Protein 3Q27 (pdb70)

Organism: Homo sapiens (NCBI:txid9606)

Radius of gyration: 21.5 Å; Cα contacts (8 Å, |Δi|>4): 852; chains: 1; bounding box: 57×51×60 Å

Nearest PDB structures (foldseek):
  3q27-assembly1_A  TM=1.003E+00  e=6.210E-83  Escherichia coli
  3o3u-assembly1_N  TM=9.930E-01  e=1.406E-74  Escherichia coli
  5gpq-assembly1_A  TM=9.929E-01  e=7.192E-74  Escherichia coli O157:H7
  7wr3-assembly2_B  TM=9.881E-01  e=6.401E-74  Bolitoglossa
  6n84-assembly1_A  TM=9.738E-01  e=1.366E-73  Escherichia coli O157:H7

Foldseek 3Di:
DQADPQAFEEEDAPLFLQVLLVVLQVVLCVVPVHHYHYDHDPPQLQVLLLQLL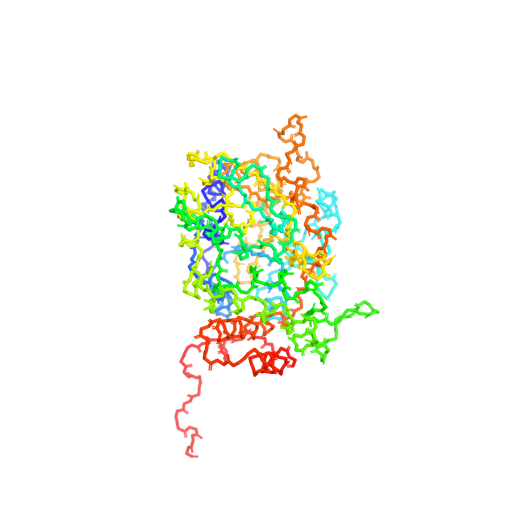VLHDGQKYKDWLQSQQLCVVSVFFDADDDDPVLVVQFDPVQQVSQAHPRGRFWAFWAKKWKWKKFFCVLPVPDAQALVCQVVVQVVVVVVQAAAEAEALLFCLQLQLQLPFQPADQFDDDPNDTDLQHGRLQDPSNLVSLVSVLVCCVVPNYPLPGHHVNRLVCVLAPRYGIYMDMQQSVVSSVVGPGPMDTAFDHHYPPGGRARAMTTTTMTGTSSDPCSVVVNCSVRPRCLDQSNQCSRCVSGNRAGTRGPPHDPDPDDDVNSVRRVVNNVSHHYRHNHSLVVQLRVLSSQLSSCCNVVVDPNNVSSVRSSVRSSNPRHCCVSPPDHDDDPVVVD

Secondary structure (DSSP, 8-state):
--SPTTSEEEE--TTS-HHHHHHHHHHHHHHH---EEEE--TTHHHHHHHHHTTT-S-SEEEEEGGGHHHHHHTT-BPPP---HHHHTTB-HHHHHHTEETTEE-SEEEEEE--EEEEETTT-SS--SBGGGHHHHHHHHHHTT-EEE---SSSGGGTHHHHHHTT-EEEEEETTEEEEEEEESSSHHHHHHHHHHHHHHHTTSS-TT--HHHHHHHHHTTSEEEEEE-GGGHHHHHHSS--EEEEPPPBBTTB---PEEEEEEEEEBTT-S-HHHHHHHIIIIISSHHHHHHHHHHS--SEESBTT---SSS--HHHHHHHHHHHHSEEPP-STTHHHHHHHHHHHHHHHHHTSS-HHHHHHHHHHHH-----HHHH-SS-SS-GGGG-

GO terms:
  GO:0035543 positive regulation of SNARE complex assembly (P, IDA)
  GO:0004860 protein kinase inhibitor activity (F, TAS)
  GO:1905606 regulation of presynapse assembly (P, IGI)
  GO:0051621 regulation of norepinephrine uptake (P, IGI)
  GO:0141108 transporter regulator activity (F, IGI)
  GO:0005515 protein binding (F, IPI)
  GO:0003779 actin binding (F, IPI)
  GO:0099512 supramolecular fiber (C, IDA)
  GO:0005543 phospholipid binding (F, IDA)
  GO:0008047 enzyme activator activity (F, IDA)
  GO:0034599 cellular response to oxidative stress (P, IDA)
  GO:0005576 extracellular region (C, IDA)
  GO:0005737 cytoplasm (C, IDA)
  GO:0005886 plasma membrane (C, IDA)
  GO:0016234 inclusion body (C, IDA)
  GO:1903285 positive regulation of hydrogen peroxide catabolic process (P, IDA)
  GO:0050729 positive regulation of inflammatory response (P, IDA)
  GO:0006749 glutathione metabolic process (P, IDA)
  GO:0140311 protein sequestering activity (F, IDA)
  GO:0001774 microglial cell activation (P, TAS)

Solvent-accessible surface area: 17148 Å² total; per-residue (Å²): 132,138,8,111,135,38,23,0,30,0,17,2,36,36,37,21,0,60,92,2,1,37,112,8,0,121,71,1,47,173,89,60,60,32,70,11,47,28,71,79,20,127,147,0,28,55,90,0,1,44,37,8,25,56,25,55,14,0,0,0,0,3,48,15,2,6,32,0,0,5,1,27,75,17,49,8,20,8,129,19,86,11,92,107,68,7,56,84,95,1,99,91,81,2,10,79,9,0,99,30,124,65,109,32,14,0,0,0,2,0,14,8,1,0,1,1,0,25,8,85,108,53,13,92,121,34,8,108,42,3,76,75,2,36,68,32,2,100,95,6,97,96,132,67,65,16,1,2,39,1,10,3,53,62,2,39,14,1,6,2,1,1,3,7,32,35,3,67,5,11,77,127,110,157,61,146,52,67,72,105,46,11,1,1,46,48,84,5,0,71,25,0,0,58,35,0,23,68,2,21,150,92,155,22,18,90,22,112,8,50,53,74,84,4,38,40,7,0,27,147,11,86,0,0,0,6,2,10,1,0,13,6,2,26,58,4,88,121,25,164,17,77,33,8,19,36,36,4,1,36,10,113,66,63,52,2,52,0,10,0,0,0,2,0,0,0,5,1,38,43,2,54,4,79,116,45,0,49,62,0,0,17,76,37,2,2,36,56,127,4,0,74,28,5,39,98,34,39,17,7,8,24,19,0,5,94,72,32,144,61,106,196,76,95,25,103,53,41,58,8,0,53,76,0,12,150,75,11,87,67,9,5,18,26,10,54,0,22,41,0,15,161,2,1,57,53,0,2,54,18,3,8,64,61,187,43,89,18,81,87,1,1,106,53,2,38,93,88,3,78,88,66,37,59,22,76,140,33,79,184,55,140,80,135,45,131,79,100,128,126

Structure (mmCIF, N/CA/C/O backbone):
data_3Q27
#
_entry.id   3Q27
#
_cell.length_a   57.511
_cell.length_b   49.951
_cell.length_c   59.342
_cell.angle_alpha   90.00
_cell.angle_beta   92.19
_cell.angle_gamma   90.00
#
_symmetry.space_group_name_H-M   'P 1 21 1'
#
loop_
_entity.id
_entity.type
_entity.pdbx_description
1 polymer 'Maltose-binding periplasmic protein/alpha-synuclein chimeric protein'
2 branched alpha-D-glucopyranose-(1-4)-alpha-D-glucopyranose
3 non-polymer 'SULFATE ION'
4 non-polymer GLYCEROL
5 water water
#
loop_
_atom_site.group_PDB
_atom_site.id
_atom_site.type_symbol
_atom_site.label_atom_id
_atom_site.label_alt_id
_atom_site.label_comp_id
_atom_site.label_asym_id
_atom_site.label_entity_id
_atom_site.label_seq_id
_atom_site.pdbx_PDB_ins_code
_atom_site.Cartn_x
_atom_site.Cartn_y
_atom_site.Cartn_z
_atom_site.occupancy
_atom_site.B_iso_or_eq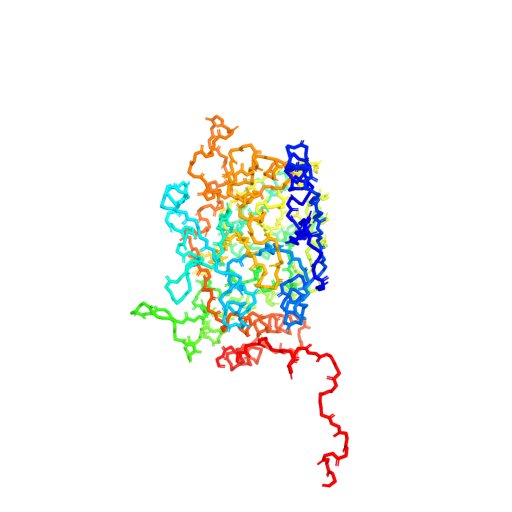uiv
_atom_site.auth_seq_id
_atom_site.auth_comp_id
_atom_site.auth_asym_id
_atom_site.auth_atom_id
_atom_site.pdbx_PDB_model_num
ATOM 1 N N . MET A 1 1 ? 22.517 9.577 -11.208 0.60 23.78 1 MET A N 1
ATOM 2 C CA . MET A 1 1 ? 21.162 9.560 -10.680 1.00 25.00 1 MET A CA 1
ATOM 3 C C . MET A 1 1 ? 20.490 8.257 -11.075 0.60 22.19 1 MET A C 1
ATOM 4 O O . MET A 1 1 ? 20.946 7.573 -11.992 0.60 19.92 1 MET A O 1
ATOM 6 N N . LYS A 1 2 ? 19.416 7.907 -10.376 1.00 22.93 2 LYS A N 1
ATOM 7 C CA . LYS A 1 2 ? 18.691 6.680 -10.683 1.00 22.44 2 LYS A CA 1
ATOM 8 C C . LYS A 1 2 ? 17.891 6.813 -11.972 1.00 21.89 2 LYS A C 1
ATOM 9 O O . LYS A 1 2 ? 17.865 5.875 -12.769 1.00 24.24 2 LYS A O 1
ATOM 15 N N . ILE A 1 3 ? 17.250 7.971 -12.173 1.00 19.24 3 ILE A N 1
ATOM 16 C CA . ILE A 1 3 ? 16.485 8.255 -13.399 1.00 16.14 3 ILE A CA 1
ATOM 17 C C . ILE A 1 3 ? 17.426 8.831 -14.453 1.00 16.29 3 ILE A C 1
ATOM 18 O O . ILE A 1 3 ? 18.147 9.798 -14.187 1.00 19.14 3 ILE A O 1
ATOM 23 N N . GLU A 1 4 ? 17.427 8.221 -15.638 0.80 13.96 4 GLU A N 1
ATOM 24 C CA . GLU A 1 4 ? 18.384 8.569 -16.688 0.80 14.98 4 GLU A CA 1
ATOM 25 C C . GLU A 1 4 ? 18.156 9.970 -17.244 0.80 13.62 4 GLU A C 1
ATOM 26 O O . GLU A 1 4 ? 17.054 10.307 -17.654 0.80 13.10 4 GLU A O 1
ATOM 32 N N . GLU A 1 5 ? 19.203 10.785 -17.258 1.00 15.73 5 GLU A N 1
ATOM 33 C CA . GLU A 1 5 ? 19.115 12.118 -17.817 1.00 15.24 5 GLU A CA 1
ATOM 34 C C . GLU A 1 5 ? 19.128 12.087 -19.344 1.00 15.31 5 GLU A C 1
ATOM 35 O O . GLU A 1 5 ? 19.885 11.333 -19.957 1.00 18.56 5 GLU A O 1
ATOM 41 N N . GLY A 1 6 ? 18.292 12.912 -19.960 1.00 15.50 6 GLY A N 1
ATOM 42 C CA . GLY A 1 6 ? 18.332 13.060 -21.404 1.00 15.40 6 GLY A CA 1
ATOM 43 C C . GLY A 1 6 ? 17.351 12.184 -22.176 1.00 14.73 6 GLY A C 1
ATOM 44 O O . GLY A 1 6 ? 17.438 12.081 -23.400 1.00 15.70 6 GLY A O 1
ATOM 45 N N . LYS A 1 7 ? 16.431 11.537 -21.464 1.00 14.04 7 LYS A N 1
ATOM 46 C CA A LYS A 1 7 ? 15.330 10.825 -22.107 0.38 14.05 7 LYS A CA 1
ATOM 47 C CA C LYS A 1 7 ? 15.339 10.798 -22.093 0.62 14.86 7 LYS A CA 1
ATOM 48 C C . LYS A 1 7 ? 14.115 10.924 -21.212 1.00 12.79 7 LYS A C 1
ATOM 49 O O . LYS A 1 7 ? 14.204 11.453 -20.109 1.00 14.66 7 LYS A O 1
ATOM 60 N N . LEU A 1 8 ? 12.986 10.432 -21.703 1.00 11.69 8 LEU A N 1
ATOM 61 C CA . LEU A 1 8 ? 11.779 10.390 -20.886 1.00 11.09 8 LEU A CA 1
ATOM 62 C C . LEU A 1 8 ? 11.269 8.975 -20.757 1.00 10.36 8 LEU A C 1
ATOM 63 O O . LEU A 1 8 ? 11.154 8.266 -21.754 1.00 13.35 8 LEU A O 1
ATOM 68 N N . VAL A 1 9 ? 10.951 8.576 -19.531 1.00 9.65 9 VAL A N 1
ATOM 69 C CA . VAL A 1 9 ? 10.211 7.355 -19.278 1.00 8.96 9 VAL A CA 1
ATOM 70 C C . VAL A 1 9 ? 8.832 7.754 -18.756 1.00 8.59 9 VAL A C 1
ATOM 71 O O . VAL A 1 9 ? 8.713 8.582 -17.849 1.00 9.13 9 VAL A O 1
ATOM 75 N N . ILE A 1 10 ? 7.790 7.189 -19.354 1.00 9.38 10 ILE A N 1
ATOM 76 C CA . ILE A 1 10 ? 6.419 7.557 -19.014 1.00 9.32 10 ILE A CA 1
ATOM 77 C C . ILE A 1 10 ? 5.674 6.305 -18.612 1.00 9.64 10 ILE A C 1
ATOM 78 O O . ILE A 1 10 ? 5.761 5.299 -19.304 1.00 11.26 10 ILE A O 1
ATOM 83 N N . TRP A 1 11 ? 4.932 6.367 -17.507 1.00 9.72 11 TRP A N 1
ATOM 84 C CA . TRP A 1 11 ? 4.078 5.263 -17.076 1.00 10.18 11 TRP A CA 1
ATOM 85 C C . TRP A 1 11 ? 2.612 5.639 -17.202 1.00 9.95 11 TRP A C 1
ATOM 86 O O . TRP A 1 11 ? 2.206 6.719 -16.776 1.00 10.40 11 TRP A O 1
ATOM 97 N N . ILE A 1 12 ? 1.823 4.717 -17.753 1.00 10.22 12 ILE A N 1
ATOM 98 C CA . ILE A 1 12 ? 0.395 4.920 -17.901 1.00 11.00 12 ILE A CA 1
ATOM 99 C C . ILE A 1 12 ? -0.284 3.571 -17.720 1.00 10.86 12 ILE A C 1
ATOM 100 O O . ILE A 1 12 ? 0.319 2.537 -17.968 1.00 11.97 12 ILE A O 1
ATOM 105 N N . ASN A 1 13 ? -1.535 3.570 -17.279 1.00 11.56 13 ASN A N 1
ATOM 106 C CA . ASN A 1 13 ? -2.208 2.309 -17.028 1.00 13.73 13 ASN A CA 1
ATOM 107 C C . ASN A 1 13 ? -2.428 1.523 -18.314 1.00 13.75 13 ASN A C 1
ATOM 108 O O . ASN A 1 13 ? -2.670 2.091 -19.382 1.00 12.95 13 ASN A O 1
ATOM 113 N N . GLY A 1 14 ? -2.410 0.202 -18.187 1.00 13.95 14 GLY A N 1
ATOM 114 C CA . GLY A 1 14 ? -2.470 -0.666 -19.342 1.00 15.38 14 GLY A CA 1
ATOM 115 C C . GLY A 1 14 ? -3.815 -0.698 -20.045 1.00 16.50 14 GLY A C 1
ATOM 116 O O . GLY A 1 14 ? -3.900 -1.261 -21.129 1.00 19.71 14 GLY A O 1
ATOM 117 N N . ASP A 1 15 ? -4.845 -0.092 -19.449 0.80 13.91 15 ASP A N 1
ATOM 118 C CA . ASP A 1 15 ? -6.151 0.027 -20.111 0.80 15.32 15 ASP A CA 1
ATOM 119 C C . ASP A 1 15 ? -6.247 1.226 -21.068 0.80 13.75 15 ASP A C 1
ATOM 120 O O . ASP A 1 15 ? -7.199 1.328 -21.853 0.80 14.39 15 ASP A O 1
ATOM 125 N N . LYS A 1 16 ? -5.250 2.111 -21.023 1.00 13.16 16 LYS A N 1
ATOM 126 C CA . LYS A 1 16 ? -5.302 3.371 -21.775 1.00 12.87 16 LYS A CA 1
ATOM 127 C C . LYS A 1 16 ? -4.502 3.269 -23.075 1.00 11.58 16 LYS A C 1
ATOM 128 O O . LYS A 1 16 ? -3.853 2.252 -23.339 1.00 12.35 16 LYS A O 1
ATOM 134 N N . GLY A 1 17 ? -4.519 4.337 -23.865 1.00 11.10 17 GLY A N 1
ATOM 135 C CA . GLY A 1 17 ? -3.908 4.319 -25.184 1.00 12.37 17 GLY A CA 1
ATOM 136 C C . GLY A 1 17 ? -2.398 4.503 -25.160 1.00 11.99 17 GLY A C 1
ATOM 137 O O . GLY A 1 17 ? -1.873 5.480 -25.696 1.00 12.17 17 GLY A O 1
ATOM 138 N N . TYR A 1 18 ? -1.684 3.555 -24.561 1.00 11.90 18 TYR A N 1
ATOM 139 C CA . TYR A 1 18 ? -0.235 3.670 -24.456 1.00 12.91 18 TYR A CA 1
ATOM 140 C C . TYR A 1 18 ? 0.475 3.565 -25.800 1.00 12.96 18 TYR A C 1
ATOM 141 O O . TYR A 1 18 ? 1.535 4.144 -25.981 1.00 13.42 18 TYR A O 1
ATOM 150 N N . ASN A 1 19 ? -0.107 2.851 -26.754 1.00 13.06 19 ASN A N 1
ATOM 151 C CA A ASN A 1 19 ? 0.467 2.786 -28.091 0.52 14.14 19 ASN A CA 1
ATOM 152 C CA B ASN A 1 19 ? 0.481 2.799 -28.079 0.48 13.95 19 ASN A CA 1
ATOM 153 C C . ASN A 1 19 ? 0.384 4.148 -28.793 1.00 13.40 19 ASN A C 1
ATOM 154 O O . ASN A 1 19 ? 1.340 4.608 -29.409 1.00 13.95 19 ASN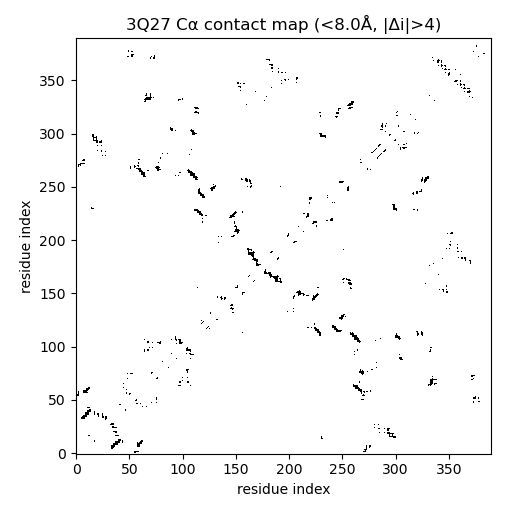 A O 1
ATOM 163 N N . GLY A 1 20 ? -0.766 4.802 -28.687 1.00 12.32 20 GLY A N 1
ATOM 164 C CA . GLY A 1 20 ? -0.906 6.145 -29.226 1.00 13.28 20 GLY A CA 1
ATOM 165 C C . GLY A 1 20 ? 0.015 7.125 -28.515 1.00 12.81 20 GLY A C 1
ATOM 166 O O . GLY A 1 20 ? 0.632 7.983 -29.145 1.00 13.52 20 GLY A O 1
ATOM 167 N N . LEU A 1 21 ? 0.122 7.005 -27.195 1.00 12.26 21 LEU A N 1
ATOM 168 C CA . LEU A 1 21 ? 1.053 7.853 -26.464 1.00 11.31 21 LEU A CA 1
ATOM 169 C C . LEU A 1 21 ? 2.493 7.635 -26.944 1.00 11.61 21 LEU A C 1
ATOM 170 O O . LEU A 1 21 ? 3.269 8.593 -27.077 1.00 11.80 21 LEU A O 1
ATOM 175 N N . ALA A 1 22 ? 2.855 6.382 -27.207 1.00 11.71 22 ALA A N 1
ATOM 176 C CA . ALA A 1 22 ? 4.192 6.110 -27.729 1.00 12.13 22 ALA A CA 1
ATOM 177 C C . ALA A 1 22 ? 4.401 6.765 -29.085 1.00 12.10 22 ALA A C 1
ATOM 178 O O . ALA A 1 22 ? 5.506 7.190 -29.395 1.00 13.29 22 ALA A O 1
ATOM 180 N N . GLU A 1 23 ? 3.358 6.841 -29.908 0.80 10.15 23 GLU A N 1
ATOM 181 C CA . GLU A 1 23 ? 3.476 7.547 -31.180 0.80 10.41 23 GLU A CA 1
ATOM 182 C C . GLU A 1 23 ? 3.817 9.026 -30.979 0.80 10.65 23 GLU A C 1
ATOM 183 O O . GLU A 1 23 ? 4.654 9.586 -31.694 0.80 10.90 23 GLU A O 1
ATOM 189 N N . VAL A 1 24 ? 3.176 9.665 -30.005 1.00 12.14 24 VAL A N 1
ATOM 190 C CA . VAL A 1 24 ? 3.507 11.041 -29.670 1.00 12.65 24 VAL A CA 1
ATOM 191 C C . VAL A 1 24 ? 4.964 11.135 -29.215 1.00 12.14 24 VAL A C 1
ATOM 192 O O . VAL A 1 24 ? 5.691 12.049 -29.603 1.00 12.21 24 VAL A O 1
ATOM 196 N N . GLY A 1 25 ? 5.387 10.157 -28.416 1.00 11.37 25 GLY A N 1
ATOM 197 C CA . GLY A 1 25 ? 6.771 10.059 -27.976 1.00 12.41 25 GLY A CA 1
ATOM 198 C C . GLY A 1 25 ? 7.752 9.940 -29.137 1.00 12.23 25 GLY A C 1
ATOM 199 O O . GLY A 1 25 ? 8.821 10.548 -29.124 1.00 12.49 25 GLY A O 1
ATOM 200 N N . LYS A 1 26 ? 7.393 9.174 -30.164 1.00 12.59 26 LYS A N 1
ATOM 201 C CA . LYS A 1 26 ? 8.260 9.027 -31.331 1.00 13.64 26 LYS A CA 1
ATOM 202 C C . LYS A 1 26 ? 8.338 10.307 -32.153 1.00 14.03 26 LYS A C 1
ATOM 203 O O . LYS A 1 26 ? 9.386 10.623 -32.717 1.00 15.12 26 LYS A O 1
ATOM 209 N N . LYS A 1 27 ? 7.244 11.057 -32.204 1.00 14.36 27 LYS A N 1
ATOM 210 C CA . LYS A 1 27 ? 7.278 12.355 -32.867 1.00 14.82 27 LYS A CA 1
ATOM 211 C C . LYS A 1 27 ? 8.203 13.308 -32.116 1.00 14.10 27 LYS A C 1
ATOM 212 O O . LYS A 1 27 ? 9.008 14.014 -32.725 1.00 15.32 27 LYS A O 1
ATOM 216 N N . PHE A 1 28 ? 8.093 13.334 -30.791 1.00 13.12 28 PHE A N 1
ATOM 217 C CA . PHE A 1 28 ? 8.988 14.139 -29.967 1.00 11.55 28 PHE A CA 1
ATOM 218 C C . PHE A 1 28 ? 10.438 13.784 -30.271 1.00 12.24 28 PHE A C 1
ATOM 219 O O . PHE A 1 28 ? 11.279 14.670 -30.459 1.00 12.88 28 PHE A O 1
ATOM 227 N N . GLU A 1 29 ? 10.731 12.491 -30.346 1.00 12.56 29 GLU A N 1
ATOM 228 C CA . GLU A 1 29 ? 12.092 12.055 -30.636 1.00 13.54 29 GLU A CA 1
ATOM 229 C C . GLU A 1 29 ? 12.544 12.464 -32.035 1.00 13.93 29 GLU A C 1
ATOM 230 O O . GLU A 1 29 ? 13.700 12.842 -32.243 1.00 15.42 29 GLU A O 1
ATOM 236 N N . LYS A 1 30 ? 11.645 12.387 -33.008 0.80 12.74 30 LYS A N 1
ATOM 237 C CA . LYS A 1 30 ? 12.006 12.758 -34.376 0.80 15.15 30 LYS A CA 1
ATOM 238 C C . LYS A 1 30 ? 12.379 14.243 -34.459 0.80 13.73 30 LYS A C 1
ATOM 239 O O . LYS A 1 30 ? 13.296 14.638 -35.185 0.80 14.85 30 LYS A O 1
ATOM 245 N N . ASP A 1 31 ? 11.684 15.071 -33.689 1.00 14.91 31 ASP A N 1
ATOM 246 C CA . ASP A 1 31 ? 11.936 16.506 -33.705 1.00 14.67 31 ASP A CA 1
ATOM 247 C C . ASP A 1 31 ? 13.130 16.933 -32.862 1.00 13.56 31 ASP A C 1
ATOM 248 O O . ASP A 1 31 ? 13.824 17.875 -33.223 1.00 13.53 31 ASP A O 1
ATOM 253 N N . THR A 1 32 ? 13.332 16.276 -31.720 1.00 15.05 32 THR A N 1
ATOM 254 C CA . THR A 1 32 ? 14.262 16.761 -30.698 1.00 14.61 32 THR A CA 1
ATOM 255 C C . THR A 1 32 ? 15.411 15.809 -30.373 1.00 14.80 32 THR A C 1
ATOM 256 O O . THR A 1 32 ? 16.316 16.160 -29.612 1.00 16.09 32 THR A O 1
ATOM 260 N N . GLY A 1 33 ? 15.339 14.592 -30.893 1.00 15.06 33 GLY A N 1
ATOM 261 C CA . GLY A 1 33 ? 16.314 13.564 -30.575 1.00 16.11 33 GLY A CA 1
ATOM 262 C C . GLY A 1 33 ? 16.142 12.904 -29.214 1.00 15.70 33 GLY A C 1
ATOM 263 O O . GLY A 1 33 ? 16.887 11.985 -28.882 1.00 16.97 33 GLY A O 1
ATOM 264 N N . ILE A 1 34 ? 15.180 13.365 -28.417 1.00 14.30 34 ILE A N 1
ATOM 265 C CA . ILE A 1 34 ? 14.972 12.815 -27.082 1.00 14.11 34 ILE A CA 1
ATOM 266 C C . ILE A 1 34 ? 14.109 11.550 -27.144 1.00 14.80 34 ILE A C 1
ATOM 267 O O . ILE A 1 34 ? 12.967 11.586 -27.586 1.00 14.91 34 ILE A O 1
ATOM 272 N N 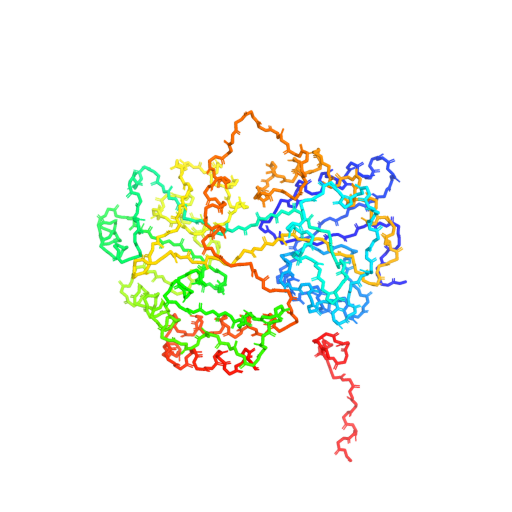. LYS A 1 35 ? 14.676 10.434 -26.710 1.00 13.59 35 LYS A N 1
ATOM 273 C CA . LYS A 1 35 ? 13.948 9.174 -26.655 1.00 14.27 35 LYS A CA 1
ATOM 274 C C . LYS A 1 35 ? 12.867 9.194 -25.589 1.00 13.01 35 LYS A C 1
ATOM 275 O O . LYS A 1 35 ? 13.099 9.647 -24.466 1.00 13.48 35 LYS A O 1
ATOM 279 N N . VAL A 1 36 ? 11.693 8.684 -25.951 1.00 12.65 36 VAL A N 1
ATOM 280 C CA . VAL A 1 36 ? 10.573 8.563 -25.037 1.00 12.63 36 VAL A CA 1
ATOM 281 C C . VAL A 1 36 ? 10.170 7.104 -24.970 1.00 14.33 36 VAL A C 1
ATOM 282 O O . VAL A 1 36 ? 9.900 6.478 -26.002 1.00 17.39 36 VAL A O 1
ATOM 286 N N . THR A 1 37 ? 10.158 6.546 -23.769 1.00 11.75 37 THR A N 1
ATOM 287 C CA . THR A 1 37 ? 9.771 5.158 -23.577 1.00 13.32 37 THR A CA 1
ATOM 288 C C . THR A 1 37 ? 8.514 5.124 -22.721 1.00 12.15 37 THR A C 1
ATOM 289 O O . THR A 1 37 ? 8.491 5.676 -21.623 1.00 13.95 37 THR A O 1
ATOM 293 N N . VAL A 1 38 ? 7.468 4.488 -23.237 1.00 12.01 38 VAL A N 1
ATOM 294 C CA . VAL A 1 38 ? 6.204 4.378 -22.520 1.00 11.23 38 VAL A CA 1
ATOM 295 C C . VAL A 1 38 ? 6.082 2.964 -21.974 1.00 11.67 38 VAL A C 1
ATOM 296 O O . VAL A 1 38 ? 6.284 1.990 -22.708 1.00 13.88 38 VAL A O 1
ATOM 300 N N . GLU A 1 39 ? 5.732 2.856 -20.698 0.80 8.59 39 GLU A N 1
ATOM 301 C CA . GLU A 1 39 ? 5.516 1.571 -20.056 0.80 8.76 39 GLU A CA 1
ATOM 302 C C . GLU A 1 39 ? 4.174 1.563 -19.351 0.80 8.19 39 GLU A C 1
ATOM 303 O O . GLU A 1 39 ? 3.628 2.610 -19.014 0.80 8.49 39 GLU A O 1
ATOM 309 N N . HIS A 1 40 ? 3.637 0.368 -19.150 1.00 11.73 40 HIS A N 1
ATOM 310 C CA . HIS A 1 40 ? 2.364 0.204 -18.465 1.00 12.94 40 HIS A CA 1
ATOM 311 C C . HIS A 1 40 ? 2.456 -0.875 -17.403 1.00 13.22 40 HIS A C 1
ATOM 312 O O . HIS A 1 40 ? 1.896 -1.951 -17.554 1.00 14.61 40 HIS A O 1
ATOM 319 N N . PRO A 1 41 ? 3.172 -0.594 -16.305 1.00 14.66 41 PRO A N 1
ATOM 320 C CA A PRO A 1 41 ? 3.372 -1.575 -15.230 0.50 15.65 41 PRO A CA 1
ATOM 321 C CA B PRO A 1 41 ? 3.350 -1.655 -15.309 0.50 15.72 41 PRO A CA 1
ATOM 322 C C . PRO A 1 41 ? 2.061 -1.970 -14.567 1.00 16.63 41 PRO A C 1
ATOM 323 O O . PRO A 1 41 ? 1.122 -1.178 -14.564 1.00 16.62 41 PRO A O 1
ATOM 330 N N . ASP A 1 42 ? 2.024 -3.153 -13.972 1.00 19.58 42 ASP A N 1
ATOM 331 C CA . ASP A 1 42 ? 0.876 -3.558 -13.177 1.00 22.30 42 ASP A CA 1
ATOM 332 C C . ASP A 1 42 ? 0.861 -2.760 -11.871 1.00 21.93 42 ASP A C 1
ATOM 333 O O . ASP A 1 42 ? 1.905 -2.279 -11.422 1.00 22.48 42 ASP A O 1
ATOM 338 N N . LYS A 1 43 ? -0.325 -2.617 -11.280 1.00 22.19 43 LYS A N 1
ATOM 339 C CA . LYS A 1 43 ? -0.503 -1.944 -9.991 1.00 22.61 43 LYS A CA 1
ATOM 340 C C . LYS A 1 43 ? 0.156 -0.576 -9.982 1.00 20.65 43 LYS A C 1
ATOM 341 O O . LYS A 1 43 ? 0.789 -0.176 -9.009 1.00 21.49 43 LYS A O 1
ATOM 346 N N . LEU A 1 44 ? -0.022 0.147 -11.074 1.00 19.40 44 LEU A N 1
ATOM 347 C CA . LEU A 1 44 ? 0.658 1.404 -11.289 1.00 18.58 44 LEU A CA 1
ATOM 348 C C . LEU A 1 44 ? 0.461 2.417 -10.156 1.00 18.10 44 LEU A C 1
ATOM 349 O O . LEU A 1 44 ? 1.408 3.082 -9.740 1.00 19.03 44 LEU A O 1
ATOM 354 N N . GLU A 1 45 ? -0.765 2.539 -9.660 1.00 19.86 45 GLU A N 1
ATOM 355 C CA . GLU A 1 45 ? -1.080 3.568 -8.676 1.00 19.26 45 GLU A CA 1
ATOM 356 C C . GLU A 1 45 ? -0.320 3.350 -7.366 1.00 20.22 45 GLU A C 1
ATOM 357 O O . GLU A 1 45 ? -0.151 4.283 -6.570 1.00 19.97 45 GLU A O 1
ATOM 363 N N . GLU A 1 46 ? 0.130 2.112 -7.160 1.00 19.45 46 GLU A N 1
ATOM 364 C CA . GLU A 1 46 ? 0.962 1.744 -6.013 1.00 19.74 46 GLU A CA 1
ATOM 365 C C . GLU A 1 46 ? 2.458 1.650 -6.344 1.00 19.10 46 GLU A C 1
ATOM 366 O O . GLU A 1 46 ? 3.304 1.984 -5.516 1.00 20.11 46 GLU A O 1
ATOM 368 N N . LYS A 1 47 ? 2.788 1.180 -7.544 1.00 18.41 47 LYS A N 1
ATOM 369 C CA . LYS A 1 47 ? 4.181 1.049 -7.931 1.00 17.84 47 LYS A CA 1
ATOM 370 C C . LYS A 1 47 ? 4.830 2.413 -8.004 1.00 15.83 47 LYS A C 1
ATOM 371 O O . LYS A 1 47 ? 5.962 2.586 -7.556 1.00 16.50 47 LYS A O 1
ATOM 377 N N . PHE A 1 48 ? 4.118 3.391 -8.560 1.00 14.73 48 PHE A N 1
ATOM 378 C CA . PHE A 1 48 ? 4.711 4.716 -8.695 1.00 13.95 48 PHE A CA 1
ATOM 379 C C . PHE A 1 48 ? 5.199 5.277 -7.350 1.00 14.21 48 PHE A C 1
ATOM 380 O O . PHE A 1 48 ? 6.347 5.690 -7.246 1.00 14.30 48 PHE A O 1
ATOM 388 N N . PRO A 1 49 ? 4.319 5.349 -6.335 1.00 14.90 49 PRO A N 1
ATOM 389 C CA . PRO A 1 49 ? 4.833 5.974 -5.109 1.00 15.63 49 PRO A CA 1
ATOM 390 C C . PRO A 1 49 ? 5.936 5.147 -4.437 1.00 15.81 49 PRO A C 1
ATOM 391 O O . PRO A 1 49 ? 6.830 5.728 -3.815 1.00 16.63 49 PRO A O 1
ATOM 395 N N . GLN A 1 50 ? 5.886 3.823 -4.559 0.80 14.58 50 GLN A N 1
ATOM 396 C CA . GLN A 1 50 ? 6.943 2.980 -3.998 1.00 17.25 50 GLN A CA 1
ATOM 397 C C . GLN A 1 50 ? 8.312 3.334 -4.601 0.80 15.97 50 GLN A C 1
ATOM 398 O O . GLN A 1 50 ? 9.284 3.535 -3.879 0.80 17.22 50 GLN A O 1
ATOM 400 N N . VAL A 1 51 ? 8.390 3.438 -5.924 1.00 16.06 51 VAL A N 1
ATOM 401 C CA . VAL A 1 51 ? 9.679 3.707 -6.559 1.00 16.43 51 VAL A CA 1
ATOM 402 C C . VAL A 1 51 ? 10.060 5.185 -6.478 1.00 15.56 51 VAL A C 1
ATOM 403 O O . VAL A 1 51 ? 11.236 5.514 -6.301 1.00 15.97 51 VAL A O 1
ATOM 407 N N . ALA A 1 52 ? 9.078 6.078 -6.578 1.00 14.18 52 ALA A N 1
ATOM 408 C CA . ALA A 1 52 ? 9.382 7.497 -6.509 1.00 14.15 52 ALA A CA 1
ATOM 409 C C . ALA A 1 52 ? 9.895 7.891 -5.125 1.00 14.19 52 ALA A C 1
ATOM 410 O O . ALA A 1 52 ? 10.679 8.827 -5.002 1.00 16.04 52 ALA A O 1
ATOM 412 N N . ALA A 1 53 ? 9.460 7.187 -4.083 1.00 15.63 53 ALA A N 1
ATOM 413 C CA . ALA A 1 53 ? 9.893 7.528 -2.733 1.00 17.94 53 ALA A CA 1
ATOM 414 C C . ALA A 1 53 ? 11.397 7.331 -2.571 1.00 20.85 53 ALA A C 1
ATOM 415 O O . ALA A 1 53 ? 12.012 7.942 -1.696 1.00 25.63 53 ALA A O 1
ATOM 417 N N . THR A 1 54 ? 11.979 6.474 -3.407 1.00 20.30 54 THR A N 1
ATOM 418 C CA . THR A 1 54 ? 13.416 6.229 -3.368 1.00 22.81 54 THR A CA 1
ATOM 419 C C . THR A 1 54 ? 14.161 7.015 -4.440 1.00 22.39 54 THR A C 1
ATOM 420 O O . THR A 1 54 ? 15.344 6.791 -4.661 1.00 25.15 54 THR A O 1
ATOM 424 N N . GLY A 1 55 ? 13.464 7.930 -5.105 1.00 18.71 55 GLY A N 1
ATOM 425 C CA . GLY A 1 55 ? 14.073 8.752 -6.132 1.00 18.67 55 GLY A CA 1
ATOM 426 C C . GLY A 1 55 ? 14.243 8.034 -7.459 1.00 15.77 55 GLY A C 1
ATOM 427 O O . GLY A 1 55 ? 15.101 8.394 -8.259 1.00 17.57 55 GLY A O 1
ATOM 428 N N . ASP A 1 56 ? 13.412 7.025 -7.701 0.80 11.70 56 ASP A N 1
ATOM 429 C CA A ASP A 1 56 ? 13.478 6.278 -8.950 0.50 11.70 56 ASP A CA 1
ATOM 430 C CA B ASP A 1 56 ? 13.451 6.255 -8.938 0.50 13.21 56 ASP A CA 1
ATOM 431 C C . ASP A 1 56 ? 12.134 6.405 -9.667 0.80 11.25 56 ASP A C 1
ATOM 432 O O . ASP A 1 56 ? 11.276 7.180 -9.262 0.80 11.35 56 ASP A O 1
ATOM 441 N N . GLY A 1 57 ? 11.971 5.643 -10.739 1.00 12.68 57 GLY A N 1
ATOM 442 C CA . GLY A 1 57 ? 10.707 5.583 -11.444 1.00 12.81 57 GLY A CA 1
ATOM 443 C C . GLY A 1 57 ? 10.682 6.372 -12.729 1.00 10.24 57 GLY A C 1
ATOM 444 O O . GLY A 1 57 ? 11.720 6.763 -13.258 1.00 12.06 57 GLY A O 1
ATOM 445 N N . PRO A 1 58 ? 9.475 6.626 -13.244 1.00 9.98 58 PRO A N 1
ATOM 446 C CA . PRO A 1 58 ? 9.323 7.327 -14.511 1.00 9.66 58 PRO A CA 1
ATOM 447 C C . PRO A 1 58 ? 9.515 8.819 -14.331 1.00 8.89 58 PRO A C 1
ATOM 448 O O . PRO A 1 58 ? 9.359 9.344 -13.219 1.00 10.47 58 PRO A O 1
ATOM 452 N N . ASP A 1 59 ? 9.808 9.511 -15.422 1.00 8.65 59 ASP A N 1
ATOM 453 C CA . ASP A 1 59 ? 9.759 10.968 -15.412 1.00 9.24 59 ASP A CA 1
ATOM 454 C C . ASP A 1 59 ? 8.342 11.501 -15.310 1.00 8.76 59 ASP A C 1
ATOM 455 O O . ASP A 1 59 ? 8.109 12.514 -14.677 1.00 9.06 59 ASP A O 1
ATOM 460 N N . ILE A 1 60 ? 7.406 10.797 -15.944 1.00 9.04 60 ILE A N 1
ATOM 461 C CA . ILE A 1 60 ? 6.017 11.236 -16.025 1.00 8.43 60 ILE A CA 1
ATOM 462 C C . ILE A 1 60 ? 5.124 10.068 -15.634 1.00 8.69 60 ILE A C 1
ATOM 463 O O . ILE A 1 60 ? 5.303 8.943 -16.122 1.00 8.54 60 ILE A O 1
ATOM 468 N N . ILE A 1 61 ? 4.147 10.359 -14.783 1.00 8.52 61 ILE A N 1
ATOM 469 C CA . ILE A 1 61 ? 3.175 9.372 -14.329 1.00 8.88 61 ILE A CA 1
ATOM 470 C C . ILE A 1 61 ? 1.769 9.817 -14.715 1.00 7.87 61 ILE A C 1
ATOM 471 O O . ILE A 1 61 ? 1.382 10.950 -14.434 1.00 9.08 61 ILE A O 1
ATOM 476 N N . PHE A 1 62 ? 1.015 8.935 -15.370 1.00 8.34 62 PHE A N 1
ATOM 477 C CA . PHE A 1 62 ? -0.389 9.197 -15.689 1.00 8.80 62 PHE A CA 1
ATOM 478 C C . PHE A 1 62 ? -1.286 8.387 -14.767 1.00 9.48 62 PHE A C 1
ATOM 479 O O . PHE A 1 62 ? -1.120 7.167 -14.653 1.00 11.77 62 PHE A O 1
ATOM 487 N N . TRP A 1 63 ? -2.247 9.053 -14.146 1.00 9.18 63 TRP A N 1
ATOM 488 C CA . TRP A 1 63 ? -3.301 8.374 -13.389 1.00 8.59 63 TRP A CA 1
ATOM 489 C C . TRP A 1 63 ? -4.438 9.360 -13.229 1.00 8.18 63 TRP A C 1
ATOM 490 O O . TRP A 1 63 ? -4.266 10.562 -13.437 1.00 9.52 63 TRP A O 1
ATOM 501 N N . ALA A 1 64 ? -5.602 8.884 -12.806 1.00 8.78 64 ALA A N 1
ATOM 502 C CA . ALA A 1 64 ? -6.657 9.802 -12.449 1.00 8.30 64 ALA A CA 1
ATOM 503 C C . ALA A 1 64 ? -6.205 10.705 -11.294 1.00 8.80 64 ALA A C 1
ATOM 504 O O . ALA A 1 64 ? -5.352 10.344 -10.472 1.00 8.65 64 ALA A O 1
ATOM 506 N N . HIS A 1 65 ? -6.819 11.871 -11.205 1.00 8.76 65 HIS A N 1
ATOM 507 C CA . HIS A 1 65 ? -6.351 12.914 -10.312 1.00 8.98 65 HIS A CA 1
ATOM 508 C C . HIS A 1 65 ? -6.476 12.552 -8.830 1.00 9.07 65 HIS A C 1
ATOM 509 O O . HIS A 1 65 ? -5.824 13.183 -7.989 1.00 10.40 65 HIS A O 1
ATOM 516 N N . ASP A 1 66 ? -7.288 11.552 -8.481 1.00 8.78 66 ASP A N 1
ATOM 517 C CA . ASP A 1 66 ? -7.575 11.305 -7.071 1.00 9.93 66 ASP A CA 1
ATOM 518 C C . ASP A 1 66 ? -6.338 10.885 -6.292 1.00 9.41 66 ASP A C 1
ATOM 519 O O . ASP A 1 66 ? -6.284 11.100 -5.089 1.00 12.00 66 ASP A O 1
ATOM 524 N N . ARG A 1 67 ? -5.364 10.261 -6.954 1.00 8.82 67 ARG A N 1
ATOM 525 C CA . ARG A 1 67 ? -4.147 9.812 -6.267 1.00 9.82 67 ARG A CA 1
ATOM 526 C C . ARG A 1 67 ? -3.116 10.927 -6.081 1.00 9.31 67 ARG A C 1
ATOM 527 O O . ARG A 1 67 ? -2.149 10.772 -5.336 1.00 10.11 67 ARG A O 1
ATOM 535 N N . PHE A 1 68 ? -3.289 12.044 -6.773 1.00 9.45 68 PHE A N 1
ATOM 536 C CA . PHE A 1 68 ? -2.192 13.008 -6.851 1.00 9.81 68 PHE A CA 1
ATOM 537 C C . PHE A 1 68 ? -1.963 13.846 -5.599 1.00 10.23 68 PHE A C 1
ATOM 538 O O . PHE A 1 68 ? -0.837 14.247 -5.355 1.00 10.27 68 PHE A O 1
ATOM 546 N N . GLY A 1 69 ? -2.993 14.107 -4.797 1.00 9.84 69 GLY A N 1
ATOM 547 C CA . GLY A 1 69 ? -2.755 14.829 -3.559 1.00 10.25 69 GLY A CA 1
ATOM 548 C C . GLY A 1 69 ? -1.847 14.049 -2.626 1.00 10.70 69 GLY A C 1
ATOM 549 O O . GLY A 1 69 ? -0.964 14.619 -1.983 1.00 11.19 69 GLY A O 1
ATOM 550 N N . GLY A 1 70 ? -2.073 12.743 -2.537 1.00 9.65 70 GLY A N 1
ATOM 551 C CA . GLY A 1 70 ? -1.212 11.884 -1.744 1.00 9.75 70 GLY A CA 1
ATOM 552 C C . GLY A 1 70 ? 0.225 11.923 -2.258 1.00 9.96 70 GLY A C 1
ATOM 553 O O . GLY A 1 70 ? 1.179 11.993 -1.487 1.00 11.82 70 GLY A O 1
ATOM 554 N N . TYR A 1 71 ? 0.400 11.878 -3.579 1.00 10.07 71 TYR A N 1
ATOM 555 C CA . TYR A 1 71 ? 1.743 11.942 -4.154 1.00 9.72 71 TYR A CA 1
ATOM 556 C C . TYR A 1 71 ? 2.388 13.292 -3.818 1.00 9.72 71 TYR A C 1
ATOM 557 O O . TYR A 1 71 ? 3.558 13.347 -3.446 1.00 11.40 71 TYR A O 1
ATOM 566 N N . ALA A 1 72 ? 1.625 14.381 -3.956 1.00 10.15 72 ALA A N 1
ATOM 567 C CA . ALA A 1 72 ? 2.159 15.720 -3.701 1.00 11.37 72 ALA A CA 1
ATOM 568 C C . ALA A 1 72 ? 2.552 15.886 -2.240 1.00 11.42 72 ALA A C 1
ATOM 569 O O . ALA A 1 72 ? 3.611 16.430 -1.930 1.00 12.73 72 ALA A O 1
ATOM 571 N N . GLN A 1 73 ? 1.691 15.428 -1.345 1.00 11.63 73 GLN A N 1
ATOM 572 C CA . GLN A 1 73 ? 1.945 15.583 0.072 1.00 12.63 73 GLN A CA 1
ATOM 573 C C . GLN A 1 73 ? 3.221 14.856 0.463 1.00 12.91 73 GLN A C 1
ATOM 574 O O . GLN A 1 73 ? 3.951 15.296 1.355 1.00 15.27 73 GLN A O 1
ATOM 580 N N . SER A 1 74 ? 3.498 13.745 -0.206 1.00 12.52 74 SER A N 1
ATOM 581 C CA . SER A 1 74 ? 4.687 12.951 0.063 1.00 13.35 74 SER A CA 1
ATOM 582 C C . SER A 1 74 ? 5.934 13.439 -0.673 1.00 12.66 74 SER A C 1
ATOM 583 O O . SER A 1 74 ? 6.990 12.817 -0.567 1.00 15.62 74 SER A O 1
ATOM 586 N N . GLY A 1 75 ? 5.825 14.546 -1.408 1.00 11.85 75 GLY A N 1
ATOM 587 C CA . GLY A 1 75 ? 6.965 15.114 -2.114 1.00 13.25 75 GLY A CA 1
ATOM 588 C C . GLY A 1 75 ? 7.389 14.339 -3.350 1.00 12.16 75 GLY A C 1
ATOM 589 O O . GLY A 1 75 ? 8.545 14.426 -3.780 1.00 14.39 75 GLY A O 1
ATOM 590 N N . LEU A 1 76 ? 6.466 13.606 -3.963 1.00 11.00 76 LEU A N 1
ATOM 591 C CA . LEU A 1 76 ? 6.829 12.787 -5.110 1.00 11.13 76 LEU A CA 1
ATOM 592 C C . LEU A 1 76 ? 6.684 13.503 -6.437 1.00 11.23 76 LEU A C 1
ATOM 593 O O . LEU A 1 76 ? 7.112 12.963 -7.459 1.00 11.79 76 LEU A O 1
ATOM 598 N N . LEU A 1 77 ? 6.069 14.689 -6.424 1.00 11.59 77 LEU A N 1
ATOM 599 C CA . LEU A 1 77 ? 5.761 15.428 -7.653 1.00 11.95 77 LEU A CA 1
ATOM 600 C C . LEU A 1 77 ? 6.520 16.739 -7.761 1.00 12.43 77 LEU A C 1
ATOM 601 O O . LEU A 1 77 ? 6.630 17.502 -6.797 1.00 15.25 77 LEU A O 1
ATOM 606 N N . ALA A 1 78 ? 7.011 17.017 -8.957 1.00 12.21 78 ALA A N 1
ATOM 607 C CA . ALA A 1 78 ? 7.646 18.289 -9.260 1.00 12.96 78 ALA A CA 1
ATOM 608 C C . ALA A 1 78 ? 6.594 19.373 -9.305 1.00 14.53 78 ALA A C 1
ATOM 609 O O . ALA A 1 78 ? 5.427 19.113 -9.619 1.00 13.56 78 ALA A O 1
ATOM 611 N N . GLU A 1 79 ? 7.013 20.600 -9.022 0.80 13.28 79 GLU A N 1
ATOM 612 C CA . GLU A 1 79 ? 6.137 21.738 -9.252 0.80 13.29 79 GLU A CA 1
ATOM 613 C C . GLU A 1 79 ? 6.051 21.940 -10.748 0.80 12.73 79 GLU A C 1
ATOM 614 O O . GLU A 1 79 ? 7.070 21.948 -11.440 0.80 16.78 79 GLU A O 1
ATOM 620 N N . ILE A 1 80 ? 4.839 22.091 -11.264 1.00 15.35 80 ILE A N 1
ATOM 621 C CA . ILE A 1 80 ? 4.694 22.360 -12.687 1.00 13.26 80 ILE A CA 1
ATOM 622 C C . ILE A 1 80 ? 4.537 23.852 -12.919 1.00 13.10 80 ILE A C 1
ATOM 623 O O . ILE A 1 80 ? 4.067 24.595 -12.046 1.00 14.48 80 ILE A O 1
ATOM 628 N N . THR A 1 81 ? 4.970 24.303 -14.089 1.00 13.94 81 THR A N 1
ATOM 629 C CA . THR A 1 81 ? 5.017 25.738 -14.358 1.00 16.99 81 THR A CA 1
ATOM 630 C C . THR A 1 81 ? 4.360 26.156 -15.667 1.00 16.01 81 THR A C 1
ATOM 631 O O . THR A 1 81 ? 4.943 26.929 -16.431 1.00 17.23 81 THR A O 1
ATOM 635 N N . PRO A 1 82 ? 3.140 25.667 -15.931 1.00 14.14 82 PRO A N 1
ATOM 636 C CA . PRO A 1 82 ? 2.470 26.165 -17.136 1.00 14.39 82 PRO A CA 1
ATOM 637 C C . PRO A 1 82 ? 2.210 27.664 -17.018 1.00 16.48 82 PRO A C 1
ATOM 638 O O . PRO A 1 82 ? 1.751 28.125 -15.969 1.00 17.62 82 PRO A O 1
ATOM 642 N N . ASP A 1 83 ? 2.491 28.427 -18.069 1.00 15.97 83 ASP A N 1
ATOM 643 C CA . ASP A 1 83 ? 2.182 29.846 -18.001 1.00 17.92 83 ASP A CA 1
ATOM 644 C C . ASP A 1 83 ? 0.697 30.098 -18.220 1.00 17.30 83 ASP A C 1
ATOM 645 O O . ASP A 1 83 ? -0.064 29.171 -18.518 1.00 16.76 83 ASP A O 1
ATOM 650 N N . LYS A 1 84 ? 0.279 31.341 -18.028 1.00 20.20 84 LYS A N 1
ATOM 651 C CA . LYS A 1 84 ? -1.126 31.683 -18.143 1.00 21.04 84 LYS A CA 1
ATOM 652 C C . LYS A 1 84 ? -1.690 31.308 -19.509 1.00 19.73 84 LYS A C 1
ATOM 653 O O . LYS A 1 84 ? -2.812 30.798 -19.600 1.00 18.60 84 LYS A O 1
ATOM 657 N N . ALA A 1 85 ? -0.910 31.548 -20.562 1.00 19.20 85 ALA A N 1
ATOM 658 C CA . ALA A 1 85 ? -1.346 31.236 -21.919 1.00 17.85 85 ALA A CA 1
ATOM 659 C C . ALA A 1 85 ? -1.592 29.737 -22.056 1.00 17.29 85 ALA A C 1
ATOM 660 O O . ALA A 1 85 ? -2.566 29.320 -22.685 1.00 18.06 85 ALA A O 1
ATOM 662 N N . PHE A 1 86 ? -0.732 28.915 -21.462 1.00 16.50 86 PHE A N 1
ATOM 663 C CA . PHE A 1 86 ? -0.997 27.485 -21.511 1.00 15.76 86 PHE A CA 1
ATOM 664 C C . PHE A 1 86 ? -2.228 27.106 -20.688 1.00 15.92 86 PHE A C 1
ATOM 665 O O . PHE A 1 86 ? -3.042 26.287 -21.120 1.00 15.38 86 PHE A O 1
ATOM 673 N N . GLN A 1 87 ? -2.358 27.691 -19.503 1.00 15.79 87 GLN A N 1
ATOM 674 C CA . GLN A 1 87 ? -3.481 27.363 -18.645 1.00 16.49 87 GLN A CA 1
ATOM 675 C C . GLN A 1 87 ? -4.798 27.660 -19.337 1.00 16.44 87 GLN A C 1
ATOM 676 O O . GLN A 1 87 ? -5.762 26.901 -19.210 1.00 17.59 87 GLN A O 1
ATOM 682 N N . ASP A 1 88 ? -4.824 28.745 -20.105 0.80 15.24 88 ASP A N 1
ATOM 683 C CA . ASP A 1 88 ? -6.026 29.126 -20.833 0.80 15.33 88 ASP A CA 1
ATOM 684 C C . ASP A 1 88 ? -6.474 28.085 -21.850 0.80 16.15 88 ASP A C 1
ATOM 685 O O . ASP A 1 88 ? -7.629 28.094 -22.274 0.80 17.52 88 ASP A O 1
ATOM 690 N N . LYS A 1 89 ? -5.565 27.212 -22.271 1.00 15.73 89 LYS A N 1
ATOM 691 C CA . LYS A 1 89 ? -5.909 26.203 -23.270 1.00 15.86 89 LYS A CA 1
ATOM 692 C C . LYS A 1 89 ? -6.767 25.051 -22.748 1.00 14.84 89 LYS A C 1
ATOM 693 O O . LYS A 1 89 ? -7.382 24.338 -23.535 1.00 17.64 89 LYS A O 1
ATOM 699 N N . LEU A 1 90 ? -6.778 24.846 -21.432 1.00 16.02 90 LEU A N 1
ATOM 700 C CA . LEU A 1 90 ? -7.529 23.736 -20.844 1.00 15.34 90 LEU A CA 1
ATOM 701 C C . LEU A 1 90 ? -8.708 24.250 -20.026 1.00 16.05 90 LEU A C 1
ATOM 702 O O . LEU A 1 90 ? -8.659 25.360 -19.501 1.00 17.22 90 LEU A O 1
ATOM 707 N N . TYR A 1 91 ? -9.762 23.447 -19.901 1.00 16.02 91 TYR A N 1
ATOM 708 C CA . TYR A 1 91 ? -10.951 23.871 -19.148 1.00 16.61 91 TYR A CA 1
ATOM 709 C C . TYR A 1 91 ? -10.623 24.099 -17.679 1.00 16.08 91 TYR A C 1
ATOM 710 O O . TYR A 1 91 ? -9.944 23.278 -17.065 1.00 15.68 91 TYR A O 1
ATOM 719 N N . PRO A 1 92 ? -11.124 25.201 -17.100 1.00 17.13 92 PRO A N 1
ATOM 720 C CA . PRO A 1 92 ? -10.918 25.468 -15.671 1.00 17.75 92 PRO A CA 1
ATOM 721 C C . PRO A 1 92 ? -11.287 24.286 -14.770 1.00 16.01 92 PRO A C 1
ATOM 722 O O . PRO A 1 92 ? -10.577 24.030 -13.797 1.00 15.89 92 PRO A O 1
ATOM 726 N N . PHE A 1 93 ? -12.359 23.567 -15.098 1.00 16.23 93 PHE A N 1
ATOM 727 C CA . PHE A 1 93 ? -12.771 22.393 -14.331 1.00 16.32 93 PHE A CA 1
ATOM 728 C C . PHE A 1 93 ? -11.623 21.402 -14.180 1.00 15.35 93 PHE A C 1
ATOM 729 O O . PHE A 1 93 ? -11.410 20.818 -13.108 1.00 15.13 93 PHE A O 1
ATOM 737 N N . THR A 1 94 ? -10.880 21.205 -15.261 1.00 14.47 94 THR A N 1
ATOM 738 C CA . THR A 1 94 ? -9.836 20.191 -15.234 1.00 14.06 94 THR A CA 1
ATOM 739 C C . THR A 1 94 ? -8.630 20.652 -14.404 1.00 12.97 94 THR A C 1
ATOM 740 O O . THR A 1 94 ? -8.033 19.848 -13.692 1.00 13.47 94 THR A O 1
ATOM 744 N N . TRP A 1 95 ? -8.291 21.940 -14.461 1.00 12.45 95 TRP A N 1
ATOM 745 C CA . TRP A 1 95 ? -7.264 22.464 -13.564 1.00 12.82 95 TRP A CA 1
ATOM 746 C C . TRP A 1 95 ? -7.692 22.341 -12.092 1.00 13.41 95 TRP A C 1
ATOM 747 O O . TRP A 1 95 ? -6.864 22.033 -11.233 1.00 13.64 95 TRP A O 1
ATOM 758 N N . ASP A 1 96 ? -8.976 22.585 -11.802 1.00 14.00 96 ASP A N 1
ATOM 759 C CA . ASP A 1 96 ? -9.474 22.478 -10.433 1.00 16.33 96 ASP A CA 1
ATOM 760 C C . ASP A 1 96 ? -9.175 21.088 -9.883 1.00 14.87 96 ASP A C 1
ATOM 761 O O . ASP A 1 96 ? -8.832 20.937 -8.709 1.00 16.23 96 ASP A O 1
ATOM 766 N N . ALA A 1 97 ? -9.342 20.068 -10.723 1.00 13.70 97 ALA A N 1
ATOM 767 C CA . ALA A 1 97 ? -9.180 18.684 -10.281 1.00 14.42 97 ALA A CA 1
ATOM 768 C C . ALA A 1 97 ? -7.749 18.401 -9.847 1.00 13.11 97 ALA A C 1
ATOM 769 O O . ALA A 1 97 ? -7.509 17.514 -9.028 1.00 14.17 97 ALA A O 1
ATOM 771 N N . VAL A 1 98 ? -6.796 19.136 -10.415 1.00 12.41 98 VAL A N 1
ATOM 772 C CA . VAL A 1 98 ? -5.389 18.907 -10.119 1.00 12.81 98 VAL A CA 1
ATOM 773 C C . VAL A 1 98 ? -4.801 20.027 -9.270 1.00 13.08 98 VAL A C 1
ATOM 774 O O . VAL A 1 98 ? -3.586 20.198 -9.240 1.00 14.33 98 VAL A O 1
ATOM 778 N N . ARG A 1 99 ? -5.658 20.792 -8.595 0.80 11.88 99 ARG A N 1
ATOM 779 C CA A ARG A 1 99 ? -5.202 21.820 -7.678 0.50 14.39 99 ARG A CA 1
ATOM 780 C CA B ARG A 1 99 ? -5.168 21.803 -7.682 0.50 14.74 99 ARG A CA 1
ATOM 781 C C . ARG A 1 99 ? -5.223 21.231 -6.275 0.80 13.94 99 ARG A C 1
ATOM 782 O O . ARG A 1 99 ? -6.250 20.712 -5.834 0.80 14.45 99 ARG A O 1
ATOM 797 N N . TYR A 1 100 ? -4.084 21.286 -5.597 1.00 15.17 100 TYR A N 1
ATOM 798 C CA . TYR A 1 100 ? -3.963 20.747 -4.245 1.00 14.64 100 TYR A CA 1
ATOM 799 C C . TYR A 1 100 ? -3.205 21.745 -3.384 1.00 15.60 100 TYR A C 1
ATOM 800 O O . TYR A 1 100 ? -2.129 22.203 -3.761 1.00 16.29 100 TYR A O 1
ATOM 809 N N . ASN A 1 101 ? -3.782 22.096 -2.239 1.00 17.38 101 ASN A N 1
ATOM 810 C CA . ASN A 1 101 ? -3.208 23.123 -1.380 1.00 19.86 101 ASN A CA 1
ATOM 811 C C . ASN A 1 101 ? -2.824 24.368 -2.164 1.00 19.76 101 ASN A C 1
ATOM 812 O O . ASN A 1 101 ? -1.786 24.989 -1.913 1.00 22.45 101 ASN A O 1
ATOM 817 N N . GLY A 1 102 ? -3.676 24.725 -3.117 1.00 19.62 102 GLY A N 1
ATOM 818 C CA . GLY A 1 102 ? -3.510 25.947 -3.879 1.00 21.18 102 GLY A CA 1
ATOM 819 C C . GLY A 1 102 ? -2.628 25.865 -5.111 1.00 21.79 102 GLY A C 1
ATOM 820 O O . GLY A 1 102 ? -2.587 26.804 -5.902 1.00 25.78 102 GLY A O 1
ATOM 821 N N . LYS A 1 103 ? -1.922 24.754 -5.288 1.00 19.33 103 LYS A N 1
ATOM 822 C CA . LYS A 1 103 ? -0.977 24.633 -6.388 1.00 20.25 103 LYS A CA 1
ATOM 823 C C . LYS A 1 103 ? -1.481 23.650 -7.425 1.00 17.71 103 LYS A C 1
ATOM 824 O O . LYS A 1 103 ? -2.101 22.640 -7.089 1.00 18.07 103 LYS A O 1
ATOM 830 N N . LEU A 1 104 ? -1.192 23.935 -8.690 1.00 17.94 104 LEU A N 1
ATOM 831 C CA . LEU A 1 104 ? -1.462 22.964 -9.741 1.00 18.13 104 LEU A CA 1
ATOM 832 C C . LEU A 1 104 ? -0.366 21.918 -9.681 1.00 17.92 104 LEU A C 1
ATOM 833 O O . LEU A 1 104 ? 0.810 22.242 -9.804 1.00 20.89 104 LEU A O 1
ATOM 838 N N . ILE A 1 105 ? -0.737 20.654 -9.509 1.00 14.29 105 ILE A N 1
ATOM 839 C CA . ILE A 1 105 ? 0.257 19.614 -9.257 1.00 13.72 105 ILE A CA 1
ATOM 840 C C . ILE A 1 105 ? 0.425 18.587 -10.391 1.00 11.89 105 ILE A C 1
ATOM 841 O O . ILE A 1 105 ? 1.259 17.677 -10.301 1.00 14.65 105 ILE A O 1
ATOM 846 N N . ALA A 1 106 ? -0.347 18.738 -11.462 1.00 10.83 106 ALA A N 1
ATOM 847 C CA . ALA A 1 106 ? -0.269 17.829 -12.600 1.00 10.42 106 ALA A CA 1
ATOM 848 C C . ALA A 1 106 ? -0.956 18.495 -13.769 1.00 9.85 106 ALA A C 1
ATOM 849 O O . ALA A 1 106 ? -1.687 19.465 -13.583 1.00 10.87 106 ALA A O 1
ATOM 851 N N . TYR A 1 107 ? -0.702 17.981 -14.972 1.00 9.26 107 TYR A N 1
ATOM 852 C CA . TYR A 1 107 ? -1.400 18.430 -16.175 1.00 9.35 107 TYR A CA 1
ATOM 853 C C . TYR A 1 107 ? -2.640 17.574 -16.412 1.00 9.75 107 TYR A C 1
ATOM 854 O O . TYR A 1 107 ? -2.542 16.373 -16.564 1.00 10.94 107 TYR A O 1
ATOM 863 N N . PRO A 1 108 ? -3.822 18.190 -16.477 1.00 10.12 108 PRO A N 1
ATOM 864 C CA . PRO A 1 108 ? -5.013 17.383 -16.761 1.00 10.48 108 PRO A CA 1
ATOM 865 C C . PRO A 1 108 ? -5.106 17.021 -18.237 1.00 10.17 108 PRO A C 1
ATOM 866 O O . PRO A 1 108 ? -4.687 17.803 -19.104 1.00 11.96 108 PRO A O 1
ATOM 870 N N . ILE A 1 109 ? -5.643 15.834 -18.516 1.00 10.17 109 ILE A N 1
ATOM 871 C CA . ILE A 1 109 ? -5.696 15.301 -19.870 1.00 10.77 109 ILE A CA 1
ATOM 872 C C . ILE A 1 109 ? -7.129 15.101 -20.346 1.00 10.93 109 ILE A C 1
ATOM 873 O O . ILE A 1 109 ? -7.478 15.545 -21.439 1.00 11.02 109 ILE A O 1
ATOM 878 N N . ALA A 1 110 ? -7.958 14.439 -19.539 1.00 10.32 110 ALA A N 1
ATOM 879 C CA . ALA A 1 110 ? -9.304 14.082 -19.974 1.00 10.66 110 ALA A CA 1
ATOM 880 C C . ALA A 1 110 ? -10.184 13.690 -18.811 1.00 9.54 110 ALA A C 1
ATOM 881 O O . ALA A 1 110 ? -9.706 13.185 -17.796 1.00 11.60 110 ALA A O 1
ATOM 883 N N . VAL A 1 111 ? -11.479 13.906 -18.984 1.00 10.63 111 VAL A N 1
ATOM 884 C CA . VAL A 1 111 ? -12.484 13.551 -17.987 1.00 10.06 111 VAL A CA 1
ATOM 885 C C . VAL A 1 111 ? -13.103 12.188 -18.290 1.00 10.40 111 VAL A C 1
ATOM 886 O O . VAL A 1 111 ? -13.538 11.935 -19.426 1.00 11.89 111 VAL A O 1
ATOM 890 N N . GLU A 1 112 ? -13.110 11.325 -17.272 1.00 10.70 112 GLU A N 1
ATOM 891 C CA . GLU A 1 112 ? -13.585 9.946 -17.371 1.00 12.23 112 GLU A CA 1
ATOM 892 C C . GLU A 1 112 ? -14.764 9.716 -16.444 1.00 10.92 112 GLU A C 1
ATOM 893 O O . GLU A 1 112 ? -14.751 10.153 -15.297 1.00 13.51 112 GLU A O 1
ATOM 899 N N . ALA A 1 113 ? -15.744 8.960 -16.916 1.00 10.25 113 ALA A N 1
ATOM 900 C CA . ALA A 1 113 ? -16.791 8.451 -16.045 1.00 10.59 113 ALA A CA 1
ATOM 901 C C . ALA A 1 113 ? -17.276 7.142 -16.616 1.00 9.14 113 ALA A C 1
ATOM 902 O O . ALA A 1 113 ? -17.222 6.931 -17.827 1.00 10.26 113 ALA A O 1
ATOM 904 N N . LEU A 1 114 ? -17.731 6.256 -15.742 1.00 7.95 114 LEU A N 1
ATOM 905 C CA . LEU A 1 114 ? -18.332 5.000 -16.172 1.00 8.11 114 LEU A CA 1
ATOM 906 C C . LEU A 1 114 ? -19.709 5.201 -16.775 1.00 8.16 114 LEU A C 1
ATOM 907 O O . LEU A 1 114 ? -20.469 6.075 -16.343 1.00 9.69 114 LEU A O 1
ATOM 912 N N . SER A 1 115 ? -20.042 4.355 -17.743 1.00 8.18 115 SER A N 1
ATOM 913 C CA . SER A 1 115 ? -21.388 4.269 -18.305 1.00 8.64 115 SER A CA 1
ATOM 914 C C . SER A 1 115 ? -21.825 2.820 -18.397 1.00 7.86 115 SER A C 1
ATOM 915 O O . SER A 1 115 ? -21.030 1.896 -18.236 1.00 8.50 115 SER A O 1
ATOM 918 N N . LEU A 1 116 ? -23.124 2.632 -18.636 1.00 8.46 116 LEU A N 1
ATOM 919 C CA . LEU A 1 116 ? -23.662 1.328 -18.991 1.00 8.57 116 LEU A CA 1
ATOM 920 C C . LEU A 1 116 ? -23.423 1.087 -20.472 1.00 9.32 116 LEU A C 1
ATOM 921 O O . LEU A 1 116 ? -23.749 1.926 -21.302 1.00 11.06 116 LEU A O 1
ATOM 926 N N . ILE A 1 117 ? -22.825 -0.052 -20.796 1.00 8.64 117 ILE A N 1
ATOM 927 C CA . ILE A 1 117 ? -22.596 -0.420 -22.179 1.00 9.23 117 ILE A CA 1
ATOM 928 C C . ILE A 1 117 ? -23.444 -1.657 -22.440 1.00 8.38 117 ILE A C 1
ATOM 929 O O . ILE A 1 117 ? -23.438 -2.591 -21.644 1.00 9.55 117 ILE A O 1
ATOM 934 N N . TYR A 1 118 ? -24.192 -1.671 -23.541 1.00 10.01 118 TYR A N 1
ATOM 935 C CA . TYR A 1 118 ? -25.102 -2.797 -23.779 1.00 10.31 118 TYR A CA 1
ATOM 936 C C . TYR A 1 118 ? -25.074 -3.265 -25.226 1.00 10.97 118 TYR A C 1
ATOM 937 O O . TYR A 1 118 ? -24.738 -2.510 -26.141 1.00 11.35 118 TYR A O 1
ATOM 946 N N . ASN A 1 119 ? -25.395 -4.537 -25.406 1.00 10.42 119 ASN A N 1
ATOM 947 C CA . ASN A 1 119 ? -25.420 -5.176 -26.712 1.00 11.84 119 ASN A CA 1
ATOM 948 C C . ASN A 1 119 ? -26.804 -5.011 -27.315 1.00 11.79 119 ASN A C 1
ATOM 949 O O . ASN A 1 119 ? -27.763 -5.604 -26.830 1.00 12.51 119 ASN A O 1
ATOM 954 N N . LYS A 1 120 ? -26.907 -4.175 -28.345 1.00 12.98 120 LYS A N 1
ATOM 955 C CA . LYS A 1 120 ? -28.184 -3.826 -28.957 1.00 13.57 120 LYS A CA 1
ATOM 956 C C . LYS A 1 120 ? -28.873 -5.002 -29.640 1.00 16.16 120 LYS A C 1
ATOM 957 O O . LYS A 1 120 ? -30.080 -4.980 -29.828 1.00 17.99 120 LYS A O 1
ATOM 963 N N . ASP A 1 121 ? -28.114 -6.022 -30.008 1.00 15.48 121 ASP A N 1
ATOM 964 C CA . ASP A 1 121 ? -28.710 -7.196 -30.637 1.00 17.67 121 ASP A CA 1
ATOM 965 C C . ASP A 1 121 ? -29.303 -8.177 -29.632 1.00 18.99 121 ASP A C 1
ATOM 966 O O . ASP A 1 121 ? -30.211 -8.931 -29.966 1.00 21.31 121 ASP A O 1
ATOM 971 N N . LEU A 1 122 ? -28.785 -8.171 -28.408 1.00 19.65 122 LEU A N 1
ATOM 972 C CA . LEU A 1 122 ? -29.322 -9.013 -27.345 1.00 19.49 122 LEU A CA 1
ATOM 973 C C . LEU A 1 122 ? -30.397 -8.267 -26.591 1.00 18.35 122 LEU A C 1
ATOM 974 O O . LEU A 1 122 ? -31.343 -8.858 -26.061 1.00 19.34 122 LEU A O 1
ATOM 979 N N . LEU A 1 123 ? -30.260 -6.952 -26.579 1.00 18.93 123 LEU A N 1
ATOM 980 C CA . LEU A 1 123 ? -30.980 -6.149 -25.643 1.00 19.28 123 LEU A CA 1
ATOM 981 C C . LEU A 1 123 ? -31.206 -4.789 -26.268 1.00 19.46 123 LEU A C 1
ATOM 982 O O . LEU A 1 123 ? -30.521 -3.829 -25.934 1.00 18.50 123 LEU A O 1
ATOM 987 N N . PRO A 1 124 ? -32.141 -4.708 -27.214 1.00 18.25 124 PRO A N 1
ATOM 988 C CA . PRO A 1 124 ? -32.412 -3.428 -27.872 1.00 21.96 124 PRO A CA 1
ATOM 989 C C . PRO A 1 124 ? -32.968 -2.389 -26.901 1.00 22.84 124 PRO A C 1
ATOM 990 O O . PRO A 1 124 ? -32.859 -1.198 -27.178 1.00 24.78 124 PRO A O 1
ATOM 994 N N . ASN A 1 125 ? -33.537 -2.827 -25.782 0.80 19.27 125 ASN A N 1
ATOM 995 C CA . ASN A 1 125 ? -34.042 -1.905 -24.779 0.80 20.94 125 ASN A CA 1
ATOM 996 C C . ASN A 1 125 ? -33.418 -2.154 -23.415 0.80 21.26 125 ASN A C 1
ATOM 997 O O . ASN A 1 125 ? -33.926 -2.955 -22.633 0.80 22.97 125 ASN A O 1
ATOM 1002 N N . PRO A 1 126 ? -32.330 -1.441 -23.114 1.00 20.88 126 PRO A N 1
ATOM 1003 C CA . PRO A 1 126 ? -31.597 -1.680 -21.866 1.00 21.34 126 PRO A CA 1
ATOM 1004 C C . PRO A 1 126 ? -32.376 -1.208 -20.655 1.00 18.90 126 PRO A C 1
ATOM 1005 O O . PRO A 1 126 ? -33.189 -0.281 -20.738 1.00 17.86 126 PRO A O 1
ATOM 1009 N N . PRO A 1 127 ? -32.126 -1.855 -19.518 1.00 18.39 127 PRO A N 1
ATOM 1010 C CA . PRO A 1 127 ? -32.887 -1.555 -18.306 1.00 15.48 127 PRO A CA 1
ATOM 1011 C C . PRO A 1 127 ? -32.606 -0.165 -17.768 1.00 13.61 127 PRO A C 1
ATOM 1012 O O . PRO A 1 127 ? -31.459 0.298 -17.744 1.00 15.87 127 PRO A O 1
ATOM 1016 N N . LYS A 1 128 ? -33.669 0.496 -17.332 1.00 12.10 128 LYS A N 1
ATOM 1017 C CA . LYS A 1 128 ? -33.528 1.781 -16.684 1.00 12.94 128 LYS A CA 1
ATOM 1018 C C . LYS A 1 128 ? -33.197 1.650 -15.206 1.00 11.69 128 LYS A C 1
ATOM 1019 O O . LYS A 1 128 ? -32.722 2.609 -14.611 1.00 13.15 128 LYS A O 1
ATOM 1023 N N . THR A 1 129 ? -33.450 0.477 -14.611 1.00 11.34 129 THR A N 1
ATOM 1024 C CA . THR A 1 129 ? -33.242 0.280 -13.166 1.00 10.28 129 THR A CA 1
ATOM 1025 C C . THR A 1 129 ? -32.356 -0.933 -12.876 1.00 9.77 129 THR A C 1
ATOM 1026 O O . THR A 1 129 ? -32.361 -1.921 -13.620 1.00 11.03 129 THR A O 1
ATOM 1030 N N . TRP A 1 130 ? -31.619 -0.859 -11.771 1.00 8.95 130 TRP A N 1
ATOM 1031 C CA . TRP A 1 130 ? -30.901 -2.019 -11.253 1.00 9.16 130 TRP A CA 1
ATOM 1032 C C . TRP A 1 130 ? -31.876 -3.134 -10.892 1.00 9.66 130 TRP A C 1
ATOM 1033 O O . TRP A 1 130 ? -31.586 -4.322 -11.076 1.00 10.19 130 TRP A O 1
ATOM 1044 N N . GLU A 1 131 ? -33.023 -2.746 -10.345 1.00 9.96 131 GLU A N 1
ATOM 1045 C CA . GLU A 1 131 ? -33.983 -3.713 -9.824 1.00 10.50 131 GLU A CA 1
ATOM 1046 C C . GLU A 1 131 ? -34.510 -4.674 -10.884 1.00 10.25 131 GLU A C 1
ATOM 1047 O O . GLU A 1 131 ? -34.921 -5.788 -10.565 1.00 11.87 131 GLU A O 1
ATOM 1053 N N . GLU A 1 132 ? -34.515 -4.267 -12.150 1.00 10.62 132 GLU A N 1
ATOM 1054 C CA . GLU A 1 132 ? -35.055 -5.154 -13.169 1.00 12.52 132 GLU A CA 1
ATOM 1055 C C . GLU A 1 132 ? -34.007 -6.130 -13.708 1.00 11.77 132 GLU A C 1
ATOM 1056 O O . GLU A 1 132 ? -34.307 -7.017 -14.503 1.00 12.24 132 GLU A O 1
ATOM 1062 N N . ILE A 1 133 ? -32.773 -6.003 -13.240 1.00 11.31 133 ILE A N 1
ATOM 1063 C CA . ILE A 1 133 ? -31.713 -6.868 -13.756 1.00 11.29 133 ILE A CA 1
ATOM 1064 C C . ILE A 1 133 ? -31.865 -8.372 -13.443 1.00 11.06 133 ILE A C 1
ATOM 1065 O O . ILE A 1 133 ? -31.663 -9.194 -14.327 1.00 11.73 133 ILE A O 1
ATOM 1070 N N . PRO A 1 134 ? -32.269 -8.741 -12.211 1.00 10.27 134 PRO A N 1
ATOM 1071 C CA . PRO A 1 134 ? -32.492 -10.180 -11.970 1.00 11.62 134 PRO A CA 1
ATOM 1072 C C . PRO A 1 134 ? -33.478 -10.830 -12.951 1.00 11.17 134 PRO A C 1
ATOM 1073 O O . PRO A 1 134 ? -33.189 -11.913 -13.460 1.00 12.04 134 PRO A O 1
ATOM 1077 N N . ALA A 1 135 ? -34.607 -10.185 -13.233 1.00 11.67 135 ALA A N 1
ATOM 1078 C CA . ALA A 1 135 ? -35.577 -10.778 -14.165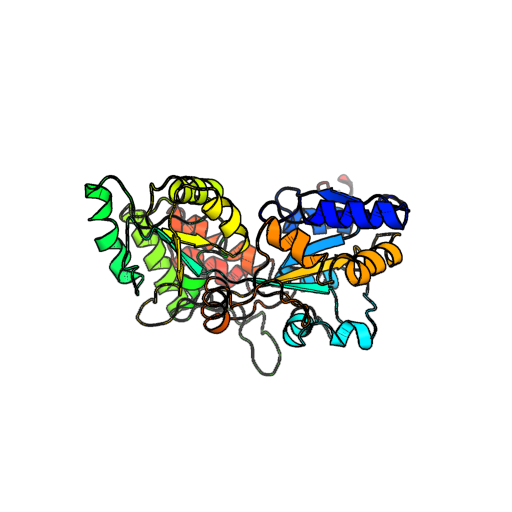 1.00 11.39 135 ALA A CA 1
ATOM 1079 C C . ALA A 1 135 ? -35.009 -10.865 -15.580 1.00 11.53 135 ALA A C 1
ATOM 1080 O O . ALA A 1 135 ? -35.250 -11.829 -16.317 1.00 12.70 135 ALA A O 1
ATOM 1082 N N . LEU A 1 136 ? -34.257 -9.846 -15.965 1.00 11.76 136 LEU A N 1
ATOM 1083 C CA . LEU A 1 136 ? -33.611 -9.847 -17.265 1.00 11.79 136 LEU A CA 1
ATOM 1084 C C . LEU A 1 136 ? -32.593 -10.981 -17.360 1.00 11.28 136 LEU A C 1
ATOM 1085 O O . LEU A 1 136 ? -32.529 -11.684 -18.374 1.00 11.87 136 LEU A O 1
ATOM 1090 N N . ASP A 1 137 ? -31.793 -11.164 -16.312 1.00 10.45 137 ASP A N 1
ATOM 1091 C CA . ASP A 1 137 ? -30.848 -12.265 -16.292 1.00 10.73 137 ASP A CA 1
ATOM 1092 C C . ASP A 1 137 ? -31.535 -13.630 -16.394 1.00 10.68 137 ASP A C 1
ATOM 1093 O O . ASP A 1 137 ? -31.046 -14.524 -17.093 1.00 11.92 137 ASP A O 1
ATOM 1098 N N . LYS A 1 138 ? -32.642 -13.817 -15.686 0.80 9.81 138 LYS A N 1
ATOM 1099 C CA A LYS A 1 138 ? -33.348 -15.084 -15.760 0.50 12.11 138 LYS A CA 1
ATOM 1100 C CA B LYS A 1 138 ? -33.343 -15.088 -15.760 0.50 12.21 138 LYS A CA 1
ATOM 1101 C C . LYS A 1 138 ? -33.795 -15.385 -17.190 0.80 11.21 138 LYS A C 1
ATOM 1102 O O . LYS A 1 138 ? -33.654 -16.511 -17.677 0.80 12.74 138 LYS A O 1
ATOM 1109 N N . GLU A 1 139 ? -34.333 -14.379 -17.872 0.80 10.04 139 GLU A N 1
ATOM 1110 C CA . GLU A 1 139 ? -34.736 -14.570 -19.259 0.80 11.13 139 GLU A CA 1
ATOM 1111 C C . GLU A 1 139 ? -33.529 -14.887 -20.149 0.80 11.86 139 GLU A C 1
ATOM 1112 O O . GLU A 1 139 ? -33.581 -15.786 -21.000 0.80 12.75 139 GLU A O 1
ATOM 1118 N N . LEU A 1 140 ? -32.445 -14.137 -19.969 1.00 13.25 140 LEU A N 1
ATOM 1119 C CA . LEU A 1 140 ? -31.248 -14.367 -20.773 1.00 13.46 140 LEU A CA 1
ATOM 1120 C C . LEU A 1 140 ? -30.599 -15.723 -20.515 1.00 14.83 140 LEU A C 1
ATOM 1121 O O . LEU A 1 140 ? -30.100 -16.361 -21.445 1.00 15.54 140 LEU A O 1
ATOM 1126 N N . LYS A 1 141 ? -30.608 -16.170 -19.264 1.00 13.77 141 LYS A N 1
ATOM 1127 C CA . LYS A 1 141 ? -30.021 -17.467 -18.939 1.00 14.71 141 LYS A CA 1
ATOM 1128 C C . LYS A 1 141 ? -30.717 -18.590 -19.702 1.00 16.79 141 LYS A C 1
ATOM 1129 O O . LYS A 1 141 ? -30.073 -19.553 -20.097 1.00 18.98 141 LYS A O 1
ATOM 1135 N N . ALA A 1 142 ? -32.025 -18.464 -19.905 1.00 17.62 142 ALA A N 1
ATOM 1136 C CA . ALA A 1 142 ? -32.772 -19.461 -20.673 1.00 21.04 142 ALA A CA 1
ATOM 1137 C C . ALA A 1 142 ? -32.401 -19.40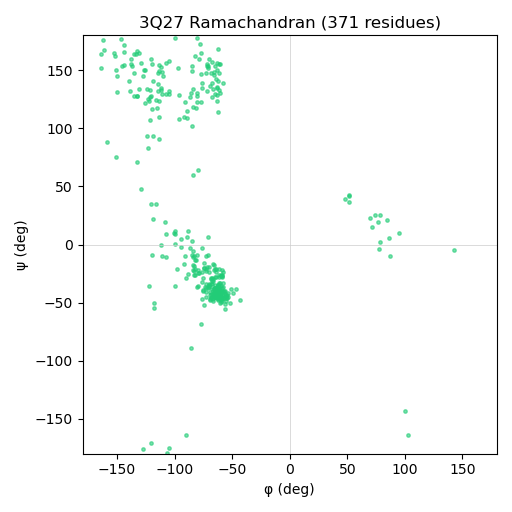7 -22.156 1.00 23.41 142 ALA A C 1
ATOM 1138 O O . ALA A 1 142 ? -32.624 -20.371 -22.892 1.00 26.00 142 ALA A O 1
ATOM 1140 N N . LYS A 1 143 ? -31.829 -18.281 -22.578 1.00 22.71 143 LYS A N 1
ATOM 1141 C CA . LYS A 1 143 ? -31.381 -18.081 -23.959 1.00 23.61 143 LYS A CA 1
ATOM 1142 C C . LYS A 1 143 ? -29.873 -18.303 -24.081 1.00 24.16 143 LYS A C 1
ATOM 1143 O O . LYS A 1 143 ? -29.276 -17.968 -25.102 1.00 28.15 143 LYS A O 1
ATOM 1149 N N . GLY A 1 144 ? -29.259 -18.862 -23.038 1.00 24.03 144 GLY A N 1
ATOM 1150 C CA . GLY A 1 144 ? -27.834 -19.163 -23.050 1.00 24.10 144 GLY A CA 1
ATOM 1151 C C . GLY A 1 144 ? -26.890 -17.981 -22.862 1.00 24.08 144 GLY A C 1
ATOM 1152 O O . GLY A 1 144 ? -25.708 -18.062 -23.198 1.00 26.68 144 GLY A O 1
ATOM 1153 N N . LYS A 1 145 ? -27.407 -16.884 -22.321 1.00 19.79 145 LYS A N 1
ATOM 1154 C CA . LYS A 1 145 ? -26.627 -15.673 -22.103 1.00 16.92 145 LYS A CA 1
ATOM 1155 C C . LYS A 1 145 ? -26.758 -15.215 -20.644 1.00 15.05 145 LYS A C 1
ATOM 1156 O O . LYS A 1 145 ? -27.380 -15.877 -19.819 1.00 18.89 145 LYS A O 1
ATOM 1162 N N . SER A 1 146 ? -26.161 -14.080 -20.312 1.00 13.29 146 SER A N 1
ATOM 1163 C CA . SER A 1 146 ? -26.404 -13.458 -19.012 1.00 11.86 146 SER A CA 1
ATOM 1164 C C . SER A 1 146 ? -26.655 -11.972 -19.191 1.00 11.40 146 SER A C 1
ATOM 1165 O O . SER A 1 146 ? -26.341 -11.414 -20.234 1.00 11.03 146 SER A O 1
ATOM 1168 N N . ALA A 1 147 ? -27.205 -11.331 -18.165 1.00 10.39 147 ALA A N 1
ATOM 1169 C CA . ALA A 1 147 ? -27.528 -9.912 -18.260 1.00 10.34 147 ALA A CA 1
ATOM 1170 C C . ALA A 1 147 ? -26.330 -8.985 -18.139 1.00 9.99 147 ALA A C 1
ATOM 1171 O O . ALA A 1 147 ? -26.200 -8.058 -18.931 1.00 11.05 147 ALA A O 1
ATOM 1173 N N . LEU A 1 148 ? -25.467 -9.215 -17.149 1.00 9.34 148 LEU A N 1
ATOM 1174 C CA . LEU A 1 148 ? -24.502 -8.185 -16.765 1.00 10.36 148 LEU A CA 1
ATOM 1175 C C . LEU A 1 148 ? -23.215 -8.763 -16.223 1.00 10.07 148 LEU A C 1
ATOM 1176 O O . LEU A 1 148 ? -23.247 -9.628 -15.337 1.00 11.04 148 LEU A O 1
ATOM 1181 N N . MET A 1 149 ? -22.082 -8.275 -16.735 1.00 8.86 149 MET A N 1
ATOM 1182 C CA . MET A 1 149 ? -20.787 -8.613 -16.154 1.00 9.82 149 MET A CA 1
ATOM 1183 C C . MET A 1 149 ? -19.920 -7.374 -16.127 1.00 9.00 149 MET A C 1
ATOM 1184 O O . MET A 1 149 ? -19.797 -6.660 -17.130 1.00 10.36 149 MET A O 1
ATOM 1189 N N . PHE A 1 150 ? -19.296 -7.122 -14.983 1.00 9.29 150 PHE A N 1
ATOM 1190 C CA . PHE A 1 150 ? -18.363 -6.006 -14.855 1.00 9.00 150 PHE A CA 1
ATOM 1191 C C . PHE A 1 150 ? -17.346 -6.342 -13.766 1.00 9.12 150 PHE A C 1
ATOM 1192 O O . PHE A 1 150 ? -17.556 -7.258 -12.967 1.00 10.47 150 PHE A O 1
ATOM 1200 N N . ASN A 1 151 ? -16.260 -5.584 -13.731 1.00 9.26 151 ASN A N 1
ATOM 1201 C CA . ASN A 1 151 ? -15.176 -5.831 -12.791 1.00 8.84 151 ASN A CA 1
ATOM 1202 C C . ASN A 1 151 ? -15.609 -5.688 -11.334 1.00 9.43 151 ASN A C 1
ATOM 1203 O O . ASN A 1 151 ? -15.960 -4.601 -10.912 1.00 11.17 151 ASN A O 1
ATOM 1208 N N . LEU A 1 152 ? -15.593 -6.783 -10.576 1.00 9.86 152 LEU A N 1
ATOM 1209 C CA . LEU A 1 152 ? -15.972 -6.754 -9.167 1.00 11.13 152 LEU A CA 1
ATOM 1210 C C . LEU A 1 152 ? -14.755 -6.729 -8.249 1.00 11.82 152 LEU A C 1
ATOM 1211 O O . LEU A 1 152 ? -14.886 -6.878 -7.029 1.00 14.27 152 LEU A O 1
ATOM 1216 N N . GLN A 1 153 ? -13.567 -6.530 -8.824 1.00 10.48 153 GLN A N 1
ATOM 1217 C CA . GLN A 1 153 ? -12.344 -6.506 -8.018 1.00 11.02 153 GLN A CA 1
ATOM 1218 C C . GLN A 1 153 ? -11.895 -5.098 -7.679 1.00 11.05 153 GLN A C 1
ATOM 1219 O O . GLN A 1 153 ? -11.122 -4.905 -6.741 1.00 16.07 153 GLN A O 1
ATOM 1225 N N . GLU A 1 154 ? -12.351 -4.120 -8.455 1.00 10.10 154 GLU A N 1
ATOM 1226 C CA . GLU A 1 154 ? -11.998 -2.725 -8.212 1.00 9.50 154 GLU A CA 1
ATOM 1227 C C . GLU A 1 154 ? -13.248 -1.978 -7.796 1.00 9.25 154 GLU A C 1
ATOM 1228 O O . GLU A 1 154 ? -14.230 -1.948 -8.549 1.00 9.76 154 GLU A O 1
ATOM 1234 N N . PRO A 1 155 ? -13.224 -1.339 -6.622 1.00 8.35 155 PRO A N 1
ATOM 1235 C CA . PRO A 1 155 ? -14.448 -0.705 -6.113 1.00 9.65 155 PRO A CA 1
ATOM 1236 C C . PRO A 1 155 ? -14.926 0.479 -6.944 1.00 8.86 155 PRO A C 1
ATOM 1237 O O . PRO A 1 155 ? -16.081 0.871 -6.822 1.00 10.27 155 PRO A O 1
ATOM 1241 N N . TYR A 1 156 ? -14.068 1.026 -7.795 1.00 8.26 156 TYR A N 1
ATOM 1242 C CA . TYR A 1 156 ? -14.486 2.039 -8.750 1.00 9.10 156 TYR A CA 1
ATOM 1243 C C . TYR A 1 156 ? -15.763 1.647 -9.483 1.00 8.17 156 TYR A C 1
ATOM 1244 O O . TYR A 1 156 ? -16.617 2.493 -9.743 1.00 9.04 156 TYR A O 1
ATOM 1253 N N . PHE A 1 157 ? -15.903 0.363 -9.825 1.00 7.99 157 PHE A N 1
ATOM 1254 C CA . PHE A 1 157 ? -17.008 -0.075 -10.665 1.00 8.28 157 PHE A CA 1
ATOM 1255 C C . PHE A 1 157 ? -18.302 -0.315 -9.882 1.00 8.88 157 PHE A C 1
ATOM 1256 O O . PHE A 1 157 ? -19.375 -0.298 -10.471 1.00 9.31 157 PHE A O 1
ATOM 1264 N N . THR A 1 158 ? -18.189 -0.557 -8.575 1.00 8.39 158 THR A N 1
ATOM 1265 C CA A THR A 1 158 ? -19.341 -0.799 -7.715 0.71 9.34 158 THR A CA 1
ATOM 1266 C CA B THR A 1 158 ? -19.354 -0.789 -7.726 0.29 8.87 158 THR A CA 1
ATOM 1267 C C . THR A 1 158 ? -19.788 0.476 -6.990 1.00 8.99 158 THR A C 1
ATOM 1268 O O . THR A 1 158 ? -20.945 0.598 -6.559 1.00 9.68 158 THR A O 1
ATOM 1275 N N . TRP A 1 159 ? -18.872 1.432 -6.863 1.00 8.48 159 TRP A N 1
ATOM 1276 C CA . TRP A 1 159 ? -19.180 2.710 -6.222 1.00 9.58 159 TRP A CA 1
ATOM 1277 C C . TRP A 1 159 ? -20.465 3.393 -6.753 1.00 9.08 159 TRP A C 1
ATOM 1278 O O . TRP A 1 159 ? -21.230 3.933 -5.963 1.00 10.12 159 TRP A O 1
ATOM 1289 N N . PRO A 1 160 ? -20.709 3.379 -8.078 1.00 9.42 160 PRO A N 1
ATOM 1290 C CA . PRO A 1 160 ? -21.897 4.107 -8.537 1.00 9.65 160 PRO A CA 1
ATOM 1291 C C . PRO A 1 160 ? -23.188 3.602 -7.879 1.00 10.17 160 PRO A C 1
ATOM 1292 O O . PRO A 1 160 ? -24.090 4.394 -7.595 1.00 10.21 160 PRO A O 1
ATOM 1296 N N . LEU A 1 161 ? -23.268 2.301 -7.654 1.00 10.08 161 LEU A N 1
ATOM 1297 C CA . LEU A 1 161 ? -24.420 1.690 -6.994 1.00 9.03 161 LEU A CA 1
ATOM 1298 C C . LEU A 1 161 ? -24.424 1.954 -5.481 1.00 9.21 161 LEU A C 1
ATOM 1299 O O . LEU A 1 161 ? -25.474 2.223 -4.904 1.00 10.58 161 LEU A O 1
ATOM 1304 N N . ILE A 1 162 ? -23.258 1.894 -4.839 1.00 9.35 162 ILE A N 1
ATOM 1305 C CA . ILE A 1 162 ? -23.162 2.188 -3.405 1.00 9.36 162 ILE A CA 1
ATOM 1306 C C . ILE A 1 162 ? -23.574 3.631 -3.102 1.00 10.30 162 ILE A C 1
ATOM 1307 O O . ILE A 1 162 ? -24.258 3.908 -2.104 1.00 11.16 162 ILE A O 1
ATOM 1312 N N . ALA A 1 163 ? -23.188 4.550 -3.979 1.00 9.62 163 ALA A N 1
ATOM 1313 C CA . ALA A 1 163 ? -23.507 5.958 -3.793 1.00 10.71 163 ALA A CA 1
ATOM 1314 C C . ALA A 1 163 ? -24.965 6.309 -4.127 1.00 10.80 163 ALA A C 1
ATOM 1315 O O . ALA A 1 163 ? -25.486 7.296 -3.628 1.00 11.87 163 ALA A O 1
ATOM 1317 N N . ALA A 1 164 ? -25.630 5.513 -4.968 1.00 9.92 164 ALA A N 1
ATOM 1318 C CA . ALA A 1 164 ? -26.934 5.894 -5.512 1.00 10.10 164 ALA A CA 1
ATOM 1319 C C . ALA A 1 164 ? -27.942 6.310 -4.427 1.00 10.73 164 ALA A C 1
ATOM 1320 O O . ALA A 1 164 ? -28.590 7.354 -4.540 1.00 11.66 164 ALA A O 1
ATOM 1322 N N . ASP A 1 165 ? -28.102 5.485 -3.394 1.00 10.69 165 ASP A N 1
ATOM 1323 C CA . ASP A 1 165 ? -29.117 5.720 -2.359 1.00 11.84 165 ASP A CA 1
ATOM 1324 C C . ASP A 1 165 ? -28.564 6.464 -1.145 1.00 11.99 165 ASP A C 1
ATOM 1325 O O . ASP A 1 165 ? -29.277 6.645 -0.174 1.00 13.12 165 ASP A O 1
ATOM 1330 N N . GLY A 1 166 ? -27.305 6.896 -1.189 1.00 11.02 166 GLY A N 1
ATOM 1331 C CA . GLY A 1 166 ? -26.828 7.825 -0.178 1.00 11.48 166 GLY A CA 1
ATOM 1332 C C . GLY A 1 166 ? -25.400 7.629 0.292 1.00 10.75 166 GLY A C 1
ATOM 1333 O O . GLY A 1 166 ? -24.909 8.428 1.072 1.00 11.51 166 GLY A O 1
ATOM 1334 N N . GLY A 1 167 ? -24.722 6.586 -0.172 1.00 11.05 167 GLY A N 1
ATOM 1335 C CA . GLY A 1 167 ? -23.330 6.404 0.201 1.00 11.22 167 GLY A CA 1
ATOM 1336 C C . GLY A 1 167 ? -22.501 7.580 -0.288 1.00 9.76 167 GLY A C 1
ATOM 1337 O O . GLY A 1 167 ? -22.800 8.173 -1.323 1.00 11.20 167 GLY A O 1
ATOM 1338 N N . TYR A 1 168 ? -21.461 7.930 0.461 1.00 9.79 168 TYR A N 1
ATOM 1339 C CA . TYR A 1 168 ? -20.530 8.970 0.029 1.00 10.60 168 TYR A CA 1
ATOM 1340 C C . TYR A 1 168 ? -19.169 8.703 0.642 1.00 10.02 168 TYR A C 1
ATOM 1341 O O . TYR A 1 168 ? -19.056 7.920 1.580 1.00 10.59 168 TYR A O 1
ATOM 1350 N N . ALA A 1 169 ? -18.137 9.324 0.081 1.00 10.89 169 ALA A N 1
ATOM 1351 C CA . ALA A 1 169 ? -16.784 9.126 0.579 1.00 11.86 169 ALA A CA 1
ATOM 1352 C C . ALA A 1 169 ? -16.521 10.088 1.736 1.00 11.31 169 ALA A C 1
ATOM 1353 O O . ALA A 1 169 ? -16.793 9.758 2.881 1.00 14.47 169 ALA A O 1
ATOM 1355 N N . PHE A 1 170 ? -16.036 11.285 1.434 1.00 11.10 170 PHE A N 1
ATOM 1356 C CA . PHE A 1 170 ? -15.791 12.298 2.460 1.00 12.13 170 PHE A CA 1
ATOM 1357 C C . PHE A 1 170 ? -16.762 13.445 2.294 1.00 12.14 170 PHE A C 1
ATOM 1358 O O . PHE A 1 170 ? -16.963 13.930 1.188 1.00 13.42 170 PHE A O 1
ATOM 1366 N N . LYS A 1 171 ? -17.367 13.874 3.399 1.00 12.64 171 LYS A N 1
ATOM 1367 C CA . LYS A 1 171 ? -18.269 15.007 3.380 1.00 13.69 171 LYS A CA 1
ATOM 1368 C C . LYS A 1 171 ? -17.540 16.264 2.926 1.00 13.22 171 LYS A C 1
ATOM 1369 O O . LYS A 1 171 ? -16.467 16.579 3.413 1.00 14.38 171 LYS A O 1
ATOM 1375 N N . TYR A 1 172 ? -18.150 16.992 2.011 1.00 13.13 172 TYR A N 1
ATOM 1376 C CA . TYR A 1 172 ? -17.586 18.247 1.526 1.00 12.65 172 TYR A CA 1
ATOM 1377 C C . TYR A 1 172 ? -18.470 19.431 1.887 1.00 13.04 172 TYR A C 1
ATOM 1378 O O . TYR A 1 172 ? -19.617 19.518 1.440 1.00 13.85 172 TYR A O 1
ATOM 1387 N N . GLU A 1 173 ? -17.937 20.343 2.693 1.00 14.03 173 GLU A N 1
ATOM 1388 C CA . GLU A 1 173 ? -18.698 21.502 3.154 1.00 15.71 173 GLU A CA 1
ATOM 1389 C C . GLU A 1 173 ? -17.750 22.651 3.382 1.00 17.28 173 GLU A C 1
ATOM 1390 O O . GLU A 1 173 ? -16.618 22.446 3.832 1.00 17.56 173 GLU A O 1
ATOM 1396 N N . ASN A 1 174 ? -18.213 23.866 3.099 1.00 19.54 174 ASN A N 1
ATOM 1397 C CA . ASN A 1 174 ? -17.403 25.050 3.349 1.00 22.31 174 ASN A CA 1
ATOM 1398 C C . ASN A 1 174 ? -16.005 24.922 2.743 1.00 21.81 174 ASN A C 1
ATOM 1399 O O . ASN A 1 174 ? -15.006 25.286 3.367 1.00 25.38 174 ASN A O 1
ATOM 1404 N N . GLY A 1 175 ? -15.940 24.380 1.529 1.00 20.37 175 GLY A N 1
ATOM 1405 C CA . GLY A 1 175 ? -14.693 24.319 0.788 1.00 19.42 175 GLY A CA 1
ATOM 1406 C C . GLY A 1 175 ? -13.670 23.329 1.309 1.00 18.42 175 GLY A C 1
ATOM 1407 O O . GLY A 1 175 ? -12.501 23.383 0.922 1.00 19.89 175 GLY A O 1
ATOM 1408 N N . LYS A 1 176 ? -14.097 22.411 2.164 1.00 16.28 176 LYS A N 1
ATOM 1409 C CA . LYS A 1 176 ? -13.172 21.475 2.782 1.00 17.16 176 LYS A CA 1
ATOM 1410 C C . LYS A 1 176 ? -13.785 20.081 2.845 1.00 15.42 176 LYS A C 1
ATOM 1411 O O . LYS A 1 176 ? -14.965 19.942 3.135 1.00 14.95 176 LYS A O 1
ATOM 1417 N N . TYR A 1 177 ? -12.985 19.048 2.597 1.00 14.29 177 TYR A N 1
ATOM 1418 C CA . TYR A 1 177 ? -13.396 17.675 2.898 1.00 14.58 177 TYR A CA 1
ATOM 1419 C C . TYR A 1 177 ? -13.114 17.378 4.365 1.00 16.52 177 TYR A C 1
ATOM 1420 O O . TYR A 1 177 ? -12.034 17.670 4.865 1.00 19.80 177 TYR A O 1
ATOM 1429 N N . ASP A 1 178 ? -14.083 16.788 5.052 1.00 15.50 178 ASP A N 1
ATOM 1430 C CA . ASP A 1 178 ? -13.889 16.406 6.445 1.00 16.40 178 ASP A CA 1
ATOM 1431 C C . ASP A 1 178 ? -13.491 14.947 6.470 1.00 15.26 178 ASP A C 1
ATOM 1432 O O . ASP A 1 178 ? -14.304 14.065 6.187 1.00 15.95 178 ASP A O 1
ATOM 1437 N N . ILE A 1 179 ? -12.228 14.695 6.781 1.00 16.74 179 ILE A N 1
ATOM 1438 C CA . ILE A 1 179 ? -11.698 13.345 6.722 1.00 19.10 179 ILE A CA 1
ATOM 1439 C C . ILE A 1 179 ? -12.216 12.471 7.858 1.00 18.21 179 ILE A C 1
ATOM 1440 O O . ILE A 1 179 ? -12.014 11.265 7.850 1.00 20.65 179 ILE A O 1
ATOM 1445 N N . LYS A 1 180 ? -12.889 13.082 8.827 1.00 17.93 180 LYS A N 1
ATOM 1446 C CA . LYS A 1 180 ? -13.506 12.326 9.913 1.00 20.58 180 LYS A CA 1
ATOM 1447 C C . LYS A 1 180 ? -14.981 12.008 9.638 1.00 19.38 180 LYS A C 1
ATOM 1448 O O . LYS A 1 180 ? -15.634 11.343 10.446 1.00 22.11 180 LYS A O 1
ATOM 1451 N N . ASP A 1 181 ? -15.500 12.486 8.508 1.00 16.58 181 ASP A N 1
ATOM 1452 C CA . ASP A 1 181 ? -16.917 12.334 8.156 1.00 15.26 181 ASP A CA 1
ATOM 1453 C C . ASP A 1 181 ? -17.074 11.546 6.861 1.00 13.96 181 ASP A C 1
ATOM 1454 O O . ASP A 1 181 ? -17.037 12.104 5.758 1.00 14.23 181 ASP A O 1
ATOM 1459 N N . VAL A 1 182 ? -17.247 10.244 7.013 1.00 14.23 182 VAL A N 1
ATOM 1460 C CA . VAL A 1 182 ? -17.257 9.312 5.903 1.00 12.58 182 VAL A CA 1
ATOM 1461 C C . VAL A 1 182 ? -18.653 8.705 5.774 1.00 11.79 182 VAL A C 1
ATOM 1462 O O . VAL A 1 182 ? -19.375 8.561 6.771 1.00 13.26 182 VAL A O 1
ATOM 1466 N N . GLY A 1 183 ? -19.052 8.402 4.544 1.00 10.94 183 GLY A N 1
ATOM 1467 C CA . GLY A 1 183 ? -20.404 7.940 4.264 1.00 11.45 183 GLY A CA 1
ATOM 1468 C C . GLY A 1 183 ? -20.471 6.522 3.727 1.00 10.38 183 GLY A C 1
ATOM 1469 O O . GLY A 1 183 ? -21.331 6.198 2.904 1.00 11.84 183 GLY A O 1
ATOM 1470 N N . VAL A 1 184 ? -19.582 5.661 4.209 1.00 10.64 184 VAL A N 1
ATOM 1471 C CA A VAL A 1 184 ? -19.495 4.330 3.622 0.42 11.43 184 VAL A CA 1
ATOM 1472 C CA B VAL A 1 184 ? -19.404 4.311 3.682 0.58 11.75 184 VAL A CA 1
ATOM 1473 C C . VAL A 1 184 ? -20.287 3.262 4.367 1.00 11.81 184 VAL A C 1
ATOM 1474 O O . VAL A 1 184 ? -20.555 2.199 3.802 1.00 13.55 184 VAL A O 1
ATOM 1481 N N . ASP A 1 185 ? -20.735 3.555 5.589 1.00 12.55 185 ASP A N 1
ATOM 1482 C CA . ASP A 1 185 ? -21.580 2.598 6.303 1.00 13.42 185 ASP A CA 1
ATOM 1483 C C . ASP A 1 185 ? -22.965 3.154 6.637 1.00 12.86 185 ASP A C 1
ATOM 1484 O O . ASP A 1 185 ? -23.641 2.652 7.531 1.00 15.00 185 ASP A O 1
ATOM 1489 N N . ASN A 1 186 ? -23.408 4.166 5.902 1.00 12.90 186 ASN A N 1
ATOM 1490 C CA . ASN A 1 186 ? -24.748 4.687 6.123 1.00 12.19 186 ASN A CA 1
ATOM 1491 C C . ASN A 1 186 ? -25.805 3.829 5.426 1.00 12.30 186 ASN A C 1
ATOM 1492 O O . ASN A 1 186 ? -25.490 2.841 4.763 1.00 11.66 186 ASN A O 1
ATOM 1497 N N . ALA A 1 187 ? -27.067 4.189 5.609 1.00 12.54 187 ALA A N 1
ATOM 1498 C CA . ALA A 1 187 ? -28.145 3.368 5.087 1.00 12.82 187 ALA A CA 1
ATOM 1499 C C . ALA A 1 187 ? -28.072 3.223 3.569 1.00 10.95 187 ALA A C 1
ATOM 1500 O O . ALA A 1 187 ? -28.344 2.150 3.037 1.00 12.06 187 ALA A O 1
ATOM 1502 N N . GLY A 1 188 ? -27.741 4.310 2.875 1.00 11.78 188 GLY A N 1
ATOM 1503 C CA . GLY A 1 188 ? -27.661 4.285 1.418 1.00 11.70 188 GLY A CA 1
ATOM 1504 C C . GLY A 1 188 ? -26.581 3.336 0.921 1.00 11.33 188 GLY A C 1
ATOM 1505 O O . GLY A 1 188 ? -26.792 2.540 0.003 1.00 11.22 188 GLY A O 1
ATOM 1506 N N . ALA A 1 189 ? -25.406 3.413 1.532 1.00 9.89 189 ALA A N 1
ATOM 1507 C CA . ALA A 1 189 ? -24.297 2.542 1.149 1.00 9.57 189 ALA A CA 1
ATOM 1508 C C . ALA A 1 189 ? -24.660 1.083 1.393 1.00 9.94 189 ALA A C 1
ATOM 1509 O O . ALA A 1 189 ? -24.393 0.206 0.563 1.00 10.15 189 ALA A O 1
ATOM 1511 N N . LYS A 1 190 ? -25.274 0.818 2.539 1.00 10.20 190 LYS A N 1
ATOM 1512 C CA . LYS A 1 190 ? -25.673 -0.539 2.868 1.00 11.80 190 LYS A CA 1
ATOM 1513 C C . LYS A 1 190 ? -26.692 -1.074 1.870 1.00 10.84 190 LYS A C 1
ATOM 1514 O O . LYS A 1 190 ? -26.595 -2.219 1.453 1.00 10.83 190 LYS A O 1
ATOM 1520 N N . ALA A 1 191 ? -27.651 -0.243 1.459 1.00 10.09 191 ALA A N 1
ATOM 1521 C CA . ALA A 1 191 ? -28.671 -0.697 0.514 1.00 11.07 191 ALA A CA 1
ATOM 1522 C C . ALA A 1 191 ? -28.023 -1.082 -0.825 1.00 10.32 191 ALA A C 1
ATOM 1523 O O . ALA A 1 191 ? -28.351 -2.117 -1.417 1.00 10.34 191 ALA A O 1
ATOM 1525 N N . GLY A 1 192 ? -27.103 -0.256 -1.305 1.00 10.04 192 GLY A N 1
ATOM 1526 C CA . GLY A 1 192 ? -26.492 -0.524 -2.590 1.00 10.70 192 GLY A CA 1
ATOM 1527 C C . GLY A 1 192 ? -25.631 -1.776 -2.560 1.00 8.85 192 GLY A C 1
ATOM 1528 O O . GLY A 1 192 ? -25.703 -2.616 -3.456 1.00 9.34 192 GLY A O 1
ATOM 1529 N N . LEU A 1 193 ? -24.802 -1.915 -1.527 1.00 9.31 193 LEU A N 1
ATOM 1530 C CA . LEU A 1 193 ? -23.933 -3.095 -1.458 1.00 9.09 193 LEU A CA 1
ATOM 1531 C C . LEU A 1 193 ? -24.743 -4.370 -1.223 1.00 9.32 193 LEU A C 1
ATOM 1532 O O . LEU A 1 193 ? -24.427 -5.417 -1.774 1.00 10.25 193 LEU A O 1
ATOM 1537 N N . THR A 1 194 ? -25.827 -4.269 -0.463 1.00 9.49 194 THR A N 1
ATOM 1538 C CA . THR A 1 194 ? -26.696 -5.414 -0.283 1.00 10.41 194 THR A CA 1
ATOM 1539 C C . THR A 1 194 ? -27.294 -5.853 -1.618 1.00 10.38 194 THR A C 1
ATOM 1540 O O . THR A 1 194 ? -27.375 -7.047 -1.906 1.00 10.52 194 THR A O 1
ATOM 1544 N N . PHE A 1 195 ? -27.702 -4.896 -2.445 1.00 9.49 195 PHE A N 1
ATOM 1545 C CA . PHE A 1 195 ? -28.242 -5.246 -3.752 1.00 9.69 195 PHE A CA 1
ATOM 1546 C C . PHE A 1 195 ? -27.198 -6.017 -4.573 1.00 9.76 195 PHE A C 1
ATOM 1547 O O . PHE A 1 195 ? -27.499 -7.022 -5.209 1.00 9.91 195 PHE A O 1
ATOM 1555 N N . LEU A 1 196 ? -25.966 -5.526 -4.570 1.00 9.71 196 LEU A N 1
ATOM 1556 C CA . LEU A 1 196 ? -24.887 -6.188 -5.285 1.00 10.25 196 LEU A CA 1
ATOM 1557 C C . LEU A 1 196 ? -24.666 -7.615 -4.783 1.00 10.94 196 LEU A C 1
ATOM 1558 O O . LEU A 1 196 ? -24.547 -8.560 -5.572 1.00 10.47 196 LEU A O 1
ATOM 1563 N N . VAL A 1 197 ? -24.613 -7.771 -3.464 1.00 9.53 197 VAL A N 1
ATOM 1564 C CA . VAL A 1 197 ? -24.369 -9.080 -2.880 1.00 10.70 197 VAL A CA 1
ATOM 1565 C C . VAL A 1 197 ? -25.506 -10.041 -3.226 1.00 10.37 197 VAL A C 1
ATOM 1566 O O . VAL A 1 197 ? -25.257 -11.209 -3.519 1.00 10.84 197 VAL A O 1
ATOM 1570 N N . ASP A 1 198 ? -26.748 -9.554 -3.214 0.80 8.34 198 ASP A N 1
ATOM 1571 C CA . ASP A 1 198 ? -27.876 -10.397 -3.620 0.80 8.54 198 ASP A CA 1
ATOM 1572 C C . ASP A 1 198 ? -27.743 -10.858 -5.072 0.80 7.68 198 ASP A C 1
ATOM 1573 O O . ASP A 1 198 ? -28.070 -12.002 -5.390 0.80 8.64 198 ASP A O 1
ATOM 1578 N N . LEU A 1 199 ? -27.269 -9.985 -5.965 1.00 10.40 199 LEU A N 1
ATOM 1579 C CA . LEU A 1 199 ? -27.067 -10.405 -7.355 1.00 10.32 199 LEU A CA 1
ATOM 1580 C C . LEU A 1 199 ? -26.129 -11.597 -7.413 1.00 10.43 199 LEU A C 1
ATOM 1581 O O . LEU A 1 199 ? -26.332 -12.520 -8.193 1.00 12.24 199 LEU A O 1
ATOM 1586 N N . ILE A 1 200 ? -25.091 -11.578 -6.582 1.00 10.25 200 ILE A N 1
ATOM 1587 C CA . ILE A 1 200 ? -24.111 -12.659 -6.565 1.00 11.84 200 ILE A CA 1
ATOM 1588 C C . ILE A 1 200 ? -24.702 -13.921 -5.918 1.00 11.82 200 ILE A C 1
ATOM 1589 O O . ILE A 1 200 ? -24.556 -15.017 -6.457 1.00 12.11 200 ILE A O 1
ATOM 1594 N N . LYS A 1 201 ? -25.381 -13.767 -4.781 0.80 8.83 201 LYS A N 1
ATOM 1595 C CA . LYS A 1 201 ? -25.995 -14.910 -4.105 0.80 10.99 201 LYS A CA 1
ATOM 1596 C C . LYS A 1 201 ? -27.034 -15.602 -4.983 0.80 10.28 201 LYS A C 1
ATOM 1597 O O . LYS A 1 201 ? -27.222 -16.821 -4.909 0.80 11.08 201 LYS A O 1
ATOM 1603 N N . ASN A 1 202 ? -27.715 -14.816 -5.811 1.00 10.78 202 ASN A N 1
ATOM 1604 C CA . ASN A 1 202 ? -28.745 -15.341 -6.703 1.00 10.98 202 ASN A CA 1
ATOM 1605 C C . ASN A 1 202 ? -28.187 -15.786 -8.059 1.00 11.55 202 ASN A C 1
ATOM 1606 O O . ASN A 1 202 ? -28.942 -16.125 -8.970 1.00 13.47 202 ASN A O 1
ATOM 1611 N N . LYS A 1 203 ? -26.857 -15.764 -8.186 1.00 11.69 203 LYS A N 1
ATOM 1612 C CA . LYS A 1 203 ? -26.125 -16.296 -9.347 1.00 12.62 203 LYS A CA 1
ATOM 1613 C C . LYS A 1 203 ? -26.317 -15.469 -10.610 1.00 12.56 203 LYS A C 1
ATOM 1614 O O . LYS A 1 203 ? -26.107 -15.964 -11.723 1.00 14.81 203 LYS A O 1
ATOM 1620 N N . HIS A 1 204 ? -26.687 -14.201 -10.443 1.00 10.18 204 HIS A N 1
ATOM 1621 C CA . HIS A 1 204 ? -26.704 -13.269 -11.576 1.00 10.13 204 HIS A CA 1
ATOM 1622 C C . HIS A 1 204 ? -25.326 -12.690 -11.882 1.00 10.90 204 HIS A C 1
ATOM 1623 O O . HIS A 1 204 ? -25.089 -12.208 -12.980 1.00 12.95 204 HIS A O 1
ATOM 1630 N N . MET A 1 205 ? -24.429 -12.727 -10.901 1.00 10.68 205 MET A N 1
ATOM 1631 C CA . MET A 1 205 ? -23.027 -12.346 -11.101 1.00 10.64 205 MET A CA 1
ATOM 1632 C C . MET A 1 205 ? -22.155 -13.254 -10.254 1.00 10.31 205 MET A C 1
ATOM 1633 O O . MET A 1 205 ? -22.657 -13.961 -9.372 1.00 11.07 205 MET A O 1
ATOM 1638 N N . ASN A 1 206 ? -20.858 -13.241 -10.539 0.80 8.98 206 ASN A N 1
ATOM 1639 C CA . ASN A 1 206 ? -19.890 -14.104 -9.886 0.80 9.68 206 ASN A CA 1
ATOM 1640 C C . ASN A 1 206 ? -18.858 -13.202 -9.220 0.80 8.77 206 ASN A C 1
ATOM 1641 O O . ASN A 1 206 ? -18.287 -12.342 -9.879 0.80 9.55 206 ASN A O 1
ATOM 1646 N N . ALA A 1 207 ? -18.616 -13.391 -7.922 1.00 10.92 207 ALA A N 1
ATOM 1647 C CA . ALA A 1 207 ? -17.698 -12.528 -7.182 1.00 11.32 207 ALA A CA 1
ATOM 1648 C C . ALA A 1 207 ? -16.287 -12.515 -7.755 1.00 12.02 207 ALA A C 1
ATOM 1649 O O . ALA A 1 207 ? -15.535 -11.581 -7.487 1.00 14.48 207 ALA A O 1
ATOM 1651 N N . ASP A 1 208 ? -15.908 -13.542 -8.518 1.00 11.86 208 ASP A N 1
ATOM 1652 C CA . ASP A 1 208 ? -14.548 -13.606 -9.057 1.00 13.58 208 ASP A CA 1
ATOM 1653 C C . ASP A 1 208 ? -14.355 -12.821 -10.351 1.00 12.87 208 ASP A C 1
ATOM 1654 O O . ASP A 1 208 ? -13.240 -12.706 -10.849 1.00 15.04 208 ASP A O 1
ATOM 1659 N N . THR A 1 209 ? -15.425 -12.268 -10.905 1.00 11.22 209 THR A N 1
ATOM 1660 C CA . THR A 1 209 ? -15.303 -11.571 -12.190 1.00 11.57 209 THR A CA 1
ATOM 1661 C C . THR A 1 209 ? -14.417 -10.342 -12.058 1.00 10.47 209 THR A C 1
ATOM 1662 O O . THR A 1 209 ? -14.603 -9.509 -11.159 1.00 11.18 209 THR A O 1
ATOM 1666 N N . ASP A 1 210 ? -13.449 -10.234 -12.957 1.00 11.18 210 ASP A N 1
ATOM 1667 C CA . ASP A 1 210 ? -12.528 -9.102 -12.976 1.00 11.74 210 ASP A CA 1
ATOM 1668 C C . ASP A 1 210 ? -12.633 -8.364 -14.314 1.00 10.46 210 ASP A C 1
ATOM 1669 O O . ASP A 1 210 ? -13.539 -8.636 -15.110 1.00 10.71 210 ASP A O 1
ATOM 1674 N N . TYR A 1 211 ? -11.726 -7.432 -14.562 1.00 10.13 211 TYR A N 1
ATOM 1675 C CA . TYR A 1 211 ? -11.817 -6.616 -15.757 1.00 9.33 211 TYR A CA 1
ATOM 1676 C C . TYR A 1 211 ? -11.755 -7.467 -17.017 1.00 9.59 211 TYR A C 1
ATOM 1677 O O . TYR A 1 211 ? -12.573 -7.322 -17.924 1.00 10.13 211 TYR A O 1
ATOM 1686 N N . SER A 1 212 ? -10.754 -8.334 -17.091 1.00 10.62 212 SER A N 1
ATOM 1687 C CA . SER A 1 212 ? -10.546 -9.121 -18.295 1.00 12.18 212 SER A CA 1
ATOM 1688 C C . SER A 1 212 ? -11.690 -10.085 -18.563 1.00 11.60 212 SER A C 1
ATOM 1689 O O . SER A 1 212 ? -12.112 -10.241 -19.702 1.00 12.83 212 SER A O 1
ATOM 1692 N N . ILE A 1 213 ? -12.205 -10.712 -17.511 1.00 11.06 213 ILE A N 1
ATOM 1693 C CA . ILE A 1 213 ? -13.280 -11.681 -17.676 1.00 11.03 213 ILE A CA 1
ATOM 1694 C C . ILE A 1 213 ? -14.541 -10.977 -18.194 1.00 9.79 213 ILE A C 1
ATOM 1695 O O . ILE A 1 213 ? -15.209 -11.476 -19.104 1.00 10.79 213 ILE A O 1
ATOM 1700 N N . ALA A 1 214 ? -14.860 -9.809 -17.635 1.00 10.12 214 ALA A N 1
ATOM 1701 C CA . ALA A 1 214 ? -16.055 -9.075 -18.057 1.00 9.27 214 ALA A CA 1
ATOM 1702 C C . ALA A 1 214 ? -15.917 -8.584 -19.501 1.00 9.18 214 ALA A C 1
ATOM 1703 O O . ALA A 1 214 ? -16.859 -8.671 -20.295 1.00 9.54 214 ALA A O 1
ATOM 1705 N N . GLU A 1 215 ? -14.740 -8.064 -19.837 1.00 9.25 215 GLU A N 1
ATOM 1706 C CA . GLU A 1 215 ? -14.507 -7.573 -21.184 1.00 9.87 215 GLU A CA 1
ATOM 1707 C C . GLU A 1 215 ? -14.596 -8.697 -22.210 1.00 10.15 215 GLU A C 1
ATOM 1708 O O . GLU A 1 215 ? -15.206 -8.520 -23.273 1.00 11.04 215 GLU A O 1
ATOM 1714 N N . ALA A 1 216 ? -13.971 -9.832 -21.906 1.00 11.31 216 ALA A N 1
ATOM 1715 C CA . ALA A 1 216 ? -14.009 -10.981 -22.818 1.00 12.45 216 ALA A CA 1
ATOM 1716 C C . ALA A 1 216 ? -15.444 -11.441 -23.041 1.00 11.38 216 ALA A C 1
ATOM 1717 O O . ALA A 1 216 ? -15.852 -11.707 -24.163 1.00 13.07 216 ALA A O 1
ATOM 1719 N N . ALA A 1 217 ? -16.230 -11.499 -21.978 1.00 10.71 217 ALA A N 1
ATOM 1720 C CA . ALA A 1 217 ? -17.595 -11.989 -22.097 1.00 11.18 217 ALA A CA 1
ATOM 1721 C C . ALA A 1 217 ? -18.458 -11.014 -22.890 1.00 10.57 217 ALA A C 1
ATOM 1722 O O . ALA A 1 217 ? -19.246 -11.421 -23.740 1.00 12.10 217 ALA A O 1
ATOM 1724 N N . PHE A 1 218 ? -18.352 -9.724 -22.591 1.00 9.51 218 PHE A N 1
ATOM 1725 C CA . PHE A 1 218 ? -19.170 -8.763 -23.316 1.00 9.82 218 PHE A CA 1
ATOM 1726 C C . PHE A 1 218 ? -18.767 -8.718 -24.794 1.00 10.34 218 PHE A C 1
ATOM 1727 O O . PHE A 1 218 ? -19.622 -8.730 -25.697 1.00 11.22 218 PHE A O 1
ATOM 1735 N N . ASN A 1 219 ? -17.467 -8.689 -25.060 1.00 10.71 219 ASN A N 1
ATOM 1736 C CA . ASN A 1 219 ? -17.027 -8.509 -26.435 1.00 10.81 219 ASN A CA 1
ATOM 1737 C C . ASN A 1 219 ? -17.250 -9.760 -27.279 1.00 11.70 219 ASN A C 1
ATOM 1738 O O . ASN A 1 219 ? -17.317 -9.667 -28.501 1.00 12.85 219 ASN A O 1
ATOM 1743 N N . LYS A 1 220 ? -17.387 -10.918 -26.630 1.00 11.98 220 LYS A N 1
ATOM 1744 C CA . LYS A 1 220 ? -17.763 -12.156 -27.310 1.00 14.16 220 LYS A CA 1
ATOM 1745 C C . LYS A 1 220 ? -19.269 -12.308 -27.504 1.00 14.44 220 LYS A C 1
ATOM 1746 O O . LYS A 1 220 ? -19.723 -13.235 -28.170 1.00 17.08 220 LYS A O 1
ATOM 1752 N N . GLY A 1 221 ? -20.057 -11.438 -26.887 1.00 12.84 221 GLY A N 1
ATOM 1753 C CA . GLY A 1 221 ? -21.502 -11.523 -27.015 1.00 15.22 221 GLY A CA 1
ATOM 1754 C C . GLY A 1 221 ? -22.170 -12.484 -26.046 1.00 13.80 221 GLY A C 1
ATOM 1755 O O . GLY A 1 221 ? -23.301 -12.910 -26.276 1.00 15.73 221 GLY A O 1
ATOM 1756 N N . GLU A 1 222 ? -21.491 -12.807 -24.947 0.80 10.53 222 GLU A N 1
ATOM 1757 C CA . GLU A 1 222 ? -22.015 -13.762 -23.975 0.80 11.75 222 GLU A CA 1
ATOM 1758 C C . GLU A 1 222 ? -22.881 -13.108 -22.897 0.80 11.94 222 GLU A C 1
ATOM 1759 O O . GLU A 1 222 ? -23.730 -13.760 -22.299 0.80 12.18 222 GLU A O 1
ATOM 1765 N N . THR A 1 223 ? -22.644 -11.823 -22.647 1.00 13.34 223 THR A N 1
ATOM 1766 C CA . THR A 1 223 ? -23.405 -11.075 -21.653 1.00 11.81 223 THR A CA 1
ATOM 1767 C C . THR A 1 223 ? -23.951 -9.806 -22.303 1.00 11.15 223 THR A C 1
ATOM 1768 O O . THR A 1 223 ? -23.299 -9.229 -23.175 1.00 13.09 223 THR A O 1
ATOM 1772 N N . ALA A 1 224 ? -25.146 -9.382 -21.902 1.00 10.67 224 ALA A N 1
ATOM 1773 C CA . ALA A 1 224 ? -25.838 -8.298 -22.589 1.00 10.57 224 ALA A CA 1
ATOM 1774 C C . ALA A 1 224 ? -25.345 -6.909 -22.207 1.00 9.63 224 ALA A C 1
ATOM 1775 O O . ALA A 1 224 ? -25.565 -5.958 -22.960 1.00 10.31 224 ALA A O 1
ATOM 1777 N N . MET A 1 225 ? -24.718 -6.791 -21.036 1.00 9.69 225 MET A N 1
ATOM 1778 C CA . MET A 1 225 ? -24.303 -5.493 -20.527 1.00 9.43 225 MET A CA 1
ATOM 1779 C C . MET A 1 225 ? -22.991 -5.574 -19.789 1.00 8.54 225 MET A C 1
ATOM 1780 O O . MET A 1 225 ? -22.634 -6.606 -19.206 1.00 9.83 225 MET A O 1
ATOM 1785 N N . THR A 1 226 ? -22.306 -4.438 -19.767 1.00 8.92 226 THR A N 1
ATOM 1786 C CA . THR A 1 226 ? -21.141 -4.280 -18.926 1.00 8.45 226 THR A CA 1
ATOM 1787 C C . THR A 1 226 ? -21.108 -2.836 -18.410 1.00 8.07 226 THR A C 1
ATOM 1788 O O . THR A 1 226 ? -21.935 -2.017 -18.794 1.00 8.84 226 THR A O 1
ATOM 1792 N N . ILE A 1 227 ? -20.200 -2.544 -17.494 1.00 8.65 227 ILE A N 1
ATOM 1793 C CA . ILE A 1 227 ? -20.018 -1.189 -16.972 1.00 8.42 227 ILE A CA 1
ATOM 1794 C C . ILE A 1 227 ? -18.551 -0.881 -17.190 1.00 8.41 227 ILE A C 1
ATOM 1795 O O . ILE A 1 227 ? -17.680 -1.635 -16.762 1.00 8.82 227 ILE A O 1
ATOM 1800 N N . ASN A 1 228 ? -18.266 0.181 -17.928 1.00 7.49 228 ASN A N 1
ATOM 1801 C CA . ASN A 1 228 ? -16.885 0.512 -18.230 1.00 7.97 228 ASN A CA 1
ATOM 1802 C C . ASN A 1 228 ? -16.759 1.951 -18.682 1.00 8.01 228 ASN A C 1
ATOM 1803 O O . ASN A 1 228 ? -17.760 2.659 -18.805 1.00 8.26 228 ASN A O 1
ATOM 1808 N N . GLY A 1 229 ? -15.518 2.382 -18.911 1.00 8.89 229 GLY A N 1
ATOM 1809 C CA . GLY A 1 229 ? -15.213 3.746 -19.277 1.00 9.39 229 GLY A CA 1
ATOM 1810 C C . GLY A 1 229 ? -14.830 3.861 -20.731 1.00 9.01 229 GLY A C 1
ATOM 1811 O O . GLY A 1 229 ? -14.786 2.857 -21.466 1.00 9.11 229 GLY A O 1
ATOM 1812 N N . PRO A 1 230 ? -14.509 5.090 -21.164 1.00 8.74 230 PRO A N 1
ATOM 1813 C CA . PRO A 1 230 ? -14.261 5.340 -22.592 1.00 9.80 230 PRO A CA 1
ATOM 1814 C C . PRO A 1 230 ? -13.131 4.486 -23.180 1.00 9.79 230 PRO A C 1
ATOM 1815 O O . PRO A 1 230 ? -13.190 4.125 -24.351 1.00 10.14 230 PRO A O 1
ATOM 1819 N N . TRP A 1 231 ? -12.114 4.175 -22.381 1.00 9.58 231 TRP A N 1
ATOM 1820 C CA . TRP A 1 231 ? -10.964 3.425 -22.858 1.00 9.85 231 TRP A CA 1
ATOM 1821 C C . TRP A 1 231 ? -11.395 2.066 -23.416 1.00 10.01 231 TRP A C 1
ATOM 1822 O O . TRP A 1 231 ? -10.731 1.502 -24.280 1.00 12.18 231 TRP A O 1
ATOM 1833 N N . ALA A 1 232 ? -12.499 1.530 -22.908 1.00 9.23 232 ALA A N 1
ATOM 1834 C CA . ALA A 1 232 ? -12.966 0.209 -23.309 1.00 9.27 232 ALA A CA 1
ATOM 1835 C C . ALA A 1 232 ? -13.599 0.170 -24.702 1.00 9.05 232 ALA A C 1
ATOM 1836 O O . ALA A 1 232 ? -13.793 -0.922 -25.263 1.00 9.85 232 ALA A O 1
ATOM 1838 N N . TRP A 1 233 ? -13.958 1.333 -25.258 1.00 9.13 233 TRP A N 1
ATOM 1839 C CA . TRP A 1 233 ? -14.760 1.318 -26.486 1.00 9.84 233 TRP A CA 1
ATOM 1840 C C . TRP A 1 233 ? -13.989 0.774 -27.679 1.00 10.34 233 TRP A C 1
ATOM 1841 O O . TRP A 1 233 ? -14.581 0.195 -28.583 1.00 10.88 233 TRP A O 1
ATOM 1852 N N . SER A 1 234 ? -12.672 0.984 -27.711 0.90 9.66 234 SER A N 1
ATOM 1853 C CA . SER A 1 234 ? -11.875 0.543 -28.854 0.90 11.89 234 SER A CA 1
ATOM 1854 C C . SER A 1 234 ? -11.998 -0.966 -29.078 0.90 9.87 234 SER A C 1
ATOM 1855 O O . SER A 1 234 ? -12.205 -1.428 -30.209 0.90 10.28 234 SER A O 1
ATOM 1858 N N . ASN A 1 235 ? -11.865 -1.752 -28.015 1.00 10.43 235 ASN A N 1
ATOM 1859 C CA . ASN A 1 235 ? -11.956 -3.188 -28.191 1.00 10.91 235 ASN A CA 1
ATOM 1860 C C . ASN A 1 235 ? -13.359 -3.632 -28.569 1.00 9.99 235 ASN A C 1
ATOM 1861 O O . ASN A 1 235 ? -13.522 -4.621 -29.280 1.00 10.70 235 ASN A O 1
ATOM 1866 N N . ILE A 1 236 ? -14.380 -2.901 -28.120 1.00 9.72 236 ILE A N 1
ATOM 1867 C CA . ILE A 1 236 ? -15.738 -3.230 -28.538 1.00 10.48 236 ILE A CA 1
ATOM 1868 C C . ILE A 1 236 ? -15.938 -2.889 -30.016 1.00 10.17 236 ILE A C 1
ATOM 1869 O O . ILE A 1 236 ? -16.627 -3.603 -30.734 1.00 10.97 236 ILE A O 1
ATOM 1874 N N . ASP A 1 237 ? -15.306 -1.816 -30.487 1.00 10.90 237 ASP A N 1
ATOM 1875 C CA . ASP A 1 237 ? -15.350 -1.497 -31.918 1.00 12.61 237 ASP A CA 1
ATOM 1876 C C . ASP A 1 237 ? -14.802 -2.661 -32.734 1.00 12.06 237 ASP A C 1
ATOM 1877 O O . ASP A 1 237 ? -15.370 -3.029 -33.754 1.00 13.04 237 ASP A O 1
ATOM 1882 N N . THR A 1 238 ? -13.701 -3.241 -32.273 1.00 11.19 238 THR A N 1
ATOM 1883 C CA . THR A 1 238 ? -13.084 -4.371 -32.964 1.00 11.81 238 THR A CA 1
ATOM 1884 C C . THR A 1 238 ? -13.987 -5.597 -32.927 1.00 11.81 238 THR A C 1
ATOM 1885 O O . THR A 1 238 ? -14.071 -6.341 -33.902 1.00 12.29 238 THR A O 1
ATOM 1889 N N . SER A 1 239 ? -14.677 -5.788 -31.808 1.00 11.10 239 SER A N 1
ATOM 1890 C CA . SER A 1 239 ? -15.577 -6.916 -31.634 1.00 11.70 239 SER A CA 1
ATOM 1891 C C . SER A 1 239 ? -16.731 -6.897 -32.627 1.00 12.06 239 SER A C 1
ATOM 1892 O O . SER A 1 239 ? -16.997 -5.891 -33.292 1.00 13.16 239 SER A O 1
ATOM 1895 N N . LYS A 1 240 ? -17.451 -8.011 -32.684 1.00 12.25 240 LYS A N 1
ATOM 1896 C CA . LYS A 1 240 ? -18.648 -8.116 -33.512 1.00 16.04 240 LYS A CA 1
ATOM 1897 C C . LYS A 1 240 ? -19.862 -7.398 -32.898 1.00 15.81 240 LYS A C 1
ATOM 1898 O O . LYS A 1 240 ? -20.922 -7.340 -33.519 1.00 19.29 240 LYS A O 1
ATOM 1902 N N . VAL A 1 241 ? -19.725 -6.833 -31.698 1.00 14.40 241 VAL A N 1
ATOM 1903 C CA . VAL A 1 241 ? -20.897 -6.316 -30.994 1.00 13.23 241 VAL A CA 1
ATOM 1904 C C . VAL A 1 241 ? -21.362 -4.932 -31.459 1.00 13.29 241 VAL A C 1
ATOM 1905 O O . VAL A 1 241 ? -20.572 -3.995 -31.567 1.00 15.37 241 VAL A O 1
ATOM 1909 N N . ASN A 1 242 ? -22.659 -4.836 -31.736 1.00 13.68 242 ASN A N 1
ATOM 1910 C CA . ASN A 1 242 ? -23.343 -3.572 -31.981 1.00 15.40 242 ASN A CA 1
ATOM 1911 C C . ASN A 1 242 ? -23.741 -3.018 -30.620 1.00 14.08 242 ASN A C 1
ATOM 1912 O O . ASN A 1 242 ? -24.701 -3.493 -30.012 1.00 15.61 242 ASN A O 1
ATOM 1917 N N . TYR A 1 243 ? -22.987 -2.045 -30.117 1.00 13.79 243 TYR A N 1
ATOM 1918 C CA . TYR A 1 243 ? -23.151 -1.626 -28.729 1.00 12.95 243 TYR A CA 1
ATOM 1919 C C . TYR A 1 243 ? -23.681 -0.216 -28.597 1.00 12.33 243 TYR A C 1
ATOM 1920 O O . TYR A 1 243 ? -23.511 0.622 -29.494 1.00 14.38 243 TYR A O 1
ATOM 1929 N N . GLY A 1 244 ? -24.331 0.034 -27.467 1.00 11.93 244 GLY A N 1
ATOM 1930 C CA . GLY A 1 244 ? -24.725 1.370 -27.079 1.00 12.68 244 GLY A CA 1
ATOM 1931 C C . GLY A 1 244 ? -24.063 1.716 -25.758 1.00 10.90 244 GLY A C 1
ATOM 1932 O O . GLY A 1 244 ? -23.691 0.835 -24.976 1.00 11.73 244 GLY A O 1
ATOM 1933 N N . VAL A 1 245 ? -23.903 3.012 -25.525 1.00 11.41 245 VAL A N 1
ATOM 1934 C CA . VAL A 1 245 ? -23.342 3.532 -24.285 1.00 10.46 245 VAL A CA 1
ATOM 1935 C C . VAL A 1 245 ? -24.400 4.473 -23.727 1.00 10.98 245 VAL A C 1
ATOM 1936 O O . VAL A 1 245 ? -24.864 5.366 -24.432 1.00 12.01 245 VAL A O 1
ATOM 1940 N N . THR A 1 246 ? -24.823 4.260 -22.488 1.00 10.53 246 THR A N 1
ATOM 1941 C CA . THR A 1 246 ? -25.990 4.967 -21.982 1.00 11.60 246 THR A CA 1
ATOM 1942 C C . THR A 1 246 ? -25.885 5.274 -20.492 1.00 10.37 246 THR A C 1
ATOM 1943 O O . THR A 1 246 ? -24.913 4.910 -19.816 1.00 10.31 246 THR A O 1
ATOM 1947 N N . VAL A 1 247 ? -26.890 5.971 -19.984 1.00 11.42 247 VAL A N 1
ATOM 1948 C CA A VAL A 1 247 ? -26.976 6.290 -18.566 0.50 11.10 247 VAL A CA 1
ATOM 1949 C CA B VAL A 1 247 ? -26.941 6.289 -18.567 0.50 11.88 247 VAL A CA 1
ATOM 1950 C C . VAL A 1 247 ? -27.006 5.003 -17.734 1.00 10.19 247 VAL A C 1
ATOM 1951 O O . VAL A 1 247 ? -27.665 4.024 -18.100 1.00 11.46 247 VAL A O 1
ATOM 1958 N N . LEU A 1 248 ? -26.281 4.985 -16.624 1.00 9.46 248 LEU A N 1
ATOM 1959 C CA . LEU A 1 248 ? -26.338 3.837 -15.722 1.00 9.35 248 LEU A CA 1
ATOM 1960 C C . LEU A 1 248 ? -27.771 3.641 -15.177 1.00 9.91 248 LEU A C 1
ATOM 1961 O O . LEU A 1 248 ? -28.551 4.595 -15.102 1.00 10.83 248 LEU A O 1
ATOM 1966 N N . PRO A 1 249 ? -28.127 2.410 -14.778 1.00 10.84 249 PRO A N 1
ATOM 1967 C CA . PRO A 1 249 ? -29.465 2.193 -14.210 1.00 11.08 249 PRO A CA 1
ATOM 1968 C C . PRO A 1 249 ? -29.640 2.950 -12.895 1.00 10.66 249 PRO A C 1
ATOM 1969 O O . PRO A 1 249 ? -28.665 3.229 -12.186 1.00 11.24 249 PRO A O 1
ATOM 1973 N N . THR A 1 250 ? -30.880 3.286 -12.555 1.00 10.81 250 THR A N 1
ATOM 1974 C CA . THR A 1 250 ? -31.155 3.877 -11.251 1.00 10.35 250 THR A CA 1
ATOM 1975 C C . THR A 1 250 ? -31.271 2.786 -10.189 1.00 9.48 250 THR A C 1
ATOM 1976 O O . THR A 1 250 ? -31.486 1.614 -10.500 1.00 10.33 250 THR A O 1
ATOM 1980 N N . PHE A 1 251 ? -31.153 3.189 -8.931 1.00 10.01 251 PHE A N 1
ATOM 1981 C CA . PHE A 1 251 ? -31.363 2.287 -7.810 1.00 10.89 251 PHE A CA 1
ATOM 1982 C C . PHE A 1 251 ? -32.280 2.989 -6.816 1.00 11.57 251 PHE A C 1
ATOM 1983 O O . PHE A 1 251 ? -32.007 4.132 -6.419 1.00 11.55 251 PHE A O 1
ATOM 1991 N N . LYS A 1 252 ? -33.364 2.317 -6.428 1.00 12.03 252 LYS A N 1
ATOM 1992 C CA . LYS A 1 252 ? -34.376 2.921 -5.576 1.00 13.86 252 LYS A CA 1
ATOM 1993 C C . LYS A 1 252 ? -34.803 4.259 -6.168 1.00 13.86 252 LYS A C 1
ATOM 1994 O O . LYS A 1 252 ? -35.067 5.226 -5.449 1.00 17.01 252 LYS A O 1
ATOM 2000 N N . GLY A 1 253 ? -34.862 4.293 -7.498 1.00 12.81 253 GLY A N 1
ATOM 2001 C CA . GLY A 1 253 ? -35.307 5.462 -8.234 1.00 13.98 253 GLY A CA 1
ATOM 2002 C C . GLY A 1 253 ? -34.295 6.592 -8.376 1.00 14.65 253 GLY A C 1
ATOM 2003 O O . GLY A 1 253 ? -34.613 7.630 -8.962 1.00 19.37 253 GLY A O 1
ATOM 2004 N N . GLN A 1 254 ? -33.084 6.408 -7.855 1.00 11.84 254 GLN A N 1
ATOM 2005 C CA . GLN A 1 254 ? -32.087 7.466 -7.851 1.00 11.74 254 GLN A CA 1
ATOM 2006 C C . GLN A 1 254 ? -30.956 7.116 -8.806 1.00 11.26 254 GLN A C 1
ATOM 2007 O O . GLN A 1 254 ? -30.617 5.951 -8.975 1.00 11.40 254 GLN A O 1
ATOM 2013 N N . PRO A 1 255 ? -30.336 8.122 -9.430 1.00 10.91 255 PRO A N 1
ATOM 2014 C CA A PRO A 1 255 ? -29.256 7.808 -10.379 0.50 11.18 255 PRO A CA 1
ATOM 2015 C CA B PRO A 1 255 ? -29.260 7.805 -10.381 0.50 11.20 255 PRO A CA 1
ATOM 2016 C C . PRO A 1 255 ? -28.072 7.102 -9.738 1.00 10.43 255 PRO A C 1
ATOM 2017 O O . PRO A 1 255 ? -27.720 7.377 -8.599 1.00 10.87 255 PRO A O 1
ATOM 2024 N N . SER A 1 256 ? -27.448 6.196 -10.483 1.00 10.26 256 SER A N 1
ATOM 2025 C CA . SER A 1 256 ? -26.148 5.716 -10.063 1.00 10.01 256 SER A CA 1
ATOM 2026 C C . SER A 1 256 ? -25.190 6.902 -10.139 1.00 9.82 256 SER A C 1
ATOM 2027 O O . SER A 1 256 ? -25.338 7.760 -11.007 1.00 11.40 256 SER A O 1
ATOM 2030 N N . LYS A 1 257 ? -24.222 6.957 -9.224 1.00 9.47 257 LYS A N 1
ATOM 2031 C CA . LYS A 1 257 ? -23.366 8.126 -9.087 1.00 9.99 257 LYS A CA 1
ATOM 2032 C C . LYS A 1 257 ? -21.899 7.726 -9.244 1.00 9.59 257 LYS A C 1
ATOM 2033 O O . LYS A 1 257 ? -21.191 7.520 -8.255 1.00 11.06 257 LYS A O 1
ATOM 2039 N N . PRO A 1 258 ? -21.431 7.617 -10.490 1.00 10.45 258 PRO A N 1
ATOM 2040 C CA . PRO A 1 258 ? -20.025 7.217 -10.650 1.00 10.48 258 PRO A CA 1
ATOM 2041 C C . PRO A 1 258 ? -19.091 8.314 -10.161 1.00 10.20 258 PRO A C 1
ATOM 2042 O O . PRO A 1 258 ? -19.426 9.496 -10.252 1.00 12.47 258 PRO A O 1
ATOM 2046 N N . PHE A 1 259 ? -17.940 7.919 -9.632 1.00 10.77 259 PHE A N 1
ATOM 2047 C CA . PHE A 1 259 ? -16.921 8.874 -9.207 1.00 12.32 259 PHE A CA 1
ATOM 2048 C C . PHE A 1 259 ? -16.162 9.308 -10.456 1.00 14.57 259 PHE A C 1
ATOM 2049 O O . PHE A 1 259 ? -15.623 8.459 -11.166 1.00 18.36 259 PHE A O 1
ATOM 2057 N N . VAL A 1 260 ? -16.133 10.616 -10.721 1.00 12.14 260 VAL A N 1
ATOM 2058 C CA . VAL A 1 260 ? -15.541 11.170 -11.931 1.00 12.02 260 VAL A CA 1
ATOM 2059 C C . VAL A 1 260 ? -14.040 11.388 -11.739 1.00 9.87 260 VAL A C 1
ATOM 2060 O O . VAL A 1 260 ? -13.606 11.974 -10.752 1.00 10.47 260 VAL A O 1
ATOM 2064 N N . GLY A 1 261 ? -13.252 10.898 -12.691 1.00 11.69 261 GLY A N 1
ATOM 2065 C CA . GLY A 1 261 ? -11.817 11.085 -12.675 1.00 10.30 261 GLY A CA 1
ATOM 2066 C C . GLY A 1 261 ? -11.326 11.961 -13.804 1.00 10.00 261 GLY A C 1
ATOM 2067 O O . GLY A 1 261 ? -11.925 12.011 -14.883 1.00 12.47 261 GLY A O 1
ATOM 2068 N N . VAL A 1 262 ? -10.245 12.684 -13.539 1.00 9.29 262 VAL A N 1
ATOM 2069 C CA . VAL A 1 262 ? -9.556 13.435 -14.576 1.00 9.72 262 VAL A CA 1
ATOM 2070 C C . VAL A 1 262 ? -8.189 12.785 -14.747 1.00 8.60 262 VAL A C 1
ATOM 2071 O O . VAL A 1 262 ? -7.347 12.852 -13.846 1.00 9.39 262 VAL A O 1
ATOM 2075 N N . LEU A 1 263 ? -7.995 12.113 -15.873 1.00 8.79 263 LEU A N 1
ATOM 2076 C CA . LEU A 1 263 ? -6.699 11.510 -16.169 1.00 8.68 263 LEU A CA 1
ATOM 2077 C C . LEU A 1 263 ? -5.707 12.655 -16.209 1.00 9.23 263 LEU A C 1
ATOM 2078 O O . LEU A 1 263 ? -5.958 13.661 -16.875 1.00 10.66 263 LEU A O 1
ATOM 2083 N N . SER A 1 264 ? -4.599 12.504 -15.487 1.00 8.98 264 SER A N 1
ATOM 2084 C CA . SER A 1 264 ? -3.647 13.594 -15.290 1.00 9.74 264 SER A CA 1
ATOM 2085 C C . SER A 1 264 ? -2.223 13.080 -15.418 1.00 8.96 264 SER A C 1
ATOM 2086 O O . SER A 1 264 ? -1.959 11.897 -15.181 1.00 9.64 264 SER A O 1
ATOM 2089 N N . ALA A 1 265 ? -1.308 13.987 -15.761 1.00 8.29 265 ALA A N 1
ATOM 2090 C CA . ALA A 1 265 ? 0.107 13.646 -15.917 1.00 8.55 265 ALA A CA 1
ATOM 2091 C C . ALA A 1 265 ? 0.952 14.454 -14.951 1.00 8.48 265 ALA A C 1
ATOM 2092 O O . ALA A 1 265 ? 0.991 15.673 -15.026 1.00 10.02 265 ALA A O 1
ATOM 2094 N N . GLY A 1 266 ? 1.609 13.767 -14.028 1.00 8.24 266 GLY A N 1
ATOM 2095 C CA . GLY A 1 266 ? 2.517 14.414 -13.092 1.00 9.51 266 GLY A CA 1
ATOM 2096 C C . GLY A 1 266 ? 3.967 14.162 -13.458 1.00 8.64 266 GLY A C 1
ATOM 2097 O O . GLY A 1 266 ? 4.290 13.216 -14.177 1.00 10.48 266 GLY A O 1
ATOM 2098 N N . ILE A 1 267 ? 4.837 15.043 -12.986 1.00 8.98 267 ILE A N 1
ATOM 2099 C CA . ILE A 1 267 ? 6.271 14.926 -13.214 1.00 9.57 267 ILE A CA 1
ATOM 2100 C C . ILE A 1 267 ? 6.925 14.499 -11.896 1.00 8.21 267 ILE A C 1
ATOM 2101 O O . ILE A 1 267 ? 6.675 15.082 -10.849 1.00 9.65 267 ILE A O 1
ATOM 2106 N N . ASN A 1 268 ? 7.741 13.454 -11.956 1.00 8.83 268 ASN A N 1
ATOM 2107 C CA . ASN A 1 268 ? 8.418 12.906 -10.791 1.00 9.89 268 ASN A CA 1
ATOM 2108 C C . ASN A 1 268 ? 9.370 13.958 -10.216 1.00 9.60 268 ASN A C 1
ATOM 2109 O O . ASN A 1 268 ? 10.192 14.515 -10.940 1.00 9.90 268 ASN A O 1
ATOM 2114 N N . ALA A 1 269 ? 9.284 14.219 -8.905 1.00 9.31 269 ALA A N 1
ATOM 2115 C CA . ALA A 1 269 ? 10.154 15.186 -8.251 1.00 10.80 269 ALA A CA 1
ATOM 2116 C C . ALA A 1 269 ? 11.630 14.828 -8.403 1.00 11.68 269 ALA A C 1
ATOM 2117 O O . ALA A 1 269 ? 12.486 15.713 -8.367 1.00 12.76 269 ALA A O 1
ATOM 2119 N N . ALA A 1 270 ? 11.921 13.541 -8.582 1.00 11.95 270 ALA A N 1
ATOM 2120 C CA . ALA A 1 270 ? 13.299 13.090 -8.706 1.00 13.12 270 ALA A CA 1
ATOM 2121 C C . ALA A 1 270 ? 13.846 13.202 -10.132 1.00 11.72 270 ALA A C 1
ATOM 2122 O O . ALA A 1 270 ? 15.030 13.013 -10.354 1.00 12.85 270 ALA A O 1
ATOM 2124 N N . SER A 1 271 ? 12.991 13.498 -11.106 1.00 10.89 271 SER A N 1
ATOM 2125 C CA . SER A 1 271 ? 13.431 13.511 -12.501 1.00 11.15 271 SER A CA 1
ATOM 2126 C C . SER A 1 271 ? 14.438 14.622 -12.779 1.00 11.36 271 SER A C 1
ATOM 2127 O O . SER A 1 271 ? 14.208 15.764 -12.418 1.00 12.40 271 SER A O 1
ATOM 2130 N N . PRO A 1 272 ? 15.536 14.297 -13.477 1.00 11.37 272 PRO A N 1
ATOM 2131 C CA . PRO A 1 272 ? 16.443 15.353 -13.942 1.00 12.74 272 PRO A CA 1
ATOM 2132 C C . PRO A 1 272 ? 16.004 15.873 -15.313 1.00 13.24 272 PRO A C 1
ATOM 2133 O O . PRO A 1 272 ? 16.749 16.590 -15.970 1.00 16.67 272 PRO A O 1
ATOM 2137 N N . ASN A 1 273 ? 14.799 15.502 -15.734 1.00 11.17 273 ASN A N 1
ATOM 2138 C CA . ASN A 1 273 ? 14.286 15.829 -17.068 1.00 11.50 273 ASN A CA 1
ATOM 2139 C C . ASN A 1 273 ? 13.002 16.649 -17.003 1.00 11.17 273 ASN A C 1
ATOM 2140 O O . ASN A 1 273 ? 12.131 16.520 -17.869 1.00 11.46 273 ASN A O 1
ATOM 2145 N N . LYS A 1 274 ? 12.894 17.516 -16.000 1.00 11.24 274 LYS A N 1
ATOM 2146 C CA . LYS A 1 274 ? 11.648 18.244 -15.790 1.00 11.39 274 LYS A CA 1
ATOM 2147 C C . LYS A 1 274 ? 11.320 19.190 -16.941 1.00 12.13 274 LYS A C 1
ATOM 2148 O O . LYS A 1 274 ? 10.146 19.321 -17.306 1.00 11.78 274 LYS A O 1
ATOM 2154 N N . GLU A 1 275 ? 12.328 19.840 -17.528 0.80 11.14 275 GLU A N 1
ATOM 2155 C CA . GLU A 1 275 ? 12.039 20.715 -18.653 1.00 13.59 275 GLU A CA 1
ATOM 2156 C C . GLU A 1 275 ? 11.648 19.914 -19.897 0.80 11.29 275 GLU A C 1
ATOM 2157 O O . GLU A 1 275 ? 10.769 20.328 -20.646 0.80 10.88 275 GLU A O 1
ATOM 2163 N N . LEU A 1 276 ? 12.291 18.770 -20.111 1.00 12.86 276 LEU A N 1
ATOM 2164 C CA . LEU A 1 276 ? 11.892 17.880 -21.202 1.00 11.88 276 LEU A CA 1
ATOM 2165 C C . LEU A 1 276 ? 10.447 17.443 -21.030 1.00 10.52 276 LEU A C 1
ATOM 2166 O O . LEU A 1 276 ? 9.677 17.428 -21.992 1.00 11.21 276 LEU A O 1
ATOM 2171 N N . ALA A 1 277 ? 10.080 17.083 -19.804 1.00 10.30 277 ALA A N 1
ATOM 2172 C CA . ALA A 1 277 ? 8.724 16.617 -19.533 1.00 10.02 277 ALA A CA 1
ATOM 2173 C C . ALA A 1 277 ? 7.708 17.724 -19.817 1.00 9.70 277 ALA A C 1
ATOM 2174 O O . ALA A 1 277 ? 6.635 17.466 -20.362 1.00 10.60 277 ALA A O 1
ATOM 2176 N N . LYS A 1 278 ? 8.029 18.953 -19.422 1.00 10.38 278 LYS A N 1
ATOM 2177 C CA . LYS A 1 278 ? 7.149 20.088 -19.685 1.00 10.50 278 LYS A CA 1
ATOM 2178 C C . LYS A 1 278 ? 6.959 20.308 -21.184 1.00 11.28 278 LYS A C 1
ATOM 2179 O O . LYS A 1 278 ? 5.836 20.500 -21.641 1.00 11.54 278 LYS A O 1
ATOM 2185 N N . GLU A 1 279 ? 8.058 20.271 -21.943 0.80 8.85 279 GLU A N 1
ATOM 2186 C CA . GLU A 1 279 ? 7.981 20.449 -23.387 1.00 11.50 279 GLU A CA 1
ATOM 2187 C C . GLU A 1 279 ? 7.113 19.369 -24.026 0.80 9.90 279 GLU A C 1
ATOM 2188 O O . GLU A 1 279 ? 6.264 19.644 -24.874 0.80 9.97 279 GLU A O 1
ATOM 2194 N N . PHE A 1 280 ? 7.349 18.124 -23.641 1.00 10.34 280 PHE A N 1
ATOM 2195 C CA . PHE A 1 280 ? 6.567 17.025 -24.175 1.00 10.47 280 PHE A CA 1
ATOM 2196 C C . PHE A 1 280 ? 5.074 17.183 -23.857 1.00 10.00 280 PHE A C 1
ATOM 2197 O O . PHE A 1 280 ? 4.219 17.058 -24.734 1.00 10.84 280 PHE A O 1
ATOM 2205 N N . LEU A 1 281 ? 4.750 17.450 -22.598 1.00 9.93 281 LEU A N 1
ATOM 2206 C CA . LEU A 1 281 ? 3.340 17.518 -22.204 1.00 9.78 281 LEU A CA 1
ATOM 2207 C C . LEU A 1 281 ? 2.627 18.721 -22.816 1.00 10.09 281 LEU A C 1
ATOM 2208 O O . LEU A 1 281 ? 1.532 18.582 -23.363 1.00 12.26 281 LEU A O 1
ATOM 2213 N N . GLU A 1 282 ? 3.260 19.892 -22.758 1.00 10.89 282 GLU A N 1
ATOM 2214 C CA . GLU A 1 282 ? 2.616 21.111 -23.248 1.00 11.63 282 GLU A CA 1
ATOM 2215 C C . GLU A 1 282 ? 2.579 21.221 -24.760 1.00 12.42 282 GLU A C 1
ATOM 2216 O O . GLU A 1 282 ? 1.596 21.711 -25.315 1.00 15.13 282 GLU A O 1
ATOM 2222 N N . ASN A 1 283 ? 3.657 20.818 -25.421 1.00 11.92 283 ASN A N 1
ATOM 2223 C CA . ASN A 1 283 ? 3.801 21.123 -26.839 1.00 12.98 283 ASN A CA 1
ATOM 2224 C C . ASN A 1 283 ? 3.624 19.949 -27.775 1.00 13.15 283 ASN A C 1
ATOM 2225 O O . ASN A 1 283 ? 3.530 20.140 -28.991 1.00 15.41 283 ASN A O 1
ATOM 2230 N N . TYR A 1 284 ? 3.572 18.740 -27.216 1.00 11.69 284 TYR A N 1
ATOM 2231 C CA . TYR A 1 284 ? 3.350 17.536 -28.016 1.00 11.62 284 TYR A CA 1
ATOM 2232 C C . TYR A 1 284 ? 2.070 16.817 -27.634 1.00 12.35 284 TYR A C 1
ATOM 2233 O O . TYR A 1 284 ? 1.224 16.568 -28.486 1.00 14.04 284 TYR A O 1
ATOM 2242 N N . LEU A 1 285 ? 1.901 16.484 -26.362 1.00 11.46 285 LEU A N 1
ATOM 2243 C CA . LEU A 1 285 ? 0.716 15.718 -25.991 1.00 11.86 285 LEU A CA 1
ATOM 2244 C C . LEU A 1 285 ? -0.562 16.568 -25.986 1.00 11.07 285 LEU A C 1
ATOM 2245 O O . LEU A 1 285 ? -1.568 16.185 -26.604 1.00 11.86 285 LEU A O 1
ATOM 2250 N N . LEU A 1 286 ? -0.532 17.698 -25.277 1.00 11.53 286 LEU A N 1
ATOM 2251 C CA . LEU A 1 286 ? -1.722 18.536 -25.119 1.00 11.78 286 LEU A CA 1
ATOM 2252 C C . LEU A 1 286 ? -1.883 19.480 -26.305 1.00 13.39 286 LEU A C 1
ATOM 2253 O O . LEU A 1 286 ? -1.897 20.711 -26.186 1.00 14.47 286 LEU A O 1
ATOM 2258 N N . THR A 1 287 ? -2.003 18.841 -27.459 1.00 13.80 287 THR A N 1
ATOM 2259 C CA . THR A 1 287 ? -2.255 19.487 -28.736 1.00 14.81 287 THR A CA 1
ATOM 2260 C C . THR A 1 287 ? -3.329 18.665 -29.435 1.00 15.95 287 THR A C 1
ATOM 2261 O O . THR A 1 287 ? -3.589 17.525 -29.060 1.00 15.90 287 THR A O 1
ATOM 2265 N N . ASP A 1 288 ? -3.947 19.230 -30.464 1.00 17.54 288 ASP A N 1
ATOM 2266 C CA . ASP A 1 288 ? -4.971 18.499 -31.197 1.00 19.53 288 ASP A CA 1
ATOM 2267 C C . ASP A 1 288 ? -4.417 17.176 -31.736 1.00 18.90 288 ASP A C 1
ATOM 2268 O O . ASP A 1 288 ? -5.053 16.126 -31.609 1.00 20.04 288 ASP A O 1
ATOM 2273 N N . GLU A 1 289 ? -3.226 17.225 -32.328 1.00 19.01 289 GLU A N 1
ATOM 2274 C CA A GLU A 1 289 ? -2.616 16.045 -32.938 0.50 19.50 289 GLU A CA 1
ATOM 2275 C CA B GLU A 1 289 ? -2.645 16.032 -32.936 0.50 19.28 289 GLU A CA 1
ATOM 2276 C C . GLU A 1 289 ? -2.173 15.008 -31.905 1.00 17.70 289 GLU A C 1
ATOM 2277 O O . GLU A 1 289 ? -2.285 13.798 -32.130 1.00 18.47 289 GLU A O 1
ATOM 2288 N N . GLY A 1 290 ? -1.663 15.481 -30.770 1.00 15.11 290 GLY A N 1
ATOM 2289 C CA . GLY A 1 290 ? -1.236 14.578 -29.718 1.00 13.85 290 GLY A CA 1
ATOM 2290 C C . GLY A 1 290 ? -2.402 13.826 -29.099 1.00 12.41 290 GLY A C 1
ATOM 2291 O O . GLY A 1 290 ? -2.363 12.601 -28.939 1.00 13.06 290 GLY A O 1
ATOM 2292 N N . LEU A 1 291 ? -3.455 14.551 -28.745 1.00 11.78 291 LEU A N 1
ATOM 2293 C CA . LEU A 1 291 ? -4.604 13.889 -28.143 1.00 12.40 291 LEU A CA 1
ATOM 2294 C C . LEU A 1 291 ? -5.294 12.981 -29.145 1.00 12.95 291 LEU A C 1
ATOM 2295 O O . LEU A 1 291 ? -5.792 11.930 -28.775 1.00 14.53 291 LEU A O 1
ATOM 2300 N N . GLU A 1 292 ? -5.297 13.364 -30.419 0.80 12.90 292 GLU A N 1
ATOM 2301 C CA . GLU A 1 292 ? -5.912 12.518 -31.425 0.80 14.90 292 GLU A CA 1
ATOM 2302 C C . GLU A 1 292 ? -5.202 11.168 -31.500 0.80 13.16 292 GLU A C 1
ATOM 2303 O O . GLU A 1 292 ? -5.842 10.129 -31.622 0.80 12.95 292 GLU A O 1
ATOM 2309 N N . ALA A 1 293 ? -3.875 11.180 -31.439 1.00 15.33 293 ALA A N 1
ATOM 2310 C CA . ALA A 1 293 ? -3.118 9.932 -31.513 1.00 14.87 293 ALA A CA 1
ATOM 2311 C C . ALA A 1 293 ? -3.454 9.007 -30.343 1.00 14.05 293 ALA A C 1
ATOM 2312 O O . ALA A 1 293 ? -3.622 7.802 -30.520 1.00 14.98 293 ALA A O 1
ATOM 2314 N N . VAL A 1 294 ? -3.562 9.570 -29.145 1.00 13.21 294 VAL A N 1
ATOM 2315 C CA . VAL A 1 294 ? -3.918 8.756 -27.993 1.00 12.47 294 VAL A CA 1
ATOM 2316 C C . VAL A 1 294 ? -5.382 8.295 -28.095 1.00 12.49 294 VAL A C 1
ATOM 2317 O O . VAL A 1 294 ? -5.685 7.121 -27.907 1.00 13.42 294 VAL A O 1
ATOM 2321 N N . ASN A 1 295 ? -6.277 9.226 -28.416 1.00 12.74 295 ASN A N 1
ATOM 2322 C CA . ASN A 1 295 ? -7.705 8.942 -28.474 1.00 13.66 295 ASN A CA 1
ATOM 2323 C C . ASN A 1 295 ? -8.071 7.882 -29.514 1.00 14.90 295 ASN A C 1
ATOM 2324 O O . ASN A 1 295 ? -8.971 7.071 -29.291 1.00 16.04 295 ASN A O 1
ATOM 2329 N N . LYS A 1 296 ? -7.362 7.899 -30.638 1.00 16.74 296 LYS A N 1
ATOM 2330 C CA . LYS A 1 296 ? -7.601 6.932 -31.706 1.00 18.66 296 LYS A CA 1
ATOM 2331 C C . LYS A 1 296 ? -7.157 5.529 -31.319 1.00 17.41 296 LYS A C 1
ATOM 2332 O O . LYS A 1 296 ? -7.635 4.541 -31.874 1.00 21.55 296 LYS A O 1
ATOM 2335 N N . ASP A 1 297 ? -6.233 5.450 -30.367 1.00 15.92 297 ASP A N 1
ATOM 2336 C CA . ASP A 1 297 ? -5.832 4.173 -29.793 1.00 15.26 297 ASP A CA 1
ATOM 2337 C C . ASP A 1 297 ? -6.900 3.685 -28.791 1.00 15.53 297 ASP A C 1
ATOM 2338 O O . ASP A 1 297 ? -7.573 2.687 -29.045 1.00 17.90 297 ASP A O 1
ATOM 2343 N N . LYS A 1 298 ? -7.049 4.378 -27.661 1.00 13.69 298 LYS A N 1
ATOM 2344 C CA . LYS A 1 298 ? -8.128 4.103 -26.710 1.00 13.32 298 LYS A CA 1
ATOM 2345 C C . LYS A 1 298 ? -8.759 5.438 -26.338 1.00 11.78 298 LYS A C 1
ATOM 2346 O O . LYS A 1 298 ? -8.049 6.353 -25.924 1.00 11.69 298 LYS A O 1
ATOM 2352 N N . PRO A 1 299 ? -10.096 5.560 -26.458 1.00 11.14 299 PRO A N 1
ATOM 2353 C CA . PRO A 1 299 ? -10.704 6.870 -26.196 1.00 11.21 299 PRO A CA 1
ATOM 2354 C C . PRO A 1 299 ? -10.414 7.386 -24.798 1.00 10.28 299 PRO A C 1
ATOM 2355 O O . PRO A 1 299 ? -10.447 6.639 -23.814 1.00 11.37 299 PRO A O 1
ATOM 2359 N N . LEU A 1 300 ? -10.137 8.684 -24.731 1.00 9.95 300 LEU A N 1
ATOM 2360 C CA . LEU A 1 300 ? -9.784 9.363 -23.489 1.00 11.18 300 LEU A CA 1
ATOM 2361 C C . LEU A 1 300 ? -10.991 9.793 -22.660 1.00 11.37 300 LEU A C 1
ATOM 2362 O O . LEU A 1 300 ? -10.863 10.012 -21.457 1.00 12.79 300 LEU A O 1
ATOM 2367 N N . GLY A 1 301 ? -12.146 9.931 -23.306 1.00 11.98 301 GLY A N 1
ATOM 2368 C CA . GLY A 1 301 ? -13.284 10.598 -22.687 1.00 12.20 301 GLY A CA 1
ATOM 2369 C C . GLY A 1 301 ? -13.390 12.032 -23.185 1.00 12.71 301 GLY A C 1
ATOM 2370 O O . GLY A 1 301 ? -13.121 12.303 -24.350 1.00 16.10 301 GLY A O 1
ATOM 2371 N N . ALA A 1 302 ? -13.777 12.957 -22.313 1.00 11.98 302 ALA A N 1
ATOM 2372 C CA . ALA A 1 302 ? -13.914 14.363 -22.697 1.00 12.04 302 ALA A CA 1
ATOM 2373 C C . ALA A 1 302 ? -12.597 15.067 -22.423 1.00 12.72 302 ALA A C 1
ATOM 2374 O O . ALA A 1 302 ? -12.220 15.253 -21.264 1.00 14.21 302 ALA A O 1
ATOM 2376 N N . VAL A 1 303 ? -11.881 15.443 -23.476 1.00 13.04 303 VAL A N 1
ATOM 2377 C CA . VAL A 1 303 ? -10.520 15.940 -23.279 1.00 13.54 303 VAL A CA 1
ATOM 2378 C C . VAL A 1 303 ? -10.476 17.328 -22.651 1.00 13.06 303 VAL A C 1
ATOM 2379 O O . VAL A 1 303 ? -11.406 18.126 -22.781 1.00 14.07 303 VAL A O 1
ATOM 2383 N N . ALA A 1 304 ? -9.379 17.600 -21.957 1.00 13.22 304 ALA A N 1
ATOM 2384 C CA . ALA A 1 304 ? -9.200 18.864 -21.240 1.00 13.11 304 ALA A CA 1
ATOM 2385 C C . ALA A 1 304 ? -8.901 20.036 -22.166 1.00 13.73 304 ALA A C 1
ATOM 2386 O O . ALA A 1 304 ? -9.074 21.186 -21.787 1.00 14.92 304 ALA A O 1
ATOM 2388 N N . LEU A 1 305 ? -8.443 19.731 -23.372 1.00 13.17 305 LEU A N 1
ATOM 2389 C CA . LEU A 1 305 ? -7.992 20.745 -24.325 1.00 14.56 305 LEU A CA 1
ATOM 2390 C C . LEU A 1 305 ? -9.174 21.357 -25.056 1.00 16.00 305 LEU A C 1
ATOM 2391 O O . LEU A 1 305 ? -9.900 20.664 -25.774 1.00 17.39 305 LEU A O 1
ATOM 2396 N N . LYS A 1 306 ? -9.367 22.658 -24.863 1.00 17.16 306 LYS A N 1
ATOM 2397 C CA . LYS A 1 306 ? -10.519 23.357 -25.420 1.00 20.49 306 LYS A CA 1
ATOM 2398 C C . LYS A 1 306 ? -10.618 23.200 -26.931 1.00 24.21 306 LYS A C 1
ATOM 2399 O O . LYS A 1 306 ? -11.708 22.989 -27.471 1.00 28.15 306 LYS A O 1
ATOM 2405 N N . SER A 1 307 ? -9.481 23.306 -27.610 1.00 24.39 307 SER A N 1
ATOM 2406 C CA . SER A 1 307 ? -9.476 23.394 -29.066 1.00 26.80 307 SER A CA 1
ATOM 2407 C C . SER A 1 307 ? -9.827 22.080 -29.754 1.00 28.66 307 SER A C 1
ATOM 2408 O O . SER A 1 307 ? -10.199 22.073 -30.928 1.00 31.43 307 SER A O 1
ATOM 2411 N N . TYR A 1 308 ? -9.705 20.968 -29.039 1.00 27.77 308 TYR A N 1
ATOM 2412 C CA . TYR A 1 308 ? -9.841 19.663 -29.671 1.00 28.89 308 TYR A CA 1
ATOM 2413 C C . TYR A 1 308 ? -11.228 19.422 -30.266 1.00 33.21 308 TYR A C 1
ATOM 2414 O O . TYR A 1 308 ? -12.235 19.498 -29.559 1.00 36.19 308 TYR A O 1
ATOM 2423 N N . GLU A 1 309 ? -11.264 19.122 -31.563 0.50 33.49 309 GLU A N 1
ATOM 2424 C CA . GLU A 1 309 ? -12.496 18.770 -32.271 0.50 35.34 309 GLU A CA 1
ATOM 2425 C C . GLU A 1 309 ? -12.162 17.990 -33.541 0.50 35.25 309 GLU A C 1
ATOM 2426 O O . GLU A 1 309 ? -12.012 18.575 -34.615 0.50 36.26 309 GLU A O 1
ATOM 2432 N N . GLU A 1 310 ? -12.052 16.672 -33.423 0.50 34.14 310 GLU A N 1
ATOM 2433 C CA . GLU A 1 310 ? -11.651 15.839 -34.556 0.50 34.00 310 GLU A CA 1
ATOM 2434 C C . GLU A 1 310 ? -12.820 15.157 -35.271 0.50 33.16 310 GLU A C 1
ATOM 2435 O O . GLU A 1 310 ? -12.614 14.410 -36.227 0.50 34.14 310 GLU A O 1
ATOM 2437 N N . GLU A 1 311 ? -14.041 15.405 -34.805 0.80 31.04 311 GLU A N 1
ATOM 2438 C CA . GLU A 1 311 ? -15.233 14.863 -35.463 0.80 29.44 311 GLU A CA 1
ATOM 2439 C C . GLU A 1 311 ? -16.167 15.983 -35.917 0.80 26.32 311 GLU A C 1
ATOM 2440 O O . GLU A 1 311 ? -16.093 17.099 -35.413 0.80 27.23 311 GLU A O 1
ATOM 2446 N N . LEU A 1 312 ? -17.044 15.677 -36.871 1.00 23.36 312 LEU A N 1
ATOM 2447 C CA . LEU A 1 312 ? -17.988 16.656 -37.416 1.00 21.11 312 LEU A CA 1
ATOM 2448 C C . LEU A 1 312 ? -19.240 16.808 -36.553 1.00 21.18 312 LEU A C 1
ATOM 2449 O O . LEU A 1 312 ? -19.905 17.847 -36.559 1.00 22.41 312 LEU A O 1
ATOM 2454 N N . ALA A 1 313 ? -19.569 15.755 -35.823 1.00 20.58 313 ALA A N 1
ATOM 2455 C CA . ALA A 1 313 ? -20.737 15.753 -34.966 1.00 19.96 313 ALA A CA 1
ATOM 2456 C C . ALA A 1 313 ? -20.318 15.247 -33.602 1.00 18.79 313 ALA A C 1
ATOM 2457 O O . ALA A 1 313 ? -19.238 14.670 -33.440 1.00 19.89 313 ALA A O 1
ATOM 2459 N N . LYS A 1 314 ? -21.167 15.466 -32.612 1.00 18.05 314 LYS A N 1
ATOM 2460 C CA . LYS A 1 314 ? -20.874 14.985 -31.275 1.00 18.06 314 LYS A CA 1
ATOM 2461 C C . LYS A 1 314 ? -20.796 13.456 -31.257 1.00 17.43 314 LYS A C 1
ATOM 2462 O O . LYS A 1 314 ? -21.442 12.777 -32.040 1.00 18.80 314 LYS A O 1
ATOM 2464 N N . ASP A 1 315 ? -19.980 12.922 -30.362 1.00 16.67 315 ASP A N 1
ATOM 2465 C CA . ASP A 1 315 ? -19.893 11.484 -30.163 1.00 16.18 315 ASP A CA 1
ATOM 2466 C C . ASP A 1 315 ? -20.936 11.116 -29.114 1.00 15.54 315 ASP A C 1
ATOM 2467 O O . ASP A 1 315 ? -20.824 11.540 -27.972 1.00 14.88 315 ASP A O 1
ATOM 2472 N N . PRO A 1 316 ? -21.957 10.328 -29.491 1.00 15.95 316 PRO A N 1
ATOM 2473 C CA . PRO A 1 316 ? -23.014 9.980 -28.528 1.00 16.59 316 PRO A CA 1
ATOM 2474 C C . PRO A 1 316 ? -22.468 9.247 -27.309 1.00 14.91 316 PRO A C 1
ATOM 2475 O O . PRO A 1 316 ? -23.073 9.310 -26.242 1.00 15.29 316 PRO A O 1
ATOM 2479 N N . ARG A 1 317 ? -21.346 8.553 -27.464 1.00 13.47 317 ARG A N 1
ATOM 2480 C CA . ARG A 1 317 ? -20.760 7.831 -26.339 1.00 12.88 317 ARG A CA 1
ATOM 2481 C C . ARG A 1 317 ? -20.191 8.818 -25.327 1.00 11.56 317 ARG A C 1
ATOM 2482 O O . ARG A 1 317 ? -20.231 8.582 -24.120 1.00 11.25 317 ARG A O 1
ATOM 2490 N N . ILE A 1 318 ? -19.618 9.909 -25.817 1.00 12.16 318 ILE A N 1
ATOM 2491 C CA A ILE A 1 318 ? -19.145 10.976 -24.946 0.50 12.96 318 ILE A CA 1
ATOM 2492 C CA B ILE A 1 318 ? -19.138 10.955 -24.927 0.50 12.90 318 ILE A CA 1
ATOM 2493 C C . ILE A 1 318 ? -20.323 11.680 -24.277 1.00 12.24 318 ILE A C 1
ATOM 2494 O O . ILE A 1 318 ? -20.265 12.027 -23.104 1.00 12.64 318 ILE A O 1
ATOM 2503 N N . ALA A 1 319 ? -21.392 11.917 -25.034 1.00 14.08 319 ALA A N 1
ATOM 2504 C CA . ALA A 1 319 ? -22.608 12.476 -24.439 1.00 14.30 319 ALA A CA 1
ATOM 2505 C C . ALA A 1 319 ? -23.084 11.635 -23.244 1.00 14.27 319 ALA A C 1
ATOM 2506 O O . ALA A 1 319 ? -23.420 12.172 -22.187 1.00 14.36 319 ALA A O 1
ATOM 2508 N N . ALA A 1 320 ? -23.094 10.316 -23.405 1.00 12.41 320 ALA A N 1
ATOM 2509 C CA . ALA A 1 320 ? -23.500 9.432 -22.315 1.00 12.53 320 ALA A CA 1
ATOM 2510 C C . ALA A 1 320 ? -22.508 9.490 -21.147 1.00 11.35 320 ALA A C 1
ATOM 2511 O O . ALA A 1 320 ? -22.907 9.515 -19.981 1.00 12.35 320 ALA A O 1
ATOM 2513 N N . THR A 1 321 ? -21.215 9.549 -21.469 1.00 9.98 321 THR A N 1
ATOM 2514 C CA . THR A 1 321 ? -20.197 9.703 -20.436 1.00 10.03 321 THR A CA 1
ATOM 2515 C C . THR A 1 321 ? -20.477 10.947 -19.600 1.00 10.47 321 THR A C 1
ATOM 2516 O O . THR A 1 321 ? -20.399 10.925 -18.373 1.00 10.77 321 THR A O 1
ATOM 2520 N N . MET A 1 322 ? -20.820 12.038 -20.275 1.00 11.57 322 MET A N 1
ATOM 2521 C CA A MET A 1 322 ? -21.069 13.317 -19.618 0.50 12.90 322 MET A CA 1
ATOM 2522 C CA B MET A 1 322 ? -21.044 13.301 -19.588 0.50 13.32 322 MET A CA 1
ATOM 2523 C C . MET A 1 322 ? -22.339 13.286 -18.777 1.00 12.66 322 MET A C 1
ATOM 2524 O O . MET A 1 322 ? -22.413 13.895 -17.714 1.00 13.07 322 MET A O 1
ATOM 2533 N N . GLU A 1 323 ? -23.355 12.589 -19.268 1.00 12.43 323 GLU A N 1
ATOM 2534 C CA A GLU A 1 323 ? -24.592 12.456 -18.503 0.50 13.36 323 GLU A CA 1
ATOM 2535 C CA B GLU A 1 323 ? -24.598 12.431 -18.511 0.50 14.03 323 GLU A CA 1
ATOM 2536 C C . GLU A 1 323 ? -24.326 11.727 -17.186 1.00 12.34 323 GLU A C 1
ATOM 2537 O O . GLU A 1 323 ? -24.775 12.157 -16.125 1.00 12.90 323 GLU A O 1
ATOM 2548 N N . ASN A 1 324 ? -23.590 10.627 -17.256 1.00 11.00 324 ASN A N 1
ATOM 2549 C CA . ASN A 1 324 ? -23.229 9.901 -16.063 1.00 10.55 324 ASN A CA 1
ATOM 2550 C C . ASN A 1 324 ? -22.325 10.732 -15.167 1.00 9.81 324 ASN A C 1
ATOM 2551 O O . ASN A 1 324 ? -22.483 10.725 -13.951 1.00 11.28 324 ASN A O 1
ATOM 2556 N N . ALA A 1 325 ? -21.374 11.453 -15.753 1.00 10.22 325 ALA A N 1
ATOM 2557 C CA . ALA A 1 325 ? -20.485 12.303 -14.953 1.00 11.05 325 ALA A CA 1
ATOM 2558 C C . ALA A 1 325 ? -21.268 13.354 -14.172 1.00 11.04 325 ALA A C 1
ATOM 2559 O O . ALA A 1 325 ? -20.945 13.659 -13.023 1.00 12.62 325 ALA A O 1
ATOM 2561 N N . GLN A 1 326 ? -22.281 13.930 -14.805 0.80 9.81 326 GLN A N 1
ATOM 2562 C CA . GLN A 1 326 ? -23.065 14.973 -14.168 0.80 11.69 326 GLN A CA 1
ATOM 2563 C C . GLN A 1 326 ? -23.896 14.429 -13.007 0.80 11.99 326 GLN A C 1
ATOM 2564 O O . GLN A 1 326 ? -24.205 15.149 -12.060 0.80 13.31 326 GLN A O 1
ATOM 2570 N N . LYS A 1 327 ? -24.267 13.157 -13.088 1.00 11.63 327 LYS A N 1
ATOM 2571 C CA . LYS A 1 327 ? -25.025 12.500 -12.023 1.00 12.14 327 LYS A CA 1
ATOM 2572 C C . LYS A 1 327 ? -24.123 12.081 -10.859 1.00 13.64 327 LYS A C 1
ATOM 2573 O O . LYS A 1 327 ? -24.579 11.941 -9.731 1.00 15.37 327 LYS A O 1
ATOM 2579 N N . GLY A 1 328 ? -22.838 11.890 -11.141 1.00 13.01 328 GLY A N 1
ATOM 2580 C CA . GLY A 1 328 ? -21.880 11.494 -10.129 1.00 12.99 328 GLY A CA 1
ATOM 2581 C C . GLY A 1 328 ? -21.213 12.655 -9.424 1.00 13.67 328 GLY A C 1
ATOM 2582 O O . GLY A 1 328 ? -21.685 13.791 -9.459 1.00 16.79 328 GLY A O 1
ATOM 2583 N N . GLU A 1 329 ? -20.121 12.352 -8.745 1.00 14.75 329 GLU A N 1
ATOM 2584 C CA . GLU A 1 329 ? -19.379 13.339 -7.977 1.00 15.00 329 GLU A CA 1
ATOM 2585 C C . GLU A 1 329 ? -17.940 13.300 -8.460 1.00 13.23 329 GLU A C 1
ATOM 2586 O O . GLU A 1 329 ? -17.432 12.263 -8.875 1.00 12.30 329 GLU A O 1
ATOM 2592 N N . ILE A 1 330 ? -17.260 14.431 -8.389 1.00 14.16 330 ILE A N 1
ATOM 2593 C CA . ILE A 1 330 ? -15.852 14.470 -8.737 1.00 13.89 330 ILE A CA 1
ATOM 2594 C C . ILE A 1 330 ? -15.059 13.858 -7.595 1.00 11.75 330 ILE A C 1
ATOM 2595 O O . ILE A 1 330 ? -15.301 14.171 -6.438 1.00 13.60 330 ILE A O 1
ATOM 2600 N N . MET A 1 331 ? -14.105 12.984 -7.894 1.00 10.34 331 MET A N 1
ATOM 2601 C CA . MET A 1 331 ? -13.311 12.447 -6.804 1.00 9.52 331 MET A CA 1
ATOM 2602 C C . MET A 1 331 ? -12.532 13.545 -6.095 1.00 9.92 331 MET A C 1
ATOM 2603 O O . MET A 1 331 ? -11.987 14.447 -6.745 1.00 10.56 331 MET A O 1
ATOM 2608 N N . PRO A 1 332 ? -12.444 13.457 -4.761 1.00 9.81 332 PRO A N 1
ATOM 2609 C CA . PRO A 1 332 ? -11.439 14.282 -4.074 1.00 9.76 332 PRO A CA 1
ATOM 2610 C C . PRO A 1 332 ? -10.027 13.883 -4.513 1.00 10.47 332 PRO A C 1
ATOM 2611 O O . PRO A 1 332 ? -9.803 12.754 -4.964 1.00 10.15 332 PRO A O 1
ATOM 2615 N N . ASN A 1 333 ? -9.079 14.804 -4.381 1.00 10.10 333 ASN A N 1
ATOM 2616 C CA . ASN A 1 333 ? -7.678 14.470 -4.621 1.00 10.54 333 ASN A CA 1
ATOM 2617 C C . ASN A 1 333 ? -6.861 14.404 -3.324 1.00 11.02 333 ASN A C 1
ATOM 2618 O O . ASN A 1 333 ? -5.641 14.273 -3.364 1.00 12.64 333 ASN A O 1
ATOM 2623 N N . ILE A 1 334 ? -7.542 14.462 -2.182 1.00 11.38 334 ILE A N 1
ATOM 2624 C CA . ILE A 1 334 ? -6.850 14.555 -0.899 1.00 11.19 334 ILE A CA 1
ATOM 2625 C C . ILE A 1 334 ? -6.086 13.274 -0.568 1.00 10.74 334 ILE A C 1
ATOM 2626 O O . ILE A 1 334 ? -6.419 12.196 -1.069 1.00 10.77 334 ILE A O 1
ATOM 2631 N N . PRO A 1 335 ? -5.060 13.373 0.288 1.00 11.61 335 PRO A N 1
ATOM 2632 C CA . PRO A 1 335 ? -4.224 12.200 0.563 1.00 10.79 335 PRO A CA 1
ATOM 2633 C C . PRO A 1 335 ? -4.994 11.020 1.141 1.00 11.26 335 PRO A C 1
ATOM 2634 O O . PRO A 1 335 ? -4.590 9.877 0.941 1.00 14.26 335 PRO A O 1
ATOM 2638 N N . GLN A 1 336 ? -6.097 11.286 1.829 1.00 10.61 336 GLN A N 1
ATOM 2639 C CA A GLN A 1 336 ? -6.900 10.243 2.439 0.50 11.67 336 GLN A CA 1
ATOM 2640 C CA B GLN A 1 336 ? -6.872 10.217 2.442 0.50 11.84 336 GLN A CA 1
ATOM 2641 C C . GLN A 1 336 ? -7.584 9.321 1.413 1.00 11.05 336 GLN A C 1
ATOM 2642 O O . GLN A 1 336 ? -8.136 8.284 1.767 1.00 11.43 336 GLN A O 1
ATOM 2653 N N . MET A 1 337 ? -7.556 9.689 0.132 1.00 11.42 337 MET A N 1
ATOM 2654 C CA . MET A 1 337 ? -8.217 8.860 -0.883 1.00 11.79 337 MET A CA 1
ATOM 2655 C C . MET A 1 337 ? -7.629 7.454 -0.986 1.00 11.07 337 MET A C 1
ATOM 2656 O O . MET A 1 337 ? -8.355 6.501 -1.249 1.00 10.79 337 MET A O 1
ATOM 2661 N N . SER A 1 338 ? -6.327 7.296 -0.794 1.00 12.20 338 SER A N 1
ATOM 2662 C CA A SER A 1 338 ? -5.761 5.958 -0.875 0.50 13.66 338 SER A CA 1
ATOM 2663 C CA B SER A 1 338 ? -5.746 5.960 -0.860 0.50 13.33 338 SER A CA 1
ATOM 2664 C C . SER A 1 338 ? -6.347 5.049 0.210 1.00 13.28 338 SER A C 1
ATOM 2665 O O . SER A 1 338 ? -6.677 3.891 -0.054 1.00 13.66 338 SER A O 1
ATOM 2670 N N . ALA A 1 339 ? -6.491 5.577 1.425 1.00 13.22 339 ALA A N 1
ATOM 2671 C CA . ALA A 1 339 ? -7.081 4.804 2.521 1.00 14.03 339 ALA A CA 1
ATOM 2672 C C . ALA A 1 339 ? -8.545 4.483 2.249 1.00 12.13 339 ALA A C 1
ATOM 2673 O O . ALA A 1 339 ? -9.008 3.374 2.529 1.00 12.28 339 ALA A O 1
ATOM 2675 N N . PHE A 1 340 ? -9.279 5.462 1.727 1.00 11.32 340 PHE A N 1
ATOM 2676 C CA . PHE A 1 340 ? -10.671 5.240 1.333 1.00 10.77 340 PHE A CA 1
ATOM 2677 C C . PHE A 1 340 ? -10.769 4.088 0.329 1.00 10.06 340 PHE A C 1
ATOM 2678 O O . PHE A 1 340 ? -11.545 3.159 0.510 1.00 9.52 340 PHE A O 1
ATOM 2686 N N . TRP A 1 341 ? -9.969 4.149 -0.731 1.00 9.48 341 TRP A N 1
ATOM 2687 C CA . TRP A 1 341 ? -10.109 3.142 -1.770 1.00 9.95 341 TRP A CA 1
ATOM 2688 C C . TRP A 1 341 ? -9.690 1.750 -1.293 1.00 10.05 341 TRP A C 1
ATOM 2689 O O . TRP A 1 341 ? -10.330 0.751 -1.630 1.00 10.95 341 TRP A O 1
ATOM 2700 N N . TYR A 1 342 ? -8.641 1.679 -0.483 1.00 10.37 342 TYR A N 1
ATOM 2701 C CA . TYR A 1 342 ? -8.207 0.394 0.079 1.00 11.17 342 TYR A CA 1
ATOM 2702 C C . TYR A 1 342 ? -9.340 -0.188 0.939 1.00 10.12 342 TYR A C 1
ATOM 2703 O O . TYR A 1 342 ? -9.674 -1.376 0.854 1.00 10.92 342 TYR A O 1
ATOM 2712 N N . ALA A 1 343 ? -9.944 0.667 1.757 1.00 10.35 343 ALA A N 1
ATOM 2713 C CA . ALA A 1 343 ? -10.995 0.245 2.667 1.00 10.97 343 ALA A CA 1
ATOM 2714 C C . ALA A 1 343 ? -12.224 -0.245 1.917 1.00 9.57 343 ALA A C 1
ATOM 2715 O O . ALA A 1 343 ? -12.803 -1.279 2.251 1.00 10.55 343 ALA A O 1
ATOM 2717 N N . VAL A 1 344 ? -12.635 0.501 0.903 1.00 10.00 344 VAL A N 1
ATOM 2718 C CA . VAL A 1 344 ? -13.818 0.113 0.144 1.00 9.82 344 VAL A CA 1
ATOM 2719 C C . VAL A 1 344 ? -13.559 -1.100 -0.745 1.00 8.68 344 VAL A C 1
ATOM 2720 O O . VAL A 1 344 ? -14.450 -1.931 -0.920 1.00 9.66 344 VAL A O 1
ATOM 2724 N N . ARG A 1 345 ? -12.345 -1.236 -1.274 1.00 9.19 345 ARG A N 1
ATOM 2725 C CA A ARG A 1 345 ? -11.980 -2.442 -2.004 0.50 9.70 345 ARG A CA 1
ATOM 2726 C CA B ARG A 1 345 ? -12.001 -2.445 -2.007 0.50 9.60 345 ARG A CA 1
ATOM 2727 C C . ARG A 1 345 ? -12.167 -3.671 -1.115 1.00 9.04 345 ARG A C 1
ATOM 2728 O O . ARG A 1 345 ? -12.774 -4.665 -1.515 1.00 10.24 345 ARG A O 1
ATOM 2743 N N . THR A 1 346 ? -11.643 -3.594 0.111 1.00 10.11 346 THR A N 1
ATOM 2744 C CA . THR A 1 346 ? -11.766 -4.690 1.066 1.00 11.20 346 THR A CA 1
ATOM 2745 C C . THR A 1 346 ? -13.239 -5.002 1.311 1.00 9.58 346 THR A C 1
ATOM 2746 O O . THR A 1 346 ? -13.653 -6.172 1.312 1.00 10.77 346 THR A O 1
ATOM 2750 N N . ALA A 1 347 ? -14.038 -3.962 1.516 1.00 9.50 347 ALA A N 1
ATOM 2751 C CA . ALA A 1 347 ? -15.442 -4.178 1.861 1.00 10.19 347 ALA A CA 1
ATOM 2752 C C . ALA A 1 347 ? -16.192 -4.867 0.733 1.00 9.47 347 ALA A C 1
ATOM 2753 O O . ALA A 1 347 ? -16.967 -5.803 0.962 1.00 10.01 347 ALA A O 1
ATOM 2755 N N . VAL A 1 348 ? -15.979 -4.406 -0.491 1.00 9.04 348 VAL A N 1
ATOM 2756 C CA . VAL A 1 348 ? -16.737 -4.946 -1.604 1.00 10.40 348 VAL A CA 1
ATOM 2757 C C . VAL A 1 348 ? -16.306 -6.382 -1.853 1.00 9.77 348 VAL A C 1
ATOM 2758 O O . VAL A 1 348 ? -17.143 -7.269 -2.014 1.00 10.54 348 VAL A O 1
ATOM 2762 N N . ILE A 1 349 ? -14.999 -6.626 -1.904 1.00 9.69 349 ILE A N 1
ATOM 2763 C CA . ILE A 1 349 ? -14.516 -7.990 -2.119 1.00 11.51 349 ILE A CA 1
ATOM 2764 C C . ILE A 1 349 ? -14.984 -8.953 -1.014 1.00 10.14 349 ILE A C 1
ATOM 2765 O O . ILE A 1 349 ? -15.440 -10.070 -1.296 1.00 10.94 349 ILE A O 1
ATOM 2770 N N . ASN A 1 350 ? -14.929 -8.511 0.235 1.00 9.45 350 ASN A N 1
ATOM 2771 C CA . ASN A 1 350 ? -15.295 -9.399 1.324 1.00 9.79 350 ASN A CA 1
ATOM 2772 C C . ASN A 1 350 ? -16.793 -9.647 1.392 1.00 10.51 350 ASN A C 1
ATOM 2773 O O . ASN A 1 350 ? -17.226 -10.754 1.695 1.00 10.92 350 ASN A O 1
ATOM 2778 N N . ALA A 1 351 ? -17.590 -8.620 1.104 1.00 9.62 351 ALA A N 1
ATOM 2779 C CA . ALA A 1 351 ? -19.041 -8.807 1.090 1.00 10.50 351 ALA A CA 1
ATOM 2780 C C . ALA A 1 351 ? -19.443 -9.680 -0.104 1.00 10.74 351 ALA A C 1
ATOM 2781 O O . ALA A 1 351 ? -20.264 -10.588 0.032 1.00 11.30 351 ALA A O 1
ATOM 2783 N N . ALA A 1 352 ? -18.856 -9.417 -1.269 1.00 9.85 352 ALA A N 1
ATOM 2784 C CA . ALA A 1 352 ? -19.197 -10.171 -2.472 1.00 11.67 352 ALA A CA 1
ATOM 2785 C C . ALA A 1 352 ? -18.841 -11.649 -2.353 1.00 11.24 352 ALA A C 1
ATOM 2786 O O . ALA A 1 352 ? -19.578 -12.508 -2.856 1.00 13.06 352 ALA A O 1
ATOM 2788 N N . SER A 1 353 ? -17.716 -11.952 -1.707 1.00 11.66 353 SER A N 1
ATOM 2789 C CA . SER A 1 353 ? -17.272 -13.341 -1.566 1.00 13.83 353 SER A CA 1
ATOM 2790 C C . SER A 1 353 ? -17.953 -14.070 -0.420 1.00 14.35 353 SER A C 1
ATOM 2791 O O . SER A 1 353 ? -17.834 -15.280 -0.313 1.00 16.33 353 SER A O 1
ATOM 2794 N N . GLY A 1 354 ? -18.619 -13.332 0.459 1.00 13.61 354 GLY A N 1
ATOM 2795 C CA . GLY A 1 354 ? -19.227 -13.926 1.641 1.00 15.34 354 GLY A CA 1
ATOM 2796 C C . GLY A 1 354 ? -18.281 -14.054 2.825 1.00 16.03 354 GLY A C 1
ATOM 2797 O O . GLY A 1 354 ? -18.648 -14.631 3.852 1.00 19.02 354 GLY A O 1
ATOM 2798 N N . ARG A 1 355 ? -17.070 -13.519 2.694 1.00 13.71 355 ARG A N 1
ATOM 2799 C CA . ARG A 1 355 ? -16.097 -13.507 3.796 1.00 14.16 355 ARG A CA 1
ATOM 2800 C C . ARG A 1 355 ? -16.631 -12.701 4.978 1.00 14.18 355 ARG A C 1
ATOM 2801 O O . ARG A 1 355 ? -16.332 -13.022 6.130 1.00 16.10 355 ARG A O 1
ATOM 2809 N N . GLN A 1 356 ? -17.385 -11.638 4.685 1.00 13.35 356 GLN A N 1
ATOM 2810 C CA . GLN A 1 356 ? -18.061 -10.860 5.725 1.00 12.46 356 GLN A CA 1
ATOM 2811 C C . GLN A 1 356 ? -19.467 -10.514 5.288 1.00 11.92 356 GLN A C 1
ATOM 2812 O O . GLN A 1 356 ? -19.770 -10.500 4.087 1.00 13.06 356 GLN A O 1
ATOM 2818 N N . THR A 1 357 ? -20.319 -10.191 6.251 1.00 11.84 357 THR A N 1
ATOM 2819 C CA . THR A 1 357 ? -21.599 -9.599 5.927 1.00 12.77 357 THR A CA 1
ATOM 2820 C C . THR A 1 357 ? -21.404 -8.173 5.419 1.00 11.45 357 THR A C 1
ATOM 2821 O O . THR A 1 357 ? -20.375 -7.540 5.660 1.00 10.98 357 THR A O 1
ATOM 2825 N N . VAL A 1 358 ? -22.398 -7.668 4.706 1.00 11.93 358 VAL A N 1
ATOM 2826 C CA . VAL A 1 358 ? -22.376 -6.284 4.265 1.00 12.37 358 VAL A CA 1
ATOM 2827 C C . VAL A 1 358 ? -22.191 -5.333 5.445 1.00 11.37 358 VAL A C 1
ATOM 2828 O O . VAL A 1 358 ? -21.362 -4.431 5.394 1.00 11.85 358 VAL A O 1
ATOM 2832 N N . ASP A 1 359 ? -22.937 -5.543 6.517 0.80 10.02 359 ASP A N 1
ATOM 2833 C CA . ASP A 1 359 ? -22.847 -4.636 7.652 0.80 10.73 359 ASP A CA 1
ATOM 2834 C C . ASP A 1 359 ? -21.452 -4.633 8.264 0.80 9.29 359 ASP A C 1
ATOM 2835 O O . ASP A 1 359 ? -20.922 -3.582 8.598 0.80 9.30 359 ASP A O 1
ATOM 2840 N N . GLU A 1 360 ? -20.842 -5.806 8.397 0.80 9.56 360 GLU A N 1
ATOM 2841 C CA . GLU A 1 360 ? -19.497 -5.896 8.975 0.80 10.18 360 GLU A CA 1
ATOM 2842 C C . GLU A 1 360 ? -18.450 -5.302 8.045 0.80 7.77 360 GLU A C 1
ATOM 2843 O O . GLU A 1 360 ? -17.542 -4.598 8.473 0.80 8.82 360 GLU A O 1
ATOM 2849 N N . ALA A 1 361 ? -18.592 -5.578 6.755 1.00 9.60 361 ALA A N 1
ATOM 2850 C CA . ALA A 1 361 ? -17.649 -5.093 5.766 1.00 10.18 361 ALA A CA 1
ATOM 2851 C C . ALA A 1 361 ? -17.657 -3.566 5.735 1.00 9.21 361 ALA A C 1
ATOM 2852 O O . ALA A 1 361 ? -16.596 -2.929 5.703 1.00 9.79 361 ALA A O 1
ATOM 2854 N N . LEU A 1 362 ? -18.845 -2.972 5.756 1.00 9.30 362 LEU A N 1
ATOM 2855 C CA . LEU A 1 362 ? -18.931 -1.521 5.689 1.00 10.31 362 LEU A CA 1
ATOM 2856 C C . LEU A 1 362 ? -18.577 -0.855 7.012 1.00 9.83 362 LEU A C 1
ATOM 2857 O O . LEU A 1 362 ? -18.013 0.222 7.011 1.00 10.80 362 LEU A O 1
ATOM 2862 N N . LYS A 1 363 ? -18.880 -1.501 8.140 1.00 9.76 363 LYS A N 1
ATOM 2863 C CA . LYS A 1 363 ? -18.421 -1.013 9.437 1.00 11.45 363 LYS A CA 1
ATOM 2864 C C . LYS A 1 363 ? -16.911 -0.854 9.431 1.00 10.38 363 LYS A C 1
ATOM 2865 O O . LYS A 1 363 ? -16.378 0.180 9.840 1.00 11.39 363 LYS A O 1
ATOM 2870 N N . ASP A 1 364 ? -16.215 -1.882 8.962 1.00 10.50 364 ASP A N 1
ATOM 2871 C CA . ASP A 1 364 ? -14.762 -1.820 8.916 1.00 11.60 364 ASP A CA 1
ATOM 2872 C C . ASP A 1 364 ? -14.284 -0.746 7.945 1.00 10.48 364 ASP A C 1
ATOM 2873 O O . ASP A 1 364 ? -13.337 -0.015 8.233 1.00 11.84 364 ASP A O 1
ATOM 2878 N N . ALA A 1 365 ? -14.924 -0.649 6.784 1.00 10.24 365 ALA A N 1
ATOM 2879 C CA . ALA A 1 365 ? -14.483 0.331 5.794 1.00 11.22 365 ALA A CA 1
ATOM 2880 C C . ALA A 1 365 ? -14.670 1.761 6.303 1.00 10.31 365 ALA A C 1
ATOM 2881 O O . ALA A 1 365 ? -13.855 2.644 6.028 1.00 11.01 365 ALA A O 1
ATOM 2883 N N . GLN A 1 366 ? -15.725 1.976 7.077 1.00 11.20 366 GLN A N 1
ATOM 2884 C CA . GLN A 1 366 ? -15.987 3.286 7.652 1.00 12.57 366 GLN A CA 1
ATOM 2885 C C . GLN A 1 366 ? -14.841 3.667 8.589 1.00 14.33 366 GLN A C 1
ATOM 2886 O O . GLN A 1 366 ? -14.293 4.764 8.505 1.00 16.43 366 GLN A O 1
ATOM 2892 N N . THR A 1 367 ? -14.461 2.739 9.463 1.00 14.19 367 THR A N 1
ATOM 2893 C CA . THR A 1 367 ? -13.368 2.957 10.401 1.00 17.17 367 THR A CA 1
ATOM 2894 C C . THR A 1 367 ? -12.054 3.185 9.657 1.00 15.20 367 THR A C 1
ATOM 2895 O O . THR A 1 367 ? -11.305 4.114 9.946 1.00 17.16 367 THR A O 1
A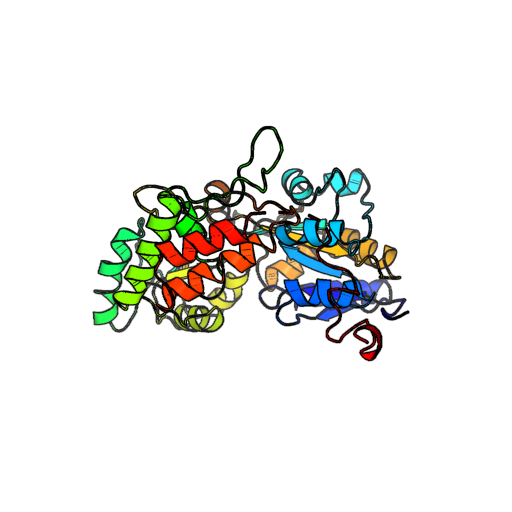TOM 2899 N N . ASN A 1 368 ? -11.768 2.344 8.673 1.00 12.97 368 ASN A N 1
ATOM 2900 C CA . ASN A 1 368 ? -10.488 2.420 7.978 1.00 13.17 368 ASN A CA 1
ATOM 2901 C C . ASN A 1 368 ? -10.351 3.616 7.039 1.00 12.53 368 ASN A C 1
ATOM 2902 O O . ASN A 1 368 ? -9.245 4.023 6.723 1.00 16.26 368 ASN A O 1
ATOM 2907 N N . SER A 1 369 ? -11.462 4.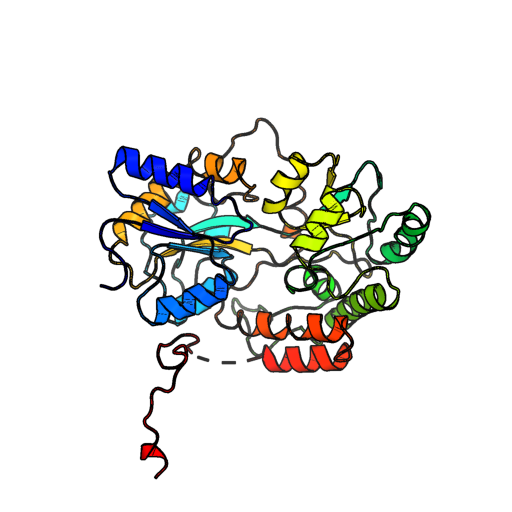180 6.581 1.00 11.96 369 SER A N 1
ATOM 2908 C CA . SER A 1 369 ? -11.420 5.345 5.717 1.00 13.07 369 SER A CA 1
ATOM 2909 C C . SER A 1 369 ? -11.173 6.618 6.495 1.00 16.77 369 SER A C 1
ATOM 2910 O O . SER A 1 369 ? -10.694 7.605 5.931 1.00 19.20 369 SER A O 1
ATOM 2913 N N . SER A 1 370 ? -11.523 6.606 7.776 1.00 19.49 370 SER A N 1
ATOM 2914 C CA . SER A 1 370 ? -11.405 7.803 8.597 1.00 25.75 370 SER A CA 1
ATOM 2915 C C . SER A 1 370 ? -10.342 7.608 9.673 1.00 29.33 370 SER A C 1
ATOM 2916 O O . SER A 1 370 ? -9.348 6.916 9.446 1.00 32.18 370 SER A O 1
ATOM 2919 N N . VAL A 1 377 ? 3.300 11.635 6.466 1.00 38.10 378 VAL A N 1
ATOM 2920 C CA . VAL A 1 377 ? 2.847 11.530 5.080 1.00 36.50 378 VAL A CA 1
ATOM 2921 C C . VAL A 1 377 ? 2.781 10.072 4.634 1.00 35.38 378 VAL A C 1
ATOM 2922 O O . VAL A 1 377 ? 3.347 9.191 5.280 1.00 35.58 378 VAL A O 1
ATOM 2926 N N . LEU A 1 378 ? 2.096 9.823 3.524 1.00 34.65 379 LEU A N 1
ATOM 2927 C CA . LEU A 1 378 ? 1.858 8.458 3.069 1.00 36.25 379 LEU A CA 1
ATOM 2928 C C . LEU A 1 378 ? 3.127 7.746 2.640 1.00 36.39 379 LEU A C 1
ATOM 2929 O O . LEU A 1 378 ? 3.354 6.595 3.005 1.00 38.86 379 LEU A O 1
ATOM 2934 N N . TYR A 1 379 ? 3.943 8.429 1.846 1.00 33.18 380 TYR A N 1
ATOM 2935 C CA . TYR A 1 379 ? 5.074 7.781 1.203 1.00 32.32 380 TYR A CA 1
ATOM 2936 C C . TYR A 1 379 ? 6.397 8.425 1.574 1.00 34.75 380 TYR A C 1
ATOM 2937 O O . TYR A 1 379 ? 6.710 9.528 1.140 1.00 36.95 380 TYR A O 1
ATOM 2946 N N . VAL A 1 380 ? 7.160 7.722 2.396 1.00 35.38 381 VAL A N 1
ATOM 2947 C CA . VAL A 1 380 ? 8.525 8.106 2.704 1.00 35.68 381 VAL A CA 1
ATOM 2948 C C . VAL A 1 380 ? 9.354 6.841 2.634 1.00 35.54 381 VAL A C 1
ATOM 2949 O O . VAL A 1 380 ? 8.852 5.756 2.940 1.00 34.57 381 VAL A O 1
ATOM 2953 N N . GLY A 1 381 ? 10.610 6.973 2.220 1.00 36.60 382 GLY A N 1
ATOM 2954 C CA . GLY A 1 381 ? 11.500 5.832 2.121 1.00 38.30 382 GLY A CA 1
ATOM 2955 C C . GLY A 1 381 ? 11.389 4.904 3.315 1.00 39.13 382 GLY A C 1
ATOM 2956 O O . GLY A 1 381 ? 11.252 3.694 3.159 1.00 39.79 382 GLY A O 1
ATOM 2957 N N . SER A 1 382 ? 11.423 5.474 4.516 0.80 38.56 383 SER A N 1
ATOM 2958 C CA . SER A 1 382 ? 11.436 4.675 5.741 0.80 39.30 383 SER A CA 1
ATOM 2959 C C . SER A 1 382 ? 10.103 3.985 6.040 0.80 39.74 383 SER A C 1
ATOM 2960 O O . SER A 1 382 ? 9.931 3.392 7.105 0.80 41.91 383 SER A O 1
ATOM 2962 N N . LYS A 1 383 ? 9.161 4.070 5.107 1.00 37.92 384 LYS A N 1
ATOM 2963 C CA . LYS A 1 383 ? 7.880 3.380 5.240 1.00 37.15 384 LYS A CA 1
ATOM 2964 C C . LYS A 1 383 ? 7.669 2.447 4.062 1.00 34.42 384 LYS A C 1
ATOM 2965 O O . LYS A 1 383 ? 7.098 1.366 4.198 1.00 34.45 384 LYS A O 1
ATOM 2971 N N . THR A 1 384 ? 8.132 2.883 2.898 1.00 31.90 385 THR A N 1
ATOM 2972 C CA . THR A 1 384 ? 7.841 2.191 1.651 1.00 31.54 385 THR A CA 1
ATOM 2973 C C . THR A 1 384 ? 8.907 1.159 1.290 1.00 28.91 385 THR A C 1
ATOM 2974 O O . THR A 1 384 ? 8.666 0.285 0.463 1.00 29.41 385 THR A O 1
ATOM 2978 N N . LYS A 1 385 ? 10.080 1.254 1.910 1.00 26.07 386 LYS A N 1
ATOM 2979 C CA . LYS A 1 385 ? 11.118 0.256 1.688 1.00 25.86 386 LYS A CA 1
ATOM 2980 C C . LYS A 1 385 ? 10.638 -1.094 2.189 1.00 22.77 386 LYS A C 1
ATOM 2981 O O . LYS A 1 385 ? 9.953 -1.182 3.206 1.00 24.12 386 LYS A O 1
ATOM 2985 N N . GLU A 1 386 ? 10.999 -2.150 1.469 1.00 20.06 387 GLU A N 1
ATOM 2986 C CA . GLU A 1 386 ? 10.433 -3.464 1.739 1.00 20.28 387 GLU A CA 1
ATOM 2987 C C . GLU A 1 386 ? 11.128 -4.219 2.854 1.00 21.36 387 GLU A C 1
ATOM 2988 O O . GLU A 1 386 ? 10.572 -5.175 3.388 1.00 24.07 387 GLU A O 1
ATOM 2994 N N . GLY A 1 387 ? 12.344 -3.802 3.193 1.00 20.94 388 GLY A N 1
ATOM 2995 C CA . GLY A 1 387 ? 13.092 -4.445 4.257 1.00 22.10 388 GLY A CA 1
ATOM 2996 C C . GLY A 1 387 ? 13.067 -3.566 5.487 1.00 25.62 388 GLY A C 1
ATOM 2997 O O . GLY A 1 387 ? 12.397 -2.538 5.496 1.00 28.95 388 GLY A O 1
ATOM 2998 N N . VAL A 1 388 ? 13.796 -3.953 6.525 1.00 25.83 389 VAL A N 1
ATOM 2999 C CA . VAL A 1 388 ? 13.821 -3.151 7.742 1.00 28.03 389 VAL A CA 1
ATOM 3000 C C . VAL A 1 388 ? 14.862 -2.045 7.623 1.00 30.40 389 VAL A C 1
ATOM 3001 O O . VAL A 1 388 ? 15.832 -2.171 6.875 1.00 33.35 389 VAL A O 1
ATOM 3005 N N . VAL A 1 389 ? 14.652 -0.953 8.344 1.00 30.41 390 VAL A N 1
ATOM 3006 C CA . VAL A 1 389 ? 15.577 0.171 8.282 1.00 32.02 390 VAL A CA 1
ATOM 3007 C C . VAL A 1 389 ? 16.355 0.344 9.586 1.00 33.01 390 VAL A C 1
ATOM 3008 O O . VAL A 1 389 ? 17.305 1.121 9.649 1.00 36.62 390 VAL A O 1
ATOM 3012 N N . HIS A 1 390 ? 15.955 -0.391 10.618 1.00 30.83 391 HIS A N 1
ATOM 3013 C CA . HIS A 1 390 ? 16.686 -0.413 11.880 1.00 28.96 391 HIS A CA 1
ATOM 3014 C C . HIS A 1 390 ? 17.400 -1.748 12.030 1.00 29.27 391 HIS A C 1
ATOM 3015 O O . HIS A 1 390 ? 16.991 -2.746 11.437 1.00 30.08 391 HIS A O 1
ATOM 3022 N N . GLY A 1 391 ? 18.459 -1.767 12.834 1.00 28.92 392 GLY A N 1
ATOM 3023 C CA . GLY A 1 391 ? 19.203 -2.990 13.091 1.00 27.75 392 GLY A CA 1
ATOM 3024 C C . GLY A 1 391 ? 18.580 -3.799 14.215 1.00 25.51 392 GLY A C 1
ATOM 3025 O O . GLY A 1 391 ? 17.986 -3.236 15.134 1.00 24.62 392 GLY A O 1
ATOM 3026 N N . VAL A 1 392 ? 18.720 -5.121 14.147 1.00 23.28 393 VAL A N 1
ATOM 3027 C CA . VAL A 1 392 ? 18.141 -6.000 15.157 1.00 22.11 393 VAL A CA 1
ATOM 3028 C C . VAL A 1 392 ? 18.723 -5.716 16.539 1.00 22.13 393 VAL A C 1
ATOM 3029 O O . VAL A 1 392 ? 18.051 -5.909 17.547 1.00 21.82 393 VAL A O 1
ATOM 3033 N N . ALA A 1 393 ? 19.959 -5.227 16.582 1.00 23.95 394 ALA A N 1
ATOM 3034 C CA . ALA A 1 393 ? 20.621 -4.958 17.858 1.00 25.73 394 ALA A CA 1
ATOM 3035 C C . ALA A 1 393 ? 19.854 -3.962 18.727 1.00 27.13 394 ALA A C 1
ATOM 3036 O O . ALA A 1 393 ? 19.951 -3.994 19.956 1.00 27.95 394 ALA A O 1
ATOM 3038 N N . THR A 1 394 ? 19.085 -3.089 18.085 1.00 26.50 395 THR A N 1
ATOM 3039 C CA . THR A 1 394 ? 18.329 -2.061 18.796 1.00 26.04 395 THR A CA 1
ATOM 3040 C C . THR A 1 394 ? 17.353 -2.615 19.842 1.00 26.67 395 THR A C 1
ATOM 3041 O O . THR A 1 394 ? 16.981 -1.905 20.775 1.00 28.47 395 THR A O 1
ATOM 3045 N N . VAL A 1 395 ? 16.927 -3.868 19.690 1.00 25.56 396 VAL A N 1
ATOM 3046 C CA . VAL A 1 395 ? 15.931 -4.429 20.604 1.00 26.39 396 VAL A CA 1
ATOM 3047 C C . VAL A 1 395 ? 16.565 -4.892 21.909 1.00 30.33 396 VAL A C 1
ATOM 3048 O O . VAL A 1 395 ? 15.866 -5.230 22.869 1.00 31.63 396 VAL A O 1
ATOM 3052 N N . ALA A 1 396 ? 17.894 -4.888 21.937 1.00 31.88 397 ALA A N 1
ATOM 3053 C CA . ALA A 1 396 ? 18.648 -5.309 23.108 1.00 35.34 397 ALA A CA 1
ATOM 3054 C C . ALA A 1 396 ? 18.879 -4.127 24.039 1.00 38.02 397 ALA A C 1
ATOM 3055 O O . ALA A 1 396 ? 17.974 -3.317 24.258 1.00 40.75 397 ALA A O 1
#

Sequence (390 aa):
MKIEEGKKLVIWINGDKGYNNGLAEVGKKFEKDTGIKVTVEHPPDKLEEKFPQVAATGDDGPDIIFWAHDRFGGYAQSGLLAEITPDKAFQDKLYPFTWDAVRRYNGKLIAYPIAVEALSLIYNKDLLPNPPKTWEEIPALDKKELKAKGKSALMFNLQEPYFTTWPLIAADGGYAFKYENGKYDIKDVGVVDNAGAKAGLTFLVDLIKNKHMNADTDYSIAEAAFNKGETAMTINGPWAWSNIDTSKVNYGVTVVLPTFKGQPPSKPFVGVLSAGINAASPNKELAKEFLENYLLTDEEGLEAVNKDKPLGAVALKSYEEELAKDPRIIAATMMEENAQKGEIMPNIPQQMSSAFWYAVRRTAVINAASGRQTVDEALKDAQTNSSVLYVGSKTKEGVVHGVATVA

B-factor: mean 17.58, std 8.79, range [7.31, 54.19]

InterPro domains:
  IPR001058 Synuclein [PF01387] (1-130)
  IPR001058 Synuclein [PR01211] (2-14)
  IPR001058 Synuclein [PR01211] (14-28)
  IPR001058 Synuclein [PR01211] (29-48)
  IPR001058 Synuclein [PR01211] (49-72)
  IPR001058 Synuclein [PR01211] (84-99)
  IPR001058 Synuclein [PTHR13820] (1-130)
  IPR002460 Alpha-synuclein [PR01212] (71-80)
  IPR002460 Alpha-synuclein [PR01212] (92-102)
  IPR002460 Alpha-synuclein [PR01212] (103-117)
  IPR002460 Alpha-synuclein [PR01212] (118-133)

CATH classification: 3.40.190.10 (+1 more: 3.40.190.10)